Protein AF-A0A7T5CJQ1-F1 (afdb_monomer)

pLDDT: mean 76.94, std 27.37, range [23.53, 98.69]

Secondary structure (DSSP, 8-state):
-------------------------S---SSS-----------------------S--S--------------TT------------------SSHHHHHHS-GGGGGGS-HHHHHHHHHTTSGGGTT--HHHHHHHHHHHHHHHHHHHHHTGGGGT-TTTTTTTTT-HHHHHHHHHHHIIIIIS---B-GGGTTT--TTSHHHHSGGGGSPPTT--GGGS--B-TTTHHHHHHHHHHHTT--EEEEE-SS-EEEEEE-SSTTSS--TTS-TT-EEEEB-BTBSB---HHHHHHSSSPPPHHHHHHHTTTSBPPHHHHHHHHHHHHHHHHHHTT-HHHHHHHHHHHHHH--S-HHHHHHHHHHHTTTTPPPS-HHHHHHHHHHHHS----------SSS----GGG------PPPP------PPPTT-S--

Sequence (431 aa):
MGQKRHSKPIRRKCDQAESVAVPTSSHQKKILNRSLFALTFFAAGLLTVISIQPNWFTEGRDSKPLNNPTVLNKNADLAVSQTKLHSNFKIEPKTLNELLDLPKEKLDKVDIARINLLCASELPATRELDVEHALKKLDEWAQRVAYETDRHLYRVNDPLFAKHYGNSEAQYRAEMLTQVLYEDLNIKYNPEAINSFSFTDPSVAFIHGMIPASGKTTADTPGGTCVSMPVLYVAVGRRLGYPLKLVTTDSHIFVRWDTSNTDWYVKPKYSIGESFNIETTNGFNRYNDDYYRAWPRILTEQEVLKNGYLVSLSPAEEFAQFMAARGHHAMDVGQYAFATRCYENAFRSDGSRPCFSAWFLRAAQVSDYQTKTPELQQMLLQANNGPQKKKKPQIPNGHDLQDPLDTVLPQSPKPFGVQVQQLPNPNRINQ

Nearest PDB structures (foldseek):
  9hmf-assembly1_L  TM=7.132E-01  e=2.730E+00  Campylobacter jejuni
  4xi0-assembly1_E  TM=6.841E-01  e=2.596E+00  Solidesulfovibrio magneticus RS-1
  8bbg-assembly1_D  TM=7.343E-01  e=4.735E+00  Homo sapiens
  8j8p-assembly1_C  TM=6.259E-01  e=3.172E+00  Saccharomyces eubayanus
  5a31-assembly1_Y  TM=2.310E-01  e=1.424E+00  Homo sapiens

Mean predicted aligned error: 13.4 Å

Solvent-accessible surface area (backbone atoms only — not comparable to full-atom values): 26616 Å² total; per-residue (Å²): 140,80,81,88,83,90,87,86,86,86,90,81,82,90,83,86,88,81,92,81,89,76,89,81,75,97,78,86,86,84,87,86,85,89,88,77,87,86,79,91,88,85,90,87,83,79,92,80,87,75,84,79,73,86,88,76,90,85,77,89,74,88,76,71,84,86,85,68,98,77,81,82,73,87,80,75,79,72,76,73,76,74,74,73,68,43,76,76,52,80,49,80,69,90,45,50,65,56,53,70,72,48,59,62,91,53,40,70,26,35,48,63,52,56,56,41,45,34,50,45,38,75,39,91,92,31,62,82,62,58,59,68,61,50,52,52,50,44,51,55,49,30,52,51,34,48,53,60,40,60,79,50,49,65,42,50,76,36,80,92,40,12,68,81,34,71,66,32,64,65,51,44,51,53,44,38,46,39,46,39,42,40,68,77,54,46,56,42,55,22,72,76,43,68,84,56,69,59,42,68,48,59,40,43,57,28,52,65,21,47,50,47,58,93,96,55,44,37,88,76,29,71,19,21,32,50,66,9,40,29,53,47,51,34,41,30,38,35,34,70,51,43,53,51,29,49,28,34,55,98,88,46,41,30,28,27,44,44,38,76,76,56,88,78,73,56,72,92,82,63,72,78,64,51,68,49,40,37,44,65,68,79,55,78,42,66,62,53,68,71,53,55,34,49,46,99,51,76,58,52,69,67,55,32,67,53,54,56,36,82,39,73,48,51,53,31,44,50,50,15,51,38,26,36,53,43,13,45,22,25,47,66,70,67,39,29,55,60,13,20,53,24,14,47,50,12,21,72,52,33,69,76,33,58,63,32,56,52,52,18,50,60,26,26,78,76,40,83,57,82,68,90,47,67,69,59,42,52,51,50,53,50,66,70,69,43,81,76,70,75,78,72,78,84,75,78,89,76,90,86,78,75,55,91,80,68,65,70,71,71,77,73,77,75,75,77,81,71,82,73,76,79,74,81,70,86,88,76,78,91,130

Structure (mmCIF, N/CA/C/O backbone):
data_AF-A0A7T5CJQ1-F1
#
_entry.id   AF-A0A7T5CJQ1-F1
#
loop_
_atom_site.group_PDB
_atom_site.id
_atom_site.type_symbol
_atom_site.label_atom_id
_atom_site.label_alt_id
_atom_site.label_comp_id
_atom_site.label_asym_id
_atom_site.label_entity_id
_atom_site.label_seq_id
_atom_site.pdbx_PDB_ins_code
_atom_site.Cartn_x
_atom_site.Cartn_y
_atom_site.Cartn_z
_atom_site.occupancy
_atom_site.B_iso_or_equiv
_atom_site.auth_seq_id
_atom_site.auth_comp_id
_atom_site.auth_asym_id
_atom_site.auth_atom_id
_atom_site.pdbx_PDB_model_num
ATOM 1 N N . MET A 1 1 ? -29.848 -53.667 52.633 1.00 40.34 1 MET A N 1
ATOM 2 C CA . MET A 1 1 ? -29.283 -53.491 51.275 1.00 40.34 1 MET A CA 1
ATOM 3 C C . MET A 1 1 ? -30.063 -54.407 50.338 1.00 40.34 1 MET A C 1
ATOM 5 O O . MET A 1 1 ? -30.106 -55.585 50.631 1.00 40.34 1 MET A O 1
ATOM 9 N N . GLY A 1 2 ? -30.782 -54.027 49.286 1.00 37.94 2 GLY A N 1
ATOM 10 C CA . GLY A 1 2 ? -31.103 -52.758 48.634 1.00 37.94 2 GLY A CA 1
ATOM 11 C C . GLY A 1 2 ? -31.861 -53.107 47.333 1.00 37.94 2 GLY A C 1
ATOM 12 O O . GLY A 1 2 ? -31.312 -53.806 46.497 1.00 37.94 2 GLY A O 1
ATOM 13 N N . GLN A 1 3 ? -33.147 -52.725 47.281 1.00 38.66 3 GLN A N 1
ATOM 14 C CA . GLN A 1 3 ? -34.080 -52.411 46.162 1.00 38.66 3 GLN A CA 1
ATOM 15 C C . GLN A 1 3 ? -33.749 -52.850 44.705 1.00 38.66 3 GLN A C 1
ATOM 17 O O . GLN A 1 3 ? -32.661 -52.603 44.214 1.00 38.66 3 GLN A O 1
ATOM 22 N N . LYS A 1 4 ? -34.644 -53.544 43.959 1.00 45.00 4 LYS A N 1
ATOM 23 C CA . LYS A 1 4 ? -35.859 -53.064 43.213 1.00 45.00 4 LYS A CA 1
ATOM 24 C C . LYS A 1 4 ? -35.545 -51.860 42.285 1.00 45.00 4 LYS A C 1
ATOM 26 O O . LYS A 1 4 ? -35.033 -50.876 42.779 1.00 45.00 4 LYS A O 1
ATOM 31 N N . ARG A 1 5 ? -35.880 -51.788 40.982 1.00 42.72 5 ARG A N 1
ATOM 32 C CA . ARG A 1 5 ? -37.089 -52.199 40.230 1.00 42.72 5 ARG A CA 1
ATOM 33 C C . ARG A 1 5 ? -36.893 -51.993 38.707 1.00 42.72 5 ARG A C 1
ATOM 35 O O . ARG A 1 5 ? -36.055 -51.207 38.286 1.00 42.72 5 ARG A O 1
ATOM 42 N N . HIS A 1 6 ? -37.758 -52.652 37.933 1.00 46.41 6 HIS A N 1
ATOM 43 C CA . HIS A 1 6 ? -38.015 -52.512 36.493 1.00 46.41 6 HIS A CA 1
ATOM 44 C C . HIS A 1 6 ? -38.343 -51.094 35.994 1.00 46.41 6 HIS A C 1
ATOM 46 O O . HIS A 1 6 ? -39.016 -50.332 36.688 1.00 46.41 6 HIS A O 1
ATOM 52 N N . SER A 1 7 ? -38.064 -50.848 34.707 1.00 37.81 7 SER A N 1
ATOM 53 C CA . SER A 1 7 ? -38.796 -49.885 33.879 1.00 37.81 7 SER A CA 1
ATOM 54 C C . SER A 1 7 ? -39.016 -50.401 32.440 1.00 37.81 7 SER A C 1
ATOM 56 O O . SER A 1 7 ? -38.111 -50.880 31.762 1.00 37.81 7 SER A O 1
ATOM 58 N N . LYS A 1 8 ? -40.269 -50.304 31.987 1.00 38.19 8 LYS A N 1
ATOM 59 C CA . LYS A 1 8 ? -40.720 -50.098 30.596 1.00 38.19 8 LYS A CA 1
ATOM 60 C C . LYS A 1 8 ? -41.887 -49.065 30.672 1.00 38.19 8 LYS A C 1
ATOM 62 O O . LYS A 1 8 ? -42.257 -48.683 31.780 1.00 38.19 8 LYS A O 1
ATOM 67 N N . PRO A 1 9 ? -42.560 -48.679 29.572 1.00 60.75 9 PRO A N 1
ATOM 68 C CA . PRO A 1 9 ? -42.178 -47.626 28.618 1.00 60.75 9 PRO A CA 1
ATOM 69 C C . PRO A 1 9 ? -43.330 -46.607 28.421 1.00 60.75 9 PRO A C 1
ATOM 71 O O . PRO A 1 9 ? -44.484 -46.987 28.568 1.00 60.75 9 PRO A O 1
ATOM 74 N N . ILE A 1 10 ? -43.112 -45.346 28.017 1.00 37.19 10 ILE A N 1
ATOM 75 C CA . ILE A 1 10 ? -44.256 -44.462 27.673 1.00 37.19 10 ILE A CA 1
ATOM 76 C C . ILE A 1 10 ? -43.954 -43.524 26.491 1.00 37.19 10 ILE A C 1
ATOM 78 O O . ILE A 1 10 ? -43.076 -42.671 26.561 1.00 37.19 10 ILE A O 1
ATOM 82 N N . ARG A 1 11 ? -44.762 -43.673 25.427 1.00 41.12 11 ARG A N 1
ATOM 83 C CA . ARG A 1 11 ? -45.053 -42.688 24.364 1.00 41.12 11 ARG A CA 1
ATOM 84 C C . ARG A 1 11 ? -45.953 -41.563 24.901 1.00 41.12 11 ARG A C 1
ATOM 86 O O . ARG A 1 11 ? -46.957 -41.880 25.535 1.00 41.12 11 ARG A O 1
ATOM 93 N N . ARG A 1 12 ? -45.717 -40.305 24.504 1.00 34.12 12 ARG A N 1
ATOM 94 C CA . ARG A 1 12 ? -46.722 -39.214 24.385 1.00 34.12 12 ARG A CA 1
ATOM 95 C C . ARG A 1 12 ? -46.278 -38.291 23.234 1.00 34.12 12 ARG A C 1
ATOM 97 O O . ARG A 1 12 ? -45.110 -37.935 23.195 1.00 34.12 12 ARG A O 1
ATOM 104 N N . LYS A 1 13 ? -47.019 -38.205 22.123 1.00 32.62 13 LYS A N 1
ATOM 105 C CA . LYS A 1 13 ? -48.204 -37.366 21.821 1.00 32.62 13 LYS A CA 1
ATOM 106 C C . LYS A 1 13 ? -47.906 -35.858 21.761 1.00 32.62 13 LYS A C 1
ATOM 108 O O . LYS A 1 13 ? -47.654 -35.241 22.789 1.00 32.62 13 LYS A O 1
ATOM 113 N N . CYS A 1 14 ? -47.995 -35.332 20.534 1.00 34.16 14 CYS A N 1
ATOM 114 C CA . CYS A 1 14 ? -48.412 -33.971 20.200 1.00 34.16 14 CYS A CA 1
ATOM 115 C C . CYS A 1 14 ? -49.717 -33.611 20.913 1.00 34.16 14 CYS A C 1
ATOM 117 O O . CYS A 1 14 ? -50.566 -34.490 21.039 1.00 34.16 14 CYS A O 1
ATOM 119 N N . ASP A 1 15 ? -49.862 -32.339 21.285 1.00 31.47 15 ASP A N 1
ATOM 120 C CA . ASP A 1 15 ? -51.049 -31.516 21.027 1.00 31.47 15 ASP A CA 1
ATOM 121 C C . ASP A 1 15 ? -50.708 -30.022 21.215 1.00 31.47 15 ASP A C 1
ATOM 123 O O . ASP A 1 15 ? -49.670 -29.668 21.773 1.00 31.47 15 ASP A O 1
ATOM 127 N N . GLN A 1 16 ? -51.561 -29.193 20.615 1.00 34.75 16 GLN A N 1
ATOM 128 C CA . GLN A 1 16 ? -51.466 -27.761 20.316 1.00 34.75 16 GLN A CA 1
ATOM 129 C C . GLN A 1 16 ? -51.768 -26.811 21.499 1.00 34.75 16 GLN A C 1
ATOM 131 O O . GLN A 1 16 ? -52.245 -27.244 22.543 1.00 34.75 16 GLN A O 1
ATOM 136 N N . ALA A 1 17 ? -51.631 -25.506 21.188 1.00 29.20 17 ALA A N 1
ATOM 137 C CA . ALA A 1 17 ? -52.095 -24.285 21.877 1.00 29.20 17 ALA A CA 1
ATOM 138 C C . ALA A 1 17 ? -51.065 -23.691 22.870 1.00 29.20 17 ALA A C 1
ATOM 140 O O . ALA A 1 17 ? -50.356 -24.428 23.535 1.00 29.20 17 ALA A O 1
ATOM 141 N N . GLU A 1 18 ? -50.819 -22.382 22.977 1.00 30.70 18 GLU A N 1
ATOM 142 C CA . GLU A 1 18 ? -51.674 -21.205 22.793 1.00 30.70 18 GLU A CA 1
ATOM 143 C C . GLU A 1 18 ? -50.870 -19.985 22.299 1.00 30.70 18 GLU A C 1
ATOM 145 O O . GLU A 1 18 ? -49.675 -19.829 22.556 1.00 30.70 18 GLU A O 1
ATOM 150 N N . SER A 1 19 ? -51.566 -19.093 21.597 1.00 33.28 19 SER A N 1
ATOM 151 C CA . SER A 1 19 ? -51.112 -17.769 21.180 1.00 33.28 19 SER A CA 1
ATOM 152 C C . SER A 1 19 ? -51.052 -16.799 22.365 1.00 33.28 19 SER A C 1
ATOM 154 O O . SER A 1 19 ? -52.090 -16.463 22.937 1.00 33.28 19 SER A O 1
ATOM 156 N N . VAL A 1 20 ? -49.865 -16.273 22.671 1.00 33.94 20 VAL A N 1
ATOM 157 C CA . VAL A 1 20 ? -49.698 -15.126 23.575 1.00 33.94 20 VAL A CA 1
ATOM 158 C C . VAL A 1 20 ? -49.405 -13.883 22.742 1.00 33.94 20 VAL A C 1
ATOM 160 O O . VAL A 1 20 ? -48.388 -13.790 22.055 1.00 33.94 20 VAL A O 1
ATOM 163 N N . ALA A 1 21 ? -50.337 -12.935 22.795 1.00 33.78 21 ALA A N 1
ATOM 164 C CA . ALA A 1 21 ? -50.211 -11.605 22.225 1.00 33.78 21 ALA A CA 1
ATOM 165 C C . ALA A 1 21 ? -49.168 -10.780 22.999 1.00 33.78 21 ALA A C 1
ATOM 167 O O . ALA A 1 21 ? -49.204 -10.711 24.226 1.00 33.78 21 ALA A O 1
ATOM 168 N N . VAL A 1 22 ? -48.272 -10.116 22.268 1.00 37.28 22 VAL A N 1
ATOM 169 C CA . VAL A 1 22 ? -47.326 -9.119 22.794 1.00 37.28 22 VAL A CA 1
ATOM 170 C C . VAL A 1 22 ? -47.753 -7.742 22.266 1.00 37.28 22 VAL A C 1
ATOM 172 O O . VAL A 1 22 ? -48.052 -7.624 21.075 1.00 37.28 22 VAL A O 1
ATOM 175 N N . PRO A 1 23 ? -47.818 -6.694 23.108 1.00 35.25 23 PRO A N 1
ATOM 176 C CA . PRO A 1 23 ? -48.324 -5.389 22.700 1.00 35.25 23 PRO A CA 1
ATOM 177 C C . PRO A 1 23 ? -47.288 -4.639 21.853 1.00 35.25 23 PRO A C 1
ATOM 179 O O . PRO A 1 23 ? -46.197 -4.311 22.317 1.00 35.25 23 PRO A O 1
ATOM 182 N N . THR A 1 24 ? -47.642 -4.320 20.608 1.00 33.19 24 THR A N 1
ATOM 183 C CA . THR A 1 24 ? -46.873 -3.406 19.755 1.00 33.19 24 THR A CA 1
ATOM 184 C C . THR A 1 24 ? -47.150 -1.961 20.163 1.00 33.19 24 THR A C 1
ATOM 186 O O . THR A 1 24 ? -48.271 -1.470 20.010 1.00 33.19 24 THR A O 1
ATOM 189 N N . SER A 1 25 ? -46.130 -1.275 20.677 1.00 38.34 25 SER A N 1
ATOM 190 C CA . SER A 1 25 ? -46.177 0.150 20.996 1.00 38.34 25 SER A CA 1
ATOM 191 C C . SER A 1 25 ? -46.089 1.022 19.735 1.00 38.34 25 SER A C 1
ATOM 193 O O . SER A 1 25 ? -45.478 0.697 18.717 1.00 38.34 25 SER A O 1
ATOM 195 N N . SER A 1 26 ? -46.774 2.157 19.803 1.00 39.75 26 SER A N 1
ATOM 196 C CA . SER A 1 26 ? -47.193 3.024 18.706 1.00 39.75 26 SER A CA 1
ATOM 197 C C . SER A 1 26 ? -46.126 4.020 18.223 1.00 39.75 26 SER A C 1
ATOM 199 O O . SER A 1 26 ? -46.369 5.229 18.232 1.00 39.75 26 SER A O 1
ATOM 201 N N . HIS A 1 27 ? -44.950 3.560 17.779 1.00 38.03 27 HIS A N 1
ATOM 202 C CA . HIS A 1 27 ? -43.903 4.470 17.265 1.00 38.03 27 HIS A CA 1
ATOM 203 C C . HIS A 1 27 ? -43.259 4.116 15.914 1.00 38.03 27 HIS A C 1
ATOM 205 O O . HIS A 1 27 ? -42.271 4.730 15.527 1.00 38.03 27 HIS A O 1
ATOM 211 N N . GLN A 1 28 ? -43.862 3.226 15.118 1.00 36.47 28 GLN A N 1
ATOM 212 C CA . GLN A 1 28 ? -43.381 2.894 13.764 1.00 36.47 28 GLN A CA 1
ATOM 213 C C . GLN A 1 28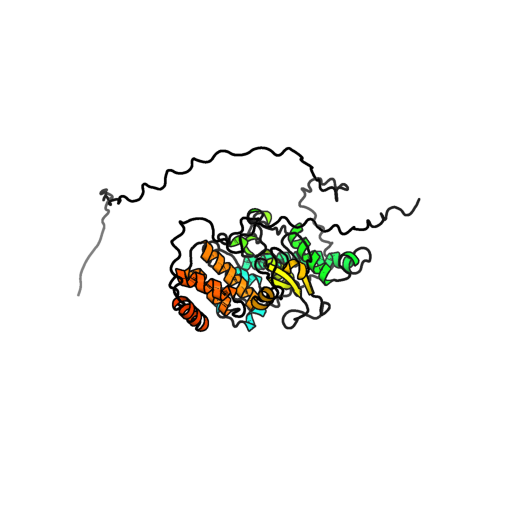 ? -44.428 3.138 12.662 1.00 36.47 28 GLN A C 1
ATOM 215 O O . GLN A 1 28 ? -44.794 2.241 11.911 1.00 36.47 28 GLN A O 1
ATOM 220 N N . LYS A 1 29 ? -44.921 4.378 12.538 1.00 32.91 29 LYS A N 1
ATOM 221 C CA . LYS A 1 29 ? -45.765 4.810 11.398 1.00 32.91 29 LYS A CA 1
ATOM 222 C C . LYS A 1 29 ? -45.395 6.194 10.844 1.00 32.91 29 LYS A C 1
ATOM 224 O O . LYS A 1 29 ? -46.273 6.989 10.522 1.00 32.91 29 LYS A O 1
ATOM 229 N N . LYS A 1 30 ? -44.099 6.512 10.726 1.00 34.59 30 LYS A N 1
ATOM 230 C CA . LYS A 1 30 ? -43.651 7.800 10.150 1.00 34.59 30 LYS A CA 1
ATOM 231 C C . LYS A 1 30 ? -42.438 7.751 9.208 1.00 34.59 30 LYS A C 1
ATOM 233 O O . LYS A 1 30 ? -41.790 8.772 9.024 1.00 34.59 30 LYS A O 1
ATOM 238 N N . ILE A 1 31 ? -42.160 6.623 8.549 1.00 33.06 31 ILE A N 1
ATOM 239 C CA . ILE A 1 31 ? -41.147 6.575 7.472 1.00 33.06 31 ILE A CA 1
ATOM 240 C C . ILE A 1 31 ? -41.676 5.768 6.281 1.00 33.06 31 ILE A C 1
ATOM 242 O O . ILE A 1 31 ? -41.115 4.758 5.888 1.00 33.06 31 ILE A O 1
ATOM 246 N N . LEU A 1 32 ? -42.810 6.196 5.729 1.00 34.19 32 LEU A N 1
ATOM 247 C CA . LEU A 1 32 ? -43.250 5.772 4.399 1.00 34.19 32 LEU A CA 1
ATOM 248 C C . LEU A 1 32 ? -44.144 6.872 3.814 1.00 34.19 32 LEU A C 1
ATOM 250 O O . LEU A 1 32 ? -45.363 6.791 3.869 1.00 34.19 32 LEU A O 1
ATOM 254 N N . ASN A 1 33 ? -43.522 7.984 3.420 1.00 32.78 33 ASN A N 1
ATOM 255 C CA . ASN A 1 33 ? -44.071 9.009 2.522 1.00 32.78 33 ASN A CA 1
ATOM 256 C C . ASN A 1 33 ? -43.074 10.165 2.460 1.00 32.78 33 ASN A C 1
ATOM 258 O O . ASN A 1 33 ? -43.116 11.039 3.324 1.00 32.78 33 ASN A O 1
ATOM 262 N N . ARG A 1 34 ? -42.169 10.142 1.474 1.00 32.69 34 ARG A N 1
ATOM 263 C CA . ARG A 1 34 ? -41.436 11.311 0.945 1.00 32.69 34 ARG A CA 1
ATOM 264 C C . ARG A 1 34 ? -40.473 10.861 -0.154 1.00 32.69 34 ARG A C 1
ATOM 266 O O . ARG A 1 34 ? -39.293 10.649 0.081 1.00 32.69 34 ARG A O 1
ATOM 273 N N . SER A 1 35 ? -41.002 10.678 -1.356 1.00 30.77 35 SER A N 1
ATOM 274 C CA . SER A 1 35 ? -40.227 10.655 -2.603 1.00 30.77 35 SER A CA 1
ATOM 275 C C . SER A 1 35 ? -41.166 11.043 -3.739 1.00 30.77 35 SER A C 1
ATOM 277 O O . SER A 1 35 ? -41.631 10.211 -4.503 1.00 30.77 35 SER A O 1
ATOM 279 N N . LEU A 1 36 ? -41.532 12.320 -3.754 1.00 31.31 36 LEU A N 1
ATOM 280 C CA . LEU A 1 36 ? -42.131 13.033 -4.878 1.00 31.31 36 LEU A CA 1
ATOM 281 C C . LEU A 1 36 ? -41.839 14.521 -4.618 1.00 31.31 36 LEU A C 1
ATOM 283 O O . LEU A 1 36 ? -41.938 14.934 -3.464 1.00 31.31 36 LEU A O 1
ATOM 287 N N . PHE A 1 37 ? -41.505 15.282 -5.666 1.00 27.72 37 PHE A N 1
ATOM 288 C CA . PHE A 1 37 ? -40.784 16.577 -5.703 1.00 27.72 37 PHE A CA 1
ATOM 289 C C . PHE A 1 37 ? -39.251 16.386 -5.690 1.00 27.72 37 PHE A C 1
ATOM 291 O O . PHE A 1 37 ? -38.710 15.895 -4.713 1.00 27.72 37 PHE A O 1
ATOM 298 N N . ALA A 1 38 ? -38.483 16.696 -6.740 1.00 24.12 38 ALA A N 1
ATOM 299 C CA . ALA A 1 38 ? -38.632 17.782 -7.703 1.00 24.12 38 ALA A CA 1
ATOM 300 C C . ALA A 1 38 ? -38.304 17.370 -9.154 1.00 24.12 38 ALA A C 1
ATOM 302 O O . ALA A 1 38 ? -37.299 16.722 -9.435 1.00 24.12 38 ALA A O 1
ATOM 303 N N . LEU A 1 39 ? -39.175 17.814 -10.061 1.00 24.64 39 LEU A N 1
ATOM 304 C CA . LEU A 1 39 ? -38.980 17.932 -11.505 1.00 24.64 39 LEU A CA 1
ATOM 305 C C . LEU A 1 39 ? -38.731 19.426 -11.815 1.00 24.64 39 LEU A C 1
ATOM 307 O O . LEU A 1 39 ? -39.317 20.267 -11.136 1.00 24.64 39 LEU A O 1
ATOM 311 N N . THR A 1 40 ? -37.984 19.720 -12.893 1.00 26.50 40 THR A N 1
ATOM 312 C CA . THR A 1 40 ? -37.739 21.039 -13.558 1.00 26.50 40 THR A CA 1
ATOM 313 C C . THR A 1 40 ? -36.836 22.019 -12.788 1.00 26.50 40 THR A C 1
ATOM 315 O O . THR A 1 40 ? -37.064 22.259 -11.612 1.00 26.50 40 THR A O 1
ATOM 318 N N . PHE A 1 41 ? -35.743 22.596 -13.313 1.00 26.52 41 PHE A N 1
ATOM 319 C CA . PHE A 1 41 ? -35.356 23.164 -14.627 1.00 26.52 41 PHE A CA 1
ATOM 320 C C . PHE A 1 41 ? -33.847 22.863 -14.909 1.00 26.52 41 PHE A C 1
ATOM 322 O O . PHE A 1 41 ? -33.145 22.529 -13.966 1.00 26.52 41 PHE A O 1
ATOM 329 N N . PHE A 1 42 ? -33.199 22.951 -16.083 1.00 23.75 42 PHE A N 1
ATOM 330 C CA . PHE A 1 42 ? -33.392 23.647 -17.364 1.00 23.75 42 PHE A CA 1
ATOM 331 C C . PHE A 1 42 ? -32.661 22.841 -18.467 1.00 23.75 42 PHE A C 1
ATOM 333 O O . PHE A 1 42 ? -31.579 22.304 -18.236 1.00 23.75 42 PHE A O 1
ATOM 340 N N . ALA A 1 43 ? -33.235 22.796 -19.668 1.00 25.62 43 ALA A N 1
ATOM 341 C CA . ALA A 1 43 ? -32.595 22.314 -20.890 1.00 25.62 43 ALA A CA 1
ATOM 342 C C . ALA A 1 43 ? -31.880 23.467 -21.617 1.00 25.62 43 ALA A C 1
ATOM 344 O O . ALA A 1 43 ? -32.451 24.550 -21.690 1.00 25.62 43 ALA A O 1
ATOM 345 N N . ALA A 1 44 ? -30.693 23.217 -22.184 1.00 24.61 44 ALA A N 1
ATOM 346 C CA . ALA A 1 44 ? -30.206 23.720 -23.484 1.00 24.61 44 ALA A CA 1
ATOM 347 C C . ALA A 1 44 ? -28.673 23.602 -23.555 1.00 24.61 44 ALA A C 1
ATOM 349 O O . ALA A 1 44 ? -27.962 24.238 -22.785 1.00 24.61 44 ALA A O 1
ATOM 350 N N . GLY A 1 45 ? -28.159 22.815 -24.503 1.00 23.53 45 GLY A N 1
ATOM 351 C CA . GLY A 1 45 ? -26.716 22.678 -24.713 1.00 23.53 45 GLY A CA 1
ATOM 352 C C . GLY A 1 45 ? -26.352 21.601 -25.728 1.00 23.53 45 GLY A C 1
ATOM 353 O O . GLY A 1 45 ? -25.802 20.573 -25.369 1.00 23.53 45 GLY A O 1
ATOM 354 N N . LEU A 1 46 ? -26.762 21.851 -26.969 1.00 25.08 46 LEU A N 1
ATOM 355 C CA . LEU A 1 46 ? -26.423 21.219 -28.247 1.00 25.08 46 LEU A CA 1
ATOM 356 C C . LEU A 1 46 ? -25.270 20.188 -28.312 1.00 25.08 46 LEU A C 1
ATOM 358 O O . LEU A 1 46 ? -24.154 20.416 -27.855 1.00 25.08 46 LEU A O 1
ATOM 362 N N . LEU A 1 47 ? -25.563 19.122 -29.066 1.00 27.64 47 LEU A N 1
ATOM 363 C CA . LEU A 1 47 ? -24.655 18.188 -29.732 1.00 27.64 47 LEU A CA 1
ATOM 364 C C . LEU A 1 47 ? -23.303 18.791 -30.160 1.00 27.64 47 LEU A C 1
ATOM 366 O O . LEU A 1 47 ? -23.247 19.664 -31.024 1.00 27.64 47 LEU A O 1
ATOM 370 N N . THR A 1 48 ? -22.213 18.149 -29.740 1.00 26.14 48 THR A N 1
ATOM 371 C CA . THR A 1 48 ? -21.115 17.783 -30.650 1.00 26.14 48 THR A CA 1
ATOM 372 C C . THR A 1 48 ? -20.484 16.485 -30.144 1.00 26.14 48 THR A C 1
ATOM 374 O O . THR A 1 48 ? -19.627 16.485 -29.266 1.00 26.14 48 THR A O 1
ATOM 377 N N . VAL A 1 49 ? -20.942 15.347 -30.671 1.00 27.34 49 VAL A N 1
ATOM 378 C CA . VAL A 1 49 ? -20.270 14.057 -30.476 1.00 27.34 49 VAL A CA 1
ATOM 379 C C . VAL A 1 49 ? -19.073 14.038 -31.421 1.00 27.34 49 VAL A C 1
ATOM 381 O O . VAL A 1 49 ? -19.217 13.758 -32.607 1.00 27.34 49 VAL A O 1
ATOM 384 N N . ILE A 1 50 ? -17.890 14.372 -30.908 1.00 26.58 50 ILE A N 1
ATOM 385 C CA . ILE A 1 50 ? -16.633 14.017 -31.566 1.00 26.58 50 ILE A CA 1
ATOM 386 C C . ILE A 1 50 ? -16.255 12.641 -31.027 1.00 26.58 50 ILE A C 1
ATOM 388 O O . ILE A 1 50 ? -15.720 12.513 -29.927 1.00 26.58 50 ILE A O 1
ATOM 392 N N . SER A 1 51 ? -16.571 11.600 -31.797 1.00 29.23 51 SER A N 1
ATOM 393 C CA . SER A 1 51 ? -15.955 10.286 -31.633 1.00 29.23 51 SER A CA 1
ATOM 394 C C . SER A 1 51 ? -14.448 10.430 -31.824 1.00 29.23 51 SER A C 1
ATOM 396 O O . SER A 1 51 ? -13.967 10.550 -32.948 1.00 29.23 51 SER A O 1
ATOM 398 N N . ILE A 1 52 ? -13.693 10.406 -30.729 1.00 29.11 52 ILE A N 1
ATOM 399 C CA . ILE A 1 52 ? -12.256 10.148 -30.782 1.00 29.11 52 ILE A CA 1
ATOM 400 C C . ILE A 1 52 ? -12.103 8.630 -30.742 1.00 29.11 52 ILE A C 1
ATOM 402 O O . ILE A 1 52 ? -12.225 8.006 -29.691 1.00 29.11 52 ILE A O 1
ATOM 406 N N . GLN A 1 53 ? -11.895 8.033 -31.913 1.00 30.19 53 GLN A N 1
ATOM 407 C CA . GLN A 1 53 ? -11.416 6.660 -32.007 1.00 30.19 53 GLN A CA 1
ATOM 408 C C . GLN A 1 53 ? -9.931 6.613 -31.624 1.00 30.19 53 GLN A C 1
ATOM 410 O O . GLN A 1 53 ? -9.163 7.452 -32.105 1.00 30.19 53 GLN A O 1
ATOM 415 N N . PRO A 1 54 ? -9.481 5.640 -30.815 1.00 34.03 54 PRO A N 1
ATOM 416 C CA . PRO A 1 54 ? -8.062 5.378 -30.660 1.00 34.03 54 PRO A CA 1
ATOM 417 C C . PRO A 1 54 ? -7.567 4.589 -31.881 1.00 34.03 54 PRO A C 1
ATOM 419 O O . PRO A 1 54 ? -7.647 3.368 -31.925 1.00 34.03 54 PRO A O 1
ATOM 422 N N . ASN A 1 55 ? -7.055 5.301 -32.885 1.00 33.47 55 ASN A N 1
ATOM 423 C CA . ASN A 1 55 ? -6.299 4.714 -33.993 1.00 33.47 55 ASN A CA 1
ATOM 424 C C . ASN A 1 55 ? -4.801 4.713 -33.666 1.00 33.47 55 ASN A C 1
ATOM 426 O O . ASN A 1 55 ? -4.080 5.548 -34.197 1.00 33.47 55 ASN A O 1
ATOM 430 N N . TRP A 1 56 ? -4.337 3.791 -32.817 1.00 34.91 56 TRP A N 1
ATOM 431 C CA . TRP A 1 56 ? -2.931 3.357 -32.769 1.00 34.91 56 TRP A CA 1
ATOM 432 C C . TRP A 1 56 ? -2.891 1.847 -32.449 1.00 34.91 56 TRP A C 1
ATOM 434 O O . TRP A 1 56 ? -3.449 1.416 -31.446 1.00 34.91 56 TRP A O 1
ATOM 444 N N . PHE A 1 57 ? -2.246 1.074 -33.337 1.00 38.50 57 PHE A N 1
ATOM 445 C CA . PHE A 1 57 ? -2.174 -0.401 -33.443 1.00 38.50 57 PHE A CA 1
ATOM 446 C C . PHE A 1 57 ? -3.420 -1.158 -33.955 1.00 38.50 57 PHE A C 1
ATOM 448 O O . PHE A 1 57 ? -3.997 -1.999 -33.273 1.00 38.50 57 PHE A O 1
ATOM 455 N N . THR A 1 58 ? -3.741 -0.972 -35.239 1.00 37.25 58 THR A N 1
ATOM 456 C CA . THR A 1 58 ? -4.414 -1.994 -36.067 1.00 37.25 58 THR A CA 1
ATOM 457 C C . THR A 1 58 ? -3.662 -2.195 -37.385 1.00 37.25 58 THR A C 1
ATOM 459 O O . THR A 1 58 ? -4.168 -1.929 -38.469 1.00 37.25 58 THR A O 1
ATOM 462 N N . GLU A 1 59 ? -2.429 -2.698 -37.303 1.00 35.38 59 GLU A N 1
ATOM 463 C CA . GLU A 1 59 ? -1.888 -3.519 -38.393 1.00 35.38 59 GLU A CA 1
ATOM 464 C C . GLU A 1 59 ? -2.281 -4.974 -38.123 1.00 35.38 59 GLU A C 1
ATOM 466 O O . GLU A 1 59 ? -2.143 -5.483 -37.008 1.00 35.38 59 GLU A O 1
ATOM 471 N N . GLY A 1 60 ? -2.881 -5.591 -39.140 1.00 37.84 60 GLY A N 1
ATOM 472 C CA . GLY A 1 60 ? -3.726 -6.774 -39.040 1.00 37.84 60 GLY A CA 1
ATOM 473 C C . GLY A 1 60 ? -3.124 -7.952 -38.277 1.00 37.84 60 GLY A C 1
ATOM 474 O O . GLY A 1 60 ? -2.115 -8.534 -38.668 1.00 37.84 60 GLY A O 1
ATOM 475 N N . ARG A 1 61 ? -3.846 -8.389 -37.244 1.00 37.69 61 ARG A N 1
ATOM 476 C CA . ARG A 1 61 ? -3.922 -9.805 -36.892 1.00 37.69 61 ARG A CA 1
ATOM 477 C C . ARG A 1 61 ? -5.357 -10.252 -37.099 1.00 37.69 61 ARG A C 1
ATOM 479 O O . ARG A 1 61 ? -6.229 -9.903 -36.312 1.00 37.69 61 ARG A O 1
ATOM 486 N N . ASP A 1 62 ? -5.569 -11.059 -38.130 1.00 36.28 62 ASP A N 1
ATOM 487 C CA . ASP A 1 62 ? -6.702 -11.974 -38.189 1.00 36.28 62 ASP A CA 1
ATOM 488 C C . ASP A 1 62 ? -6.586 -12.954 -37.011 1.00 36.28 62 ASP A C 1
ATOM 490 O O . ASP A 1 62 ? -5.979 -14.024 -37.111 1.00 36.28 62 ASP A O 1
ATOM 494 N N . SER A 1 63 ? -7.134 -12.590 -35.853 1.00 37.97 63 SER A N 1
ATOM 495 C CA . SER A 1 63 ? -7.293 -13.507 -34.730 1.00 37.97 63 SER A CA 1
ATOM 496 C C . SER A 1 63 ? -8.508 -14.397 -34.981 1.00 37.97 63 SER A C 1
ATOM 498 O O . SER A 1 63 ? -9.605 -14.185 -34.468 1.00 37.97 63 SER A O 1
ATOM 500 N N . LYS A 1 64 ? -8.299 -15.464 -35.759 1.00 36.84 64 LYS A N 1
ATOM 501 C CA . LYS A 1 64 ? -9.149 -16.653 -35.628 1.00 36.84 64 LYS A CA 1
ATOM 502 C C . LYS A 1 64 ? -9.070 -17.141 -34.172 1.00 36.84 64 LYS A C 1
ATOM 504 O O . LYS A 1 64 ? -7.968 -17.185 -33.619 1.00 36.84 64 LYS A O 1
ATOM 509 N N . PRO A 1 65 ? -10.191 -17.525 -33.542 1.00 32.53 65 PRO A N 1
ATOM 510 C CA . PRO A 1 65 ? -10.173 -18.055 -32.187 1.00 32.53 65 PRO A CA 1
ATOM 511 C C . PRO A 1 65 ? -9.373 -19.363 -32.160 1.00 32.53 65 PRO A C 1
ATOM 513 O O . PRO A 1 65 ? -9.748 -20.353 -32.789 1.00 32.53 65 PRO A O 1
ATOM 516 N N . LEU A 1 66 ? -8.253 -19.363 -31.436 1.00 36.38 66 LEU A N 1
ATOM 517 C CA . LEU A 1 66 ? -7.450 -20.550 -31.145 1.00 36.38 66 LEU A CA 1
ATOM 518 C C . LEU A 1 66 ? -8.164 -21.392 -30.077 1.00 36.38 66 LEU A C 1
ATOM 520 O O . LEU A 1 66 ? -7.778 -21.429 -28.915 1.00 36.38 66 LEU A O 1
ATOM 524 N N . ASN A 1 67 ? -9.221 -22.089 -30.491 1.00 39.00 67 ASN A N 1
ATOM 525 C CA . ASN A 1 67 ? -9.735 -23.250 -29.773 1.00 39.00 67 ASN A CA 1
ATOM 526 C C . ASN A 1 67 ? -8.958 -24.484 -30.245 1.00 39.00 67 ASN A C 1
ATOM 528 O O . ASN A 1 67 ? -9.372 -25.160 -31.183 1.00 39.00 67 ASN A O 1
ATOM 532 N N . ASN A 1 68 ? -7.811 -24.754 -29.620 1.00 32.38 68 ASN A N 1
ATOM 533 C CA . ASN A 1 68 ? -7.195 -26.083 -29.632 1.00 32.38 68 ASN A CA 1
ATOM 534 C C . ASN A 1 68 ? -6.244 -26.235 -28.429 1.00 32.38 68 ASN A C 1
ATOM 536 O O . ASN A 1 68 ? -5.138 -25.693 -28.454 1.00 32.38 68 ASN A O 1
ATOM 540 N N . PRO A 1 69 ? -6.636 -26.960 -27.364 1.00 43.53 69 PRO A N 1
ATOM 541 C CA . PRO A 1 69 ? -5.784 -27.212 -26.213 1.00 43.53 69 PRO A CA 1
ATOM 542 C C . PRO A 1 69 ? -4.974 -28.491 -26.441 1.00 43.53 69 PRO A C 1
ATOM 544 O O . PRO A 1 69 ? -5.133 -29.472 -25.724 1.00 43.53 69 PRO A O 1
ATOM 547 N N . THR A 1 70 ? -4.110 -28.518 -27.452 1.00 41.00 70 THR A N 1
ATOM 548 C CA . THR A 1 70 ? -3.196 -29.653 -27.619 1.00 41.00 70 THR A CA 1
ATOM 549 C C . THR A 1 70 ? -2.000 -29.238 -28.460 1.00 41.00 70 THR A C 1
ATOM 551 O O . THR A 1 70 ? -2.159 -28.771 -29.580 1.00 41.00 70 THR A O 1
ATOM 554 N N . VAL A 1 71 ? -0.804 -29.464 -27.906 1.00 39.50 71 VAL A N 1
ATOM 555 C CA . VAL A 1 71 ? 0.538 -29.145 -28.439 1.00 39.50 71 VAL A CA 1
ATOM 556 C C . VAL A 1 71 ? 1.125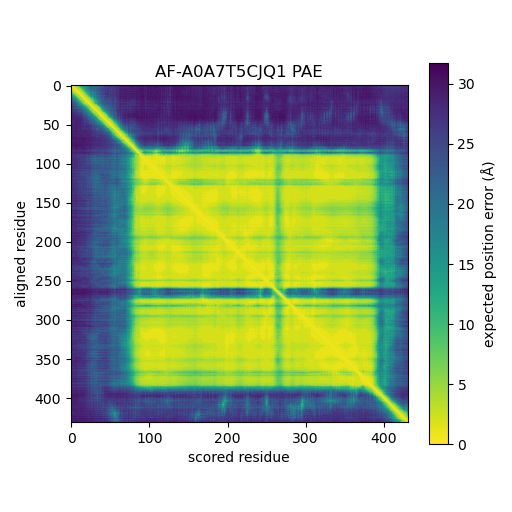 -27.842 -27.873 1.00 39.50 71 VAL A C 1
ATOM 558 O O . VAL A 1 71 ? 1.529 -26.920 -28.574 1.00 39.50 71 VAL A O 1
ATOM 561 N N . LEU A 1 72 ? 1.243 -27.815 -26.541 1.00 41.47 72 LEU A N 1
ATOM 562 C CA . LEU A 1 72 ? 2.312 -27.086 -25.861 1.00 41.47 72 LEU A CA 1
ATOM 563 C C . LEU A 1 72 ? 3.637 -27.776 -26.209 1.00 41.47 72 LEU A C 1
ATOM 565 O O . LEU A 1 72 ? 3.866 -28.940 -25.871 1.00 41.47 72 LEU A O 1
ATOM 569 N N . ASN A 1 73 ? 4.470 -27.057 -26.950 1.00 40.12 73 ASN A N 1
ATOM 570 C CA . ASN A 1 73 ? 5.802 -27.460 -27.370 1.00 40.12 73 ASN A CA 1
ATOM 571 C C . ASN A 1 73 ? 6.698 -27.659 -26.130 1.00 40.12 73 ASN A C 1
ATOM 573 O O . ASN A 1 73 ? 7.171 -26.691 -25.543 1.00 40.12 73 ASN A O 1
ATOM 577 N N . LYS A 1 74 ? 6.916 -28.918 -25.725 1.00 44.31 74 LYS A N 1
ATOM 578 C CA . LYS A 1 74 ? 7.696 -29.322 -24.534 1.00 44.31 74 LYS A CA 1
ATOM 579 C C . LYS A 1 74 ? 9.201 -29.007 -24.603 1.00 44.31 74 LYS A C 1
ATOM 581 O O . LYS A 1 74 ? 9.919 -29.330 -23.670 1.00 44.31 74 LYS A O 1
ATOM 586 N N . ASN A 1 75 ? 9.688 -28.395 -25.684 1.00 39.16 75 ASN A N 1
ATOM 587 C CA . ASN A 1 75 ? 11.125 -28.233 -25.934 1.00 39.16 75 ASN A CA 1
ATOM 588 C C . ASN A 1 75 ? 11.598 -26.768 -25.983 1.00 39.16 75 ASN A C 1
ATOM 590 O O . ASN A 1 75 ? 12.736 -26.512 -26.367 1.00 39.16 75 ASN A O 1
ATOM 594 N N . ALA A 1 76 ? 10.762 -25.808 -25.569 1.00 44.19 76 ALA A N 1
ATOM 595 C CA . ALA A 1 76 ? 11.171 -24.415 -25.336 1.00 44.19 76 ALA A CA 1
ATOM 596 C C . ALA A 1 76 ? 11.531 -24.128 -23.860 1.00 44.19 76 ALA A C 1
ATOM 598 O O . ALA A 1 76 ? 11.633 -22.968 -23.469 1.00 44.19 76 ALA A O 1
ATOM 599 N N . ASP A 1 77 ? 11.794 -25.170 -23.062 1.00 40.22 77 ASP A N 1
ATOM 600 C CA . ASP A 1 77 ? 12.366 -25.105 -21.703 1.00 40.22 77 ASP A CA 1
ATOM 601 C C . ASP A 1 77 ? 13.878 -24.764 -21.708 1.00 40.22 77 ASP A C 1
ATOM 603 O O . ASP A 1 77 ? 14.659 -25.196 -20.858 1.00 40.22 77 ASP A O 1
ATOM 607 N N . LEU A 1 78 ? 14.322 -23.965 -22.684 1.00 41.44 78 LEU A N 1
ATOM 608 C CA . LEU A 1 78 ? 15.691 -23.466 -22.785 1.00 41.44 78 LEU A CA 1
ATOM 609 C C . LEU A 1 78 ? 15.920 -22.373 -21.736 1.00 41.44 78 LEU A C 1
ATOM 611 O O . LEU A 1 78 ? 15.725 -21.193 -22.001 1.00 41.44 78 LEU A O 1
ATOM 615 N N . ALA A 1 79 ? 16.335 -22.802 -20.544 1.00 42.34 79 ALA A N 1
ATOM 616 C CA . ALA A 1 79 ? 17.166 -22.064 -19.591 1.00 42.34 79 ALA A CA 1
ATOM 617 C C . ALA A 1 79 ? 16.828 -20.571 -19.384 1.00 42.34 79 ALA A C 1
ATOM 619 O O . ALA A 1 79 ? 17.728 -19.746 -19.219 1.00 42.34 79 ALA A O 1
ATOM 620 N N . VAL A 1 80 ? 15.543 -20.209 -19.316 1.00 45.28 80 VAL A N 1
ATOM 621 C CA . VAL A 1 80 ? 15.162 -18.972 -18.631 1.00 45.28 80 VAL A CA 1
ATOM 622 C C . VAL A 1 80 ? 15.493 -19.224 -17.170 1.00 45.28 80 VAL A C 1
ATOM 624 O O . VAL A 1 80 ? 14.819 -20.011 -16.506 1.00 45.28 80 VAL A O 1
ATOM 627 N N . SER A 1 81 ? 16.599 -18.636 -16.708 1.00 47.59 81 SER A N 1
ATOM 628 C CA . SER A 1 81 ? 16.986 -18.601 -15.301 1.00 47.59 81 SER A CA 1
ATOM 629 C C . SER A 1 81 ? 15.741 -18.254 -14.497 1.00 47.59 81 SER A C 1
ATOM 631 O O . SER A 1 81 ? 15.296 -17.110 -14.536 1.00 47.59 81 SER A O 1
ATOM 633 N N . GLN A 1 82 ? 15.148 -19.241 -13.820 1.00 55.00 82 GLN A N 1
ATOM 634 C CA . GLN A 1 82 ? 14.021 -19.005 -12.934 1.00 55.00 82 GLN A CA 1
ATOM 635 C C . GLN A 1 82 ? 14.532 -18.051 -11.864 1.00 55.00 82 GLN A C 1
ATOM 637 O O . GLN A 1 82 ? 15.274 -18.462 -10.969 1.00 55.00 82 GLN A O 1
ATOM 642 N N . THR A 1 83 ? 14.215 -16.763 -12.002 1.00 64.12 83 THR A N 1
ATOM 643 C CA . THR A 1 83 ? 14.569 -15.768 -11.001 1.00 64.12 83 THR A CA 1
ATOM 644 C C . THR A 1 83 ? 13.958 -16.240 -9.695 1.00 64.12 83 THR A C 1
ATOM 646 O O . THR A 1 83 ? 12.740 -16.259 -9.516 1.00 64.12 83 THR A O 1
ATOM 649 N N . LYS A 1 84 ? 14.827 -16.721 -8.803 1.00 73.69 84 LYS A N 1
ATOM 650 C CA . LYS A 1 84 ? 14.422 -17.221 -7.500 1.00 73.69 84 LYS A CA 1
ATOM 651 C C . LYS A 1 84 ? 13.793 -16.049 -6.761 1.00 73.69 84 LYS A C 1
ATOM 653 O O . LYS A 1 84 ? 14.479 -15.061 -6.501 1.00 73.69 84 LYS A O 1
ATOM 658 N N . LEU A 1 85 ? 12.504 -16.166 -6.442 1.00 81.38 85 LEU A N 1
ATOM 659 C CA . LEU A 1 85 ? 11.812 -15.147 -5.665 1.00 81.38 85 LEU A CA 1
ATOM 660 C C . LEU A 1 85 ? 12.566 -14.896 -4.355 1.00 81.38 85 LEU A C 1
ATOM 662 O O . LEU A 1 85 ? 13.048 -15.818 -3.687 1.00 81.38 85 LEU A O 1
ATOM 666 N N . HIS A 1 86 ? 12.682 -13.625 -4.001 1.00 73.12 86 HIS A N 1
ATOM 667 C CA . HIS A 1 86 ? 13.327 -13.187 -2.782 1.00 73.12 86 HIS A CA 1
ATOM 668 C C . HIS A 1 86 ? 12.351 -13.318 -1.607 1.00 73.12 86 HIS A C 1
ATOM 670 O O . HIS A 1 86 ? 11.556 -12.420 -1.347 1.00 73.12 86 HIS A O 1
ATOM 676 N N . SER A 1 87 ? 12.447 -14.404 -0.835 1.00 65.25 87 SER A N 1
ATOM 677 C CA . SER A 1 87 ? 11.789 -14.503 0.475 1.00 65.25 87 SER A CA 1
ATOM 678 C C . SER A 1 87 ? 12.704 -13.929 1.566 1.00 65.25 87 SER A C 1
ATOM 680 O O . SER A 1 87 ? 13.264 -14.650 2.392 1.00 65.25 87 SER A O 1
ATOM 682 N N . ASN A 1 88 ? 12.918 -12.611 1.553 1.00 73.06 88 ASN A N 1
ATOM 683 C CA . ASN A 1 88 ? 13.646 -11.935 2.640 1.00 73.06 88 ASN A CA 1
ATOM 684 C C . ASN A 1 88 ? 12.800 -11.804 3.924 1.00 73.06 88 ASN A C 1
ATOM 686 O O . ASN A 1 88 ? 13.307 -11.351 4.952 1.00 73.06 88 ASN A O 1
ATOM 690 N N . PHE A 1 89 ? 11.528 -12.203 3.869 1.00 87.00 89 PHE A N 1
ATOM 691 C CA . PHE A 1 89 ? 10.612 -12.224 5.001 1.00 87.00 89 PHE A CA 1
ATOM 692 C C . PHE A 1 89 ? 10.969 -13.397 5.921 1.00 87.00 89 PHE A C 1
ATOM 694 O O . PHE A 1 89 ? 11.026 -14.543 5.484 1.00 87.00 89 PHE A O 1
ATOM 701 N N . LYS A 1 90 ? 11.283 -13.095 7.183 1.00 92.19 90 LYS A N 1
ATOM 702 C CA . LYS A 1 90 ? 11.743 -14.075 8.186 1.00 92.19 90 LYS A CA 1
ATOM 703 C C . LYS A 1 90 ? 10.721 -14.311 9.294 1.00 92.19 90 LYS A C 1
ATOM 705 O O . LYS A 1 90 ? 10.919 -15.205 10.110 1.00 92.19 90 LYS A O 1
ATOM 710 N N . ILE A 1 91 ? 9.687 -13.475 9.365 1.00 96.31 91 ILE A N 1
ATOM 711 C CA . ILE A 1 91 ? 8.647 -13.528 10.388 1.00 96.31 91 ILE A CA 1
ATOM 712 C C . ILE A 1 91 ? 7.298 -13.621 9.677 1.00 96.31 91 ILE A C 1
ATOM 714 O O . ILE A 1 91 ? 6.996 -12.821 8.791 1.00 96.31 91 ILE A O 1
ATOM 718 N N . GLU A 1 92 ? 6.489 -14.599 10.076 1.00 96.81 92 GLU A N 1
ATOM 719 C CA . GLU A 1 92 ? 5.196 -14.903 9.461 1.00 96.81 92 GLU A CA 1
ATOM 720 C C . GLU A 1 92 ? 4.076 -14.911 10.511 1.00 96.81 92 GLU A C 1
ATOM 722 O O . GLU A 1 92 ? 3.615 -15.990 10.894 1.00 96.81 92 GLU A O 1
ATOM 727 N N . PRO A 1 93 ? 3.622 -13.736 10.990 1.00 97.69 93 PRO A N 1
ATOM 728 C CA . PRO A 1 93 ? 2.483 -13.687 11.897 1.00 97.69 93 PRO A CA 1
ATOM 729 C C . PRO A 1 93 ? 1.259 -14.321 11.225 1.00 97.69 93 PRO A C 1
ATOM 731 O O . PRO A 1 93 ? 1.011 -14.137 10.025 1.00 97.69 93 PRO A O 1
ATOM 734 N N . LYS A 1 94 ? 0.501 -15.107 11.983 1.00 97.50 94 LYS A N 1
ATOM 735 C CA . LYS A 1 94 ? -0.711 -15.783 11.506 1.00 97.50 94 LYS A CA 1
ATOM 736 C C . LYS A 1 94 ? -1.978 -15.015 11.861 1.00 97.50 94 LYS A C 1
ATOM 738 O O . LYS A 1 94 ? -3.008 -15.236 11.234 1.00 97.50 94 LYS A O 1
ATOM 743 N N . THR A 1 95 ? -1.896 -14.084 12.808 1.00 97.62 95 THR A N 1
ATOM 744 C CA . THR A 1 95 ? -3.025 -13.262 13.261 1.00 97.62 95 THR A CA 1
ATOM 745 C C . THR A 1 95 ? -2.646 -11.785 13.357 1.00 97.62 95 THR A C 1
ATOM 747 O O . THR A 1 95 ? -1.468 -11.433 13.464 1.00 97.62 95 THR A O 1
ATOM 750 N N . LEU A 1 96 ? -3.650 -10.901 13.348 1.00 97.50 96 LEU A N 1
ATOM 751 C CA . LEU A 1 96 ? -3.432 -9.471 13.578 1.00 97.50 96 LEU A CA 1
ATOM 752 C C . LEU A 1 96 ? -2.870 -9.200 14.984 1.00 97.50 96 LEU A C 1
ATOM 754 O O . LEU A 1 96 ? -2.055 -8.300 15.143 1.00 97.50 96 LEU A O 1
ATOM 758 N N . ASN A 1 97 ? -3.251 -9.992 15.991 1.00 97.75 97 ASN A N 1
ATOM 759 C CA . ASN A 1 97 ? -2.718 -9.847 17.349 1.00 97.75 97 ASN A CA 1
ATOM 760 C C . ASN A 1 97 ? -1.219 -10.163 17.409 1.00 97.75 97 ASN A C 1
ATOM 762 O O . ASN A 1 97 ? -0.463 -9.362 17.945 1.00 97.75 97 ASN A O 1
ATOM 766 N N . GLU A 1 98 ? -0.774 -11.257 16.781 1.00 97.94 98 GLU A N 1
ATOM 767 C CA . GLU A 1 98 ? 0.662 -11.555 16.670 1.00 97.94 98 GLU A CA 1
ATOM 768 C C . GLU A 1 98 ? 1.424 -10.411 15.994 1.00 97.94 98 GLU A C 1
ATOM 770 O O . GLU A 1 98 ? 2.515 -10.061 16.429 1.00 97.94 98 GLU A O 1
ATOM 775 N N . LEU A 1 99 ? 0.842 -9.805 14.953 1.00 97.56 99 LEU A N 1
ATOM 776 C CA . LEU A 1 99 ? 1.428 -8.655 14.268 1.00 97.56 99 LEU A CA 1
ATOM 777 C C . LEU A 1 99 ? 1.485 -7.401 15.162 1.00 97.56 99 LEU A C 1
ATOM 779 O O . LEU A 1 99 ? 2.480 -6.683 15.123 1.00 97.56 99 LEU A O 1
ATOM 783 N N . LEU A 1 100 ? 0.451 -7.142 15.969 1.00 97.50 100 LEU A N 1
ATOM 784 C CA . LEU A 1 100 ? 0.397 -6.022 16.921 1.00 97.50 100 LEU A CA 1
ATOM 785 C C . LEU A 1 100 ? 1.369 -6.183 18.100 1.00 97.50 100 LEU A C 1
ATOM 787 O O . LEU A 1 100 ? 1.802 -5.179 18.667 1.00 97.50 100 LEU A O 1
ATOM 791 N N . ASP A 1 101 ? 1.704 -7.422 18.456 1.00 97.62 101 ASP A N 1
ATOM 792 C CA . ASP A 1 101 ? 2.649 -7.745 19.527 1.00 97.62 101 ASP A CA 1
ATOM 793 C C . ASP A 1 101 ? 4.118 -7.698 19.059 1.00 97.62 101 ASP A C 1
ATOM 795 O O . ASP A 1 101 ? 5.036 -7.705 19.886 1.00 97.62 101 ASP A O 1
ATOM 799 N N . LEU A 1 102 ? 4.375 -7.624 17.745 1.00 97.56 102 LEU A N 1
ATOM 800 C CA . LEU A 1 102 ? 5.732 -7.492 17.216 1.00 97.56 102 LEU A CA 1
ATOM 801 C C . LEU A 1 102 ? 6.327 -6.105 17.524 1.00 97.56 102 LEU A C 1
ATOM 803 O O . LEU A 1 102 ? 5.680 -5.081 17.293 1.00 97.56 102 LEU A O 1
ATOM 807 N N . PRO A 1 103 ? 7.607 -6.032 17.946 1.00 96.81 103 PRO A N 1
ATOM 808 C CA . PRO A 1 103 ? 8.340 -4.770 17.967 1.00 96.81 103 PRO A CA 1
ATOM 809 C C . PRO A 1 103 ? 8.392 -4.145 16.568 1.00 96.81 103 PRO A C 1
ATOM 811 O O . PRO A 1 103 ? 8.570 -4.853 15.571 1.00 96.81 103 PRO A O 1
ATOM 814 N N . LYS A 1 104 ? 8.296 -2.814 16.482 1.00 95.50 104 LYS A N 1
ATOM 815 C CA . LYS A 1 104 ? 8.251 -2.081 15.203 1.00 95.50 104 LYS A CA 1
ATOM 816 C C . LYS A 1 104 ? 9.453 -2.380 14.313 1.00 95.50 104 LYS A C 1
ATOM 818 O O . LYS A 1 104 ? 9.325 -2.492 13.098 1.00 95.50 104 LYS A O 1
ATOM 823 N N . GLU A 1 105 ? 10.614 -2.575 14.929 1.00 94.00 105 GLU A N 1
ATOM 824 C CA . GLU A 1 105 ? 11.895 -2.848 14.275 1.00 94.00 105 GLU A CA 1
ATOM 825 C C . GLU A 1 105 ? 11.940 -4.239 13.627 1.00 94.00 105 GLU A C 1
ATOM 827 O O . GLU A 1 105 ? 12.904 -4.569 12.944 1.00 94.00 105 GLU A O 1
ATOM 832 N N . LYS A 1 106 ? 10.931 -5.085 13.872 1.00 95.81 106 LYS A N 1
ATOM 833 C CA . LYS A 1 106 ? 10.784 -6.412 13.264 1.00 95.81 106 LYS A CA 1
ATOM 834 C C . LYS A 1 106 ? 9.798 -6.432 12.099 1.00 95.81 106 LYS A C 1
ATOM 836 O O . LYS A 1 106 ? 9.765 -7.429 11.377 1.00 95.81 106 LYS A O 1
ATOM 841 N N . LEU A 1 107 ? 9.025 -5.363 11.886 1.00 95.75 107 LEU A N 1
ATOM 842 C CA . LEU A 1 107 ? 8.057 -5.284 10.786 1.00 95.75 107 LEU A CA 1
ATOM 843 C C . LEU A 1 107 ? 8.736 -5.323 9.411 1.00 95.75 107 LEU A C 1
ATOM 845 O O . LEU A 1 107 ? 8.150 -5.823 8.458 1.00 95.75 107 LEU A O 1
ATOM 849 N N . ASP A 1 108 ? 10.000 -4.901 9.313 1.00 93.62 108 ASP A N 1
ATOM 850 C CA . ASP A 1 108 ? 10.809 -5.017 8.092 1.00 93.62 108 ASP A CA 1
ATOM 851 C C . ASP A 1 108 ? 11.100 -6.475 7.677 1.00 93.62 108 ASP A C 1
ATOM 853 O O . ASP A 1 108 ? 11.531 -6.733 6.551 1.00 93.62 108 ASP A O 1
ATOM 857 N N . LYS A 1 109 ? 10.870 -7.440 8.579 1.00 95.00 109 LYS A N 1
ATOM 858 C CA . LYS A 1 109 ? 11.010 -8.881 8.326 1.00 95.00 109 LYS A CA 1
ATOM 859 C C . LYS A 1 109 ? 9.688 -9.564 7.990 1.00 95.00 109 LYS A C 1
ATOM 861 O O . LYS A 1 109 ? 9.708 -10.778 7.774 1.00 95.00 109 LYS A O 1
ATOM 866 N N . VAL A 1 110 ? 8.579 -8.829 7.948 1.00 96.62 110 VAL A N 1
ATOM 867 C CA . VAL A 1 110 ? 7.251 -9.341 7.597 1.00 96.62 110 VAL A CA 1
ATOM 868 C C . VAL A 1 110 ? 6.900 -8.905 6.174 1.00 96.62 110 VAL A C 1
ATOM 870 O O . VAL A 1 110 ? 7.231 -7.803 5.741 1.00 96.62 110 VAL A O 1
ATOM 873 N N . ASP A 1 111 ? 6.236 -9.778 5.421 1.00 97.38 111 ASP A N 1
ATOM 874 C CA . ASP A 1 111 ? 5.716 -9.435 4.097 1.00 97.38 111 ASP A CA 1
ATOM 875 C C . ASP A 1 111 ? 4.622 -8.363 4.198 1.00 97.38 111 ASP A C 1
ATOM 877 O O . ASP A 1 111 ? 3.616 -8.566 4.878 1.00 97.38 111 ASP A O 1
ATOM 881 N N . ILE A 1 112 ? 4.782 -7.251 3.476 1.00 98.12 112 ILE A N 1
ATOM 882 C CA . ILE A 1 112 ? 3.802 -6.156 3.428 1.00 98.12 112 ILE A CA 1
ATOM 883 C C . ILE A 1 112 ? 2.404 -6.645 3.028 1.00 98.12 112 ILE A C 1
ATOM 885 O O . ILE A 1 112 ? 1.413 -6.160 3.571 1.00 98.12 112 ILE A O 1
ATOM 889 N N . ALA A 1 113 ? 2.308 -7.642 2.139 1.00 98.44 113 ALA A N 1
ATOM 890 C CA . ALA A 1 113 ? 1.024 -8.235 1.780 1.00 98.44 113 ALA A CA 1
ATOM 891 C C . ALA A 1 113 ? 0.379 -8.938 2.972 1.00 98.44 113 ALA A C 1
ATOM 893 O O . ALA A 1 113 ? -0.815 -8.776 3.200 1.00 98.44 113 ALA A O 1
ATOM 894 N N . ARG A 1 114 ? 1.164 -9.669 3.771 1.00 98.44 114 ARG A N 1
ATOM 895 C CA . ARG A 1 114 ? 0.675 -10.326 4.987 1.00 98.44 114 ARG A CA 1
ATOM 896 C C . ARG A 1 114 ? 0.223 -9.293 6.016 1.00 98.44 114 ARG A C 1
ATOM 898 O O . ARG A 1 114 ? -0.852 -9.462 6.575 1.00 98.44 114 ARG A O 1
ATOM 905 N N . ILE A 1 115 ? 0.977 -8.206 6.214 1.00 98.50 115 ILE A N 1
ATOM 906 C CA . ILE A 1 115 ? 0.560 -7.089 7.083 1.00 98.50 115 ILE A CA 1
ATOM 907 C C . ILE A 1 115 ? -0.795 -6.535 6.609 1.00 98.50 115 ILE A C 1
ATOM 909 O O . ILE A 1 115 ? -1.739 -6.469 7.392 1.00 98.50 115 ILE A O 1
ATOM 913 N N . ASN A 1 116 ? -0.925 -6.196 5.321 1.00 98.62 116 ASN A N 1
ATOM 914 C CA . ASN A 1 116 ? -2.158 -5.639 4.757 1.00 98.62 116 ASN A CA 1
ATOM 915 C C . ASN A 1 116 ? -3.351 -6.609 4.869 1.00 98.62 116 ASN A C 1
ATOM 917 O O . ASN A 1 116 ? -4.428 -6.210 5.305 1.00 98.62 116 ASN A O 1
ATOM 921 N N . LEU A 1 117 ? -3.154 -7.888 4.534 1.00 98.62 117 LEU A N 1
ATOM 922 C CA . LEU A 1 117 ? -4.188 -8.926 4.602 1.00 98.62 117 LEU A CA 1
ATOM 923 C C . LEU A 1 117 ? -4.614 -9.226 6.043 1.00 98.62 117 LEU A C 1
ATOM 925 O O . LEU A 1 117 ? -5.802 -9.404 6.287 1.00 98.62 117 LEU A O 1
ATOM 929 N N . LEU A 1 118 ? -3.694 -9.224 7.013 1.00 98.31 118 LEU A N 1
ATOM 930 C CA . LEU A 1 118 ? -4.043 -9.369 8.430 1.00 98.31 118 LEU A CA 1
ATOM 931 C C . LEU A 1 118 ? -4.802 -8.141 8.955 1.00 98.31 118 LEU A C 1
ATOM 933 O O . LEU A 1 118 ? -5.768 -8.300 9.699 1.00 98.31 118 LEU A O 1
ATOM 937 N N . CYS A 1 119 ? -4.450 -6.929 8.512 1.00 98.06 119 CYS A N 1
ATOM 938 C CA . CYS A 1 119 ? -5.238 -5.723 8.790 1.00 98.06 119 CYS A CA 1
ATOM 939 C C . CYS A 1 119 ? -6.629 -5.752 8.150 1.00 98.06 119 CYS A C 1
ATOM 941 O O . CYS A 1 119 ? -7.529 -5.084 8.655 1.00 98.06 119 CYS A O 1
ATOM 943 N N . ALA A 1 120 ? -6.822 -6.499 7.063 1.00 97.81 120 ALA A N 1
ATOM 944 C CA . ALA A 1 120 ? -8.138 -6.742 6.485 1.00 97.81 120 ALA A CA 1
ATOM 945 C C . ALA A 1 120 ? -8.877 -7.869 7.216 1.00 97.81 120 ALA A C 1
ATOM 947 O O . ALA A 1 120 ? -10.093 -7.800 7.360 1.00 97.81 120 ALA A O 1
ATOM 948 N N . SER A 1 121 ? -8.163 -8.894 7.686 1.00 94.12 121 SER A N 1
ATOM 949 C CA . SER A 1 121 ? -8.736 -10.062 8.358 1.00 94.12 121 SER A CA 1
ATOM 950 C C . SER A 1 121 ? -9.509 -9.667 9.618 1.00 94.12 121 SER A C 1
ATOM 952 O O . SER A 1 121 ? -9.260 -8.628 10.230 1.00 94.12 121 SER A O 1
ATOM 954 N N . GLU A 1 122 ? -10.491 -10.471 10.007 1.00 88.06 122 GLU A N 1
ATOM 955 C CA . GLU A 1 122 ? -11.373 -10.215 11.157 1.00 88.06 122 GLU A CA 1
ATOM 956 C C . GLU A 1 122 ? -12.334 -9.014 11.019 1.00 88.06 122 GLU A C 1
ATOM 958 O O . GLU A 1 122 ? -13.188 -8.839 11.896 1.00 88.06 122 GLU A O 1
ATOM 963 N N . LEU A 1 123 ? -12.281 -8.214 9.939 1.00 94.31 123 LEU A N 1
ATOM 964 C CA . LEU A 1 123 ? -13.412 -7.330 9.632 1.00 94.31 123 LEU A CA 1
ATOM 965 C C . LEU A 1 123 ? -14.645 -8.198 9.339 1.00 94.31 123 LEU A C 1
ATOM 967 O O . LEU A 1 123 ? -14.501 -9.287 8.781 1.00 94.31 123 LEU A O 1
ATOM 971 N N . PRO A 1 124 ? -15.867 -7.759 9.694 1.00 90.75 124 PRO A N 1
ATOM 972 C CA . PRO A 1 124 ? -17.068 -8.570 9.498 1.00 90.75 124 PRO A CA 1
ATOM 973 C C . PRO A 1 124 ? -17.232 -9.124 8.074 1.00 90.75 124 PRO A C 1
ATOM 975 O O . PRO A 1 124 ? -17.620 -10.280 7.932 1.00 90.75 124 PRO A O 1
ATOM 978 N N . ALA A 1 125 ? -16.888 -8.338 7.047 1.00 89.38 125 ALA A N 1
ATOM 979 C CA . ALA A 1 125 ? -17.012 -8.720 5.638 1.00 89.38 125 ALA A CA 1
ATOM 980 C C . ALA A 1 125 ? -15.891 -9.649 5.121 1.00 89.38 125 ALA A C 1
ATOM 982 O O . ALA A 1 125 ? -16.018 -10.212 4.041 1.00 89.38 125 ALA A O 1
ATOM 983 N N . THR A 1 126 ? -14.803 -9.829 5.873 1.00 92.75 126 THR A N 1
ATOM 984 C CA . THR A 1 126 ? -13.579 -10.525 5.423 1.00 92.75 126 THR A CA 1
ATOM 985 C C . THR A 1 126 ? -13.121 -11.596 6.416 1.00 92.75 126 THR A C 1
ATOM 987 O O . THR A 1 126 ? -11.965 -12.019 6.401 1.00 92.75 126 THR A O 1
ATOM 990 N N . ARG A 1 127 ? -14.005 -12.062 7.309 1.00 89.94 127 ARG A N 1
ATOM 991 C CA . ARG A 1 127 ? -13.661 -13.095 8.308 1.00 89.94 127 ARG A CA 1
ATOM 992 C C . ARG A 1 127 ? -13.192 -14.408 7.686 1.00 89.94 127 ARG A C 1
ATOM 994 O O . ARG A 1 127 ? -12.425 -15.125 8.314 1.00 89.94 127 ARG A O 1
ATOM 1001 N N . GLU A 1 128 ? -13.647 -14.697 6.473 1.00 90.69 128 GLU A N 1
ATOM 1002 C CA . GLU A 1 128 ? -13.293 -15.897 5.709 1.00 90.69 128 GLU A CA 1
ATOM 1003 C C . GLU A 1 128 ? -12.131 -15.650 4.730 1.00 90.69 128 GLU A C 1
ATOM 1005 O O . GLU A 1 128 ? -11.894 -16.453 3.831 1.00 90.69 128 GLU A O 1
ATOM 1010 N N . LEU A 1 129 ? -11.408 -14.531 4.874 1.00 96.00 129 LEU A N 1
ATOM 1011 C CA . LEU A 1 129 ? -10.256 -14.221 4.035 1.00 96.00 129 LEU A CA 1
ATOM 1012 C C . LEU A 1 129 ? -9.155 -15.274 4.216 1.00 96.00 129 LEU A C 1
ATOM 1014 O O . LEU A 1 129 ? -8.513 -15.352 5.263 1.00 96.00 129 LEU A O 1
ATOM 1018 N N . ASP A 1 130 ? -8.891 -16.033 3.155 1.00 97.06 130 ASP A N 1
ATOM 1019 C CA . ASP A 1 130 ? -7.764 -16.959 3.090 1.00 97.06 130 ASP A CA 1
ATOM 1020 C C . ASP A 1 130 ? -6.471 -16.199 2.756 1.00 97.06 130 ASP A C 1
ATOM 1022 O O . ASP A 1 130 ? -6.131 -15.942 1.596 1.00 97.06 130 ASP A O 1
ATOM 1026 N N . VAL A 1 131 ? -5.756 -15.810 3.813 1.00 97.38 131 VAL A N 1
ATOM 1027 C CA . VAL A 1 131 ? -4.487 -15.077 3.719 1.00 97.38 131 VAL A CA 1
ATOM 1028 C C . VAL A 1 131 ? -3.426 -15.889 2.971 1.00 97.38 131 VAL A C 1
ATOM 1030 O O . VAL A 1 131 ? -2.675 -15.324 2.180 1.00 97.38 131 VAL A O 1
ATOM 1033 N N . GLU A 1 132 ? -3.353 -17.202 3.185 1.00 97.62 132 GLU A N 1
ATOM 1034 C CA . GLU A 1 132 ? -2.297 -18.034 2.597 1.00 97.62 132 GLU A CA 1
ATOM 1035 C C . GLU A 1 132 ? -2.535 -18.262 1.098 1.00 97.62 132 GLU A C 1
ATOM 1037 O O . GLU A 1 132 ? -1.595 -18.170 0.303 1.00 97.62 132 GLU A O 1
ATOM 1042 N N . HIS A 1 133 ? -3.792 -18.461 0.681 1.00 97.19 133 HIS A N 1
ATOM 1043 C CA . HIS A 1 133 ? -4.163 -18.459 -0.740 1.00 97.19 133 HIS A CA 1
ATOM 1044 C C . HIS A 1 133 ? -3.786 -17.137 -1.410 1.00 97.19 133 HIS A C 1
ATOM 1046 O O . HIS A 1 133 ? -3.171 -17.135 -2.479 1.00 97.19 133 HIS A O 1
ATOM 1052 N N . ALA A 1 134 ? -4.102 -16.011 -0.766 1.00 98.12 134 ALA A N 1
ATOM 1053 C CA . ALA A 1 134 ? -3.796 -14.699 -1.316 1.00 98.12 134 ALA A CA 1
ATOM 1054 C C . ALA A 1 134 ? -2.285 -14.479 -1.498 1.00 98.12 134 ALA A C 1
ATOM 1056 O O . ALA A 1 134 ? -1.849 -14.024 -2.556 1.00 98.12 134 ALA A O 1
ATOM 1057 N N . LEU A 1 135 ? -1.470 -14.867 -0.513 1.00 97.88 135 LEU A N 1
ATOM 1058 C CA . LEU A 1 135 ? -0.011 -14.771 -0.602 1.00 97.88 135 LEU A CA 1
ATOM 1059 C C . LEU A 1 135 ? 0.566 -15.669 -1.700 1.00 97.88 135 LEU A C 1
ATOM 1061 O O . LEU A 1 135 ? 1.402 -15.208 -2.478 1.00 97.88 135 LEU A O 1
ATOM 1065 N N . LYS A 1 136 ? 0.073 -16.907 -1.826 1.00 96.88 136 LYS A N 1
ATOM 1066 C CA . LYS A 1 136 ? 0.462 -17.810 -2.916 1.00 96.88 136 LYS A CA 1
ATOM 1067 C C . LYS A 1 136 ? 0.130 -17.211 -4.284 1.00 96.88 136 LYS A C 1
ATOM 1069 O O . LYS A 1 136 ? 0.925 -17.318 -5.215 1.00 96.88 136 LYS A O 1
ATOM 1074 N N . LYS A 1 137 ? -1.018 -16.539 -4.410 1.00 98.06 137 LYS A N 1
ATOM 1075 C CA . LYS A 1 137 ? -1.410 -15.875 -5.657 1.00 98.06 137 LYS A CA 1
ATOM 1076 C C . LYS A 1 137 ? -0.464 -14.735 -6.033 1.00 98.06 137 LYS A C 1
ATOM 1078 O O . LYS A 1 137 ? -0.106 -14.599 -7.201 1.00 98.06 137 LYS A O 1
ATOM 1083 N N . LEU A 1 138 ? -0.002 -13.965 -5.048 1.00 98.06 138 LEU A N 1
ATOM 1084 C CA . LEU A 1 138 ? 1.017 -12.933 -5.255 1.00 98.06 138 LEU A CA 1
ATOM 1085 C C . LEU A 1 138 ? 2.372 -13.527 -5.671 1.00 98.06 138 LEU A C 1
ATOM 1087 O O . LEU A 1 138 ? 3.069 -12.916 -6.481 1.00 98.06 138 LEU A O 1
ATOM 1091 N N . ASP A 1 139 ? 2.738 -14.712 -5.176 1.00 97.25 139 ASP A N 1
ATOM 1092 C CA . ASP A 1 139 ? 3.948 -15.420 -5.619 1.00 97.25 139 ASP A CA 1
ATOM 1093 C C . ASP A 1 139 ? 3.833 -15.888 -7.079 1.00 97.25 139 ASP A C 1
ATOM 1095 O O . ASP A 1 139 ? 4.772 -15.708 -7.855 1.00 97.25 139 ASP A O 1
ATOM 1099 N N . GLU A 1 140 ? 2.674 -16.422 -7.486 1.00 97.12 140 GLU A N 1
ATOM 1100 C CA . GLU A 1 140 ? 2.383 -16.772 -8.888 1.00 97.12 140 GLU A CA 1
ATOM 1101 C C . GLU A 1 140 ? 2.497 -15.542 -9.805 1.00 97.12 140 GLU A C 1
ATOM 1103 O O . GLU A 1 140 ? 3.117 -15.598 -10.871 1.00 97.12 140 GLU A O 1
ATOM 1108 N N . TRP A 1 141 ? 1.941 -14.401 -9.386 1.00 98.38 141 TRP A N 1
ATOM 1109 C CA . TRP A 1 141 ? 2.048 -13.148 -10.136 1.00 98.38 141 TRP A CA 1
ATOM 1110 C C . TRP A 1 141 ? 3.480 -12.621 -10.193 1.00 98.38 141 TRP A C 1
ATOM 1112 O O . TRP A 1 141 ? 3.921 -12.194 -11.258 1.00 98.38 141 TRP A O 1
ATOM 1122 N N . ALA A 1 142 ? 4.240 -12.705 -9.100 1.00 97.56 142 ALA A N 1
ATOM 1123 C CA . ALA A 1 142 ? 5.654 -12.349 -9.110 1.00 97.56 142 ALA A CA 1
ATOM 1124 C C . ALA A 1 142 ? 6.445 -13.232 -10.086 1.00 97.56 142 ALA A C 1
ATOM 1126 O O . ALA A 1 142 ? 7.227 -12.710 -10.873 1.00 97.56 142 ALA A O 1
ATOM 1127 N N . GLN A 1 143 ? 6.199 -14.544 -10.128 1.00 96.94 143 GLN A N 1
ATOM 1128 C CA . GLN A 1 143 ? 6.827 -15.428 -11.121 1.00 96.94 143 GLN A CA 1
ATOM 1129 C C . GLN A 1 143 ? 6.476 -15.021 -12.557 1.00 96.94 143 GLN A C 1
ATOM 1131 O O . GLN A 1 143 ? 7.358 -14.993 -13.418 1.00 96.94 143 GLN A O 1
ATOM 1136 N N . ARG A 1 144 ? 5.212 -14.654 -12.816 1.00 97.75 144 ARG A N 1
ATOM 1137 C CA . ARG A 1 144 ? 4.781 -14.153 -14.128 1.00 97.75 144 ARG A CA 1
ATOM 1138 C C . ARG A 1 144 ? 5.525 -12.874 -14.515 1.00 97.75 144 ARG A C 1
ATOM 1140 O O . ARG A 1 144 ? 6.052 -12.802 -15.623 1.00 97.75 144 ARG A O 1
ATOM 1147 N N . VAL A 1 145 ? 5.616 -11.903 -13.605 1.00 97.81 145 VAL A N 1
ATOM 1148 C CA . VAL A 1 145 ? 6.358 -10.651 -13.828 1.00 97.81 145 VAL A CA 1
ATOM 1149 C C . VAL A 1 145 ? 7.843 -10.927 -14.056 1.00 97.81 145 VAL A C 1
ATOM 1151 O O . VAL A 1 145 ? 8.422 -10.361 -14.980 1.00 97.81 145 VAL A O 1
ATOM 1154 N N . ALA A 1 146 ? 8.461 -11.811 -13.266 1.00 96.81 146 ALA A N 1
ATOM 1155 C CA . ALA A 1 146 ? 9.864 -12.188 -13.428 1.00 96.81 146 ALA A CA 1
ATOM 1156 C C . ALA A 1 146 ? 10.133 -12.741 -14.831 1.00 96.81 146 ALA A C 1
ATOM 1158 O O . ALA A 1 146 ? 11.009 -12.242 -15.533 1.00 96.81 146 ALA A O 1
ATOM 1159 N N . TYR A 1 147 ? 9.327 -13.716 -15.261 1.00 96.69 147 TYR A N 1
ATOM 1160 C CA . TYR A 1 147 ? 9.440 -14.330 -16.581 1.00 96.69 147 TYR A CA 1
ATOM 1161 C C . TYR A 1 147 ? 9.353 -13.291 -17.707 1.00 96.69 147 TYR A C 1
ATOM 1163 O O . TYR A 1 147 ? 10.203 -13.254 -18.599 1.00 96.69 147 TYR A O 1
ATOM 1171 N N . GLU A 1 148 ? 8.342 -12.424 -17.650 1.00 97.88 148 GLU A N 1
ATOM 1172 C CA . GLU A 1 148 ? 8.112 -11.387 -18.656 1.00 97.88 148 GLU A CA 1
ATOM 1173 C C . GLU A 1 148 ? 9.213 -10.324 -18.679 1.00 97.88 148 GLU A C 1
ATOM 1175 O O . GLU A 1 148 ? 9.634 -9.885 -19.752 1.00 97.88 148 GLU A O 1
ATOM 1180 N N . THR A 1 149 ? 9.713 -9.947 -17.504 1.00 96.50 149 THR A N 1
ATOM 1181 C CA . THR A 1 149 ? 10.799 -8.976 -17.352 1.00 96.50 149 THR A CA 1
ATOM 1182 C C . THR A 1 149 ? 12.113 -9.531 -17.891 1.00 96.50 149 THR A C 1
ATOM 1184 O O . THR A 1 149 ? 12.814 -8.839 -18.630 1.00 96.50 149 THR A O 1
ATOM 1187 N N . ASP A 1 150 ? 12.454 -10.773 -17.547 1.00 95.50 150 ASP A N 1
ATOM 1188 C CA . ASP A 1 150 ? 13.746 -11.363 -17.892 1.00 95.50 150 ASP A CA 1
ATOM 1189 C C . ASP A 1 150 ? 13.829 -11.706 -19.386 1.00 95.50 150 ASP A C 1
ATOM 1191 O O . ASP A 1 150 ? 14.849 -11.427 -20.019 1.00 95.50 150 ASP A O 1
ATOM 1195 N N . ARG A 1 151 ? 12.743 -12.206 -19.999 1.00 96.31 151 ARG A N 1
ATOM 1196 C CA . ARG A 1 151 ? 12.732 -12.515 -21.443 1.00 96.31 151 ARG A CA 1
ATOM 1197 C C . ARG A 1 151 ? 12.880 -11.279 -22.340 1.00 96.31 151 ARG A C 1
ATOM 1199 O O . ARG A 1 151 ? 13.290 -11.407 -23.491 1.00 96.31 151 ARG A O 1
ATOM 1206 N N . HIS A 1 152 ? 12.558 -10.092 -21.825 1.00 97.00 152 HIS A N 1
ATOM 1207 C CA . HIS A 1 152 ? 12.659 -8.824 -22.553 1.00 97.00 152 HIS A CA 1
ATOM 1208 C C . HIS A 1 152 ? 13.819 -7.934 -22.082 1.00 97.00 152 HIS A C 1
ATOM 1210 O O . HIS A 1 152 ? 13.971 -6.819 -22.583 1.00 97.00 152 HIS A O 1
ATOM 1216 N N . LEU A 1 153 ? 14.670 -8.412 -21.163 1.00 95.31 153 LEU A N 1
ATOM 1217 C CA . LEU A 1 153 ? 15.716 -7.599 -20.528 1.00 95.31 153 LEU A CA 1
ATOM 1218 C C . LEU A 1 153 ? 16.733 -7.024 -21.530 1.00 95.31 153 LEU A C 1
ATOM 1220 O O . LEU A 1 153 ? 17.337 -5.986 -21.271 1.00 95.31 153 LEU A O 1
ATOM 1224 N N . TYR A 1 154 ? 16.876 -7.639 -22.710 1.00 95.31 154 TYR A N 1
ATOM 1225 C CA . TYR A 1 154 ? 17.701 -7.115 -23.805 1.00 95.31 154 TYR A CA 1
ATOM 1226 C C . TYR A 1 154 ? 17.331 -5.674 -24.204 1.00 95.31 154 TYR A C 1
ATOM 1228 O O . TYR A 1 154 ? 18.204 -4.922 -24.632 1.00 95.31 154 TYR A O 1
ATOM 1236 N N . ARG A 1 155 ? 16.069 -5.258 -24.009 1.00 96.50 155 ARG A N 1
ATOM 1237 C CA . ARG A 1 155 ? 15.575 -3.911 -24.343 1.00 96.50 155 ARG A CA 1
ATOM 1238 C C . ARG A 1 155 ? 16.253 -2.793 -23.554 1.00 96.50 155 ARG A C 1
ATOM 1240 O O . ARG A 1 155 ? 16.226 -1.649 -23.991 1.00 96.50 155 ARG A O 1
ATOM 1247 N N . VAL A 1 156 ? 16.866 -3.106 -22.413 1.00 94.25 156 VAL A N 1
ATOM 1248 C CA . VAL A 1 156 ? 17.628 -2.125 -21.627 1.00 94.25 156 VAL A CA 1
ATOM 1249 C C . VAL A 1 156 ? 18.890 -1.677 -22.369 1.00 94.25 156 VAL A C 1
ATOM 1251 O O . VAL A 1 156 ? 19.273 -0.518 -22.265 1.00 94.25 156 VAL A O 1
ATOM 1254 N N . ASN A 1 157 ? 19.514 -2.579 -23.134 1.00 92.25 157 ASN A N 1
ATOM 1255 C CA . ASN A 1 157 ? 20.786 -2.327 -23.819 1.00 92.25 157 ASN A CA 1
ATOM 1256 C C . ASN A 1 157 ? 20.631 -2.124 -25.333 1.00 92.25 157 ASN A C 1
ATOM 1258 O O . ASN A 1 157 ? 21.562 -1.657 -25.985 1.00 92.25 157 ASN A O 1
ATOM 1262 N N . ASP A 1 158 ? 19.482 -2.487 -25.902 1.00 96.81 158 ASP A N 1
ATOM 1263 C CA . ASP A 1 158 ? 19.180 -2.262 -27.313 1.00 96.81 158 ASP A CA 1
ATOM 1264 C C . ASP A 1 158 ? 18.956 -0.757 -27.574 1.00 96.81 158 ASP A C 1
ATOM 1266 O O . ASP A 1 158 ? 18.021 -0.181 -27.008 1.00 96.81 158 ASP A O 1
ATOM 1270 N N . PRO A 1 159 ? 19.757 -0.105 -28.441 1.00 96.19 159 PRO A N 1
ATOM 1271 C CA . PRO A 1 159 ? 19.628 1.323 -28.738 1.00 96.19 159 PRO A CA 1
ATOM 1272 C C . PRO A 1 159 ? 18.237 1.756 -29.222 1.00 96.19 159 PRO A C 1
ATOM 1274 O O . PRO A 1 159 ? 17.880 2.924 -29.058 1.00 96.19 159 PRO A O 1
ATOM 1277 N N . LEU A 1 160 ? 17.447 0.840 -29.797 1.00 96.88 160 LEU A N 1
ATOM 1278 C CA . LEU A 1 160 ? 16.076 1.115 -30.234 1.00 96.88 160 LEU A CA 1
ATOM 1279 C C . LEU A 1 160 ? 15.127 1.370 -29.057 1.00 96.88 160 LEU A C 1
ATOM 1281 O O . LEU A 1 160 ? 14.173 2.135 -29.195 1.00 96.88 160 LEU A O 1
ATOM 1285 N N . PHE A 1 161 ? 15.386 0.747 -27.905 1.00 96.88 161 PHE A N 1
ATOM 1286 C CA . PHE A 1 161 ? 14.487 0.758 -26.751 1.00 96.88 161 PHE A CA 1
ATOM 1287 C C . PHE A 1 161 ? 15.085 1.448 -25.520 1.00 96.88 161 PHE A C 1
ATOM 1289 O O . PHE A 1 161 ? 14.341 2.033 -24.737 1.00 96.88 161 PHE A O 1
ATOM 1296 N N . ALA A 1 162 ? 16.409 1.445 -25.351 1.00 94.94 162 ALA A N 1
ATOM 1297 C CA . ALA A 1 162 ? 17.083 1.927 -24.144 1.00 94.94 162 ALA A CA 1
ATOM 1298 C C . ALA A 1 162 ? 16.681 3.364 -23.759 1.00 94.94 162 ALA A C 1
ATOM 1300 O O . ALA A 1 162 ? 16.424 3.655 -22.589 1.00 94.94 162 ALA A O 1
ATOM 1301 N N . LYS A 1 163 ? 16.526 4.253 -24.753 1.00 95.44 163 LYS A N 1
ATOM 1302 C CA . LYS A 1 163 ? 16.114 5.650 -24.539 1.00 95.44 163 LYS A CA 1
ATOM 1303 C C . LYS A 1 163 ? 14.710 5.776 -23.934 1.00 95.44 163 LYS A C 1
ATOM 1305 O O . LYS A 1 163 ? 14.489 6.694 -23.147 1.00 95.44 163 LYS A O 1
ATOM 1310 N N . HIS A 1 164 ? 13.782 4.877 -24.272 1.00 94.69 164 HIS A N 1
ATOM 1311 C CA . HIS A 1 164 ? 12.425 4.861 -23.705 1.00 94.69 164 HIS A CA 1
ATOM 1312 C C . HIS A 1 164 ? 12.465 4.650 -22.186 1.00 94.69 164 HIS A C 1
ATOM 1314 O O . HIS A 1 164 ? 11.829 5.385 -21.434 1.00 94.69 164 HIS A O 1
ATOM 1320 N N . TYR A 1 165 ? 13.328 3.741 -21.727 1.00 93.81 165 TYR A N 1
ATOM 1321 C CA . TYR A 1 165 ? 13.544 3.457 -20.305 1.00 93.81 165 TYR A CA 1
ATOM 1322 C C . TYR A 1 165 ? 14.574 4.387 -19.647 1.00 93.81 165 TYR A C 1
ATOM 1324 O O . TYR A 1 165 ? 15.139 4.047 -18.610 1.00 93.81 165 TYR A O 1
ATOM 1332 N N . GLY A 1 166 ? 14.896 5.527 -20.270 1.00 92.19 166 GLY A N 1
ATOM 1333 C CA . GLY A 1 166 ? 15.873 6.480 -19.741 1.00 92.19 166 GLY A CA 1
ATOM 1334 C C . GLY A 1 166 ? 17.271 5.890 -19.529 1.00 92.19 166 GLY A C 1
ATOM 1335 O O . GLY A 1 166 ? 18.012 6.391 -18.689 1.00 92.19 166 GLY A O 1
ATOM 1336 N N . ASN A 1 167 ? 17.621 4.825 -20.258 1.00 92.06 167 ASN A N 1
ATOM 1337 C CA . ASN A 1 167 ? 18.823 4.015 -20.044 1.00 92.06 167 ASN A CA 1
ATOM 1338 C C . ASN A 1 167 ? 18.950 3.476 -18.601 1.00 92.06 167 ASN A C 1
ATOM 1340 O O . ASN A 1 167 ? 20.058 3.343 -18.087 1.00 92.06 167 ASN A O 1
ATOM 1344 N N . SER A 1 168 ? 17.825 3.178 -17.939 1.00 92.56 168 SER A N 1
ATOM 1345 C CA . SER A 1 168 ? 17.77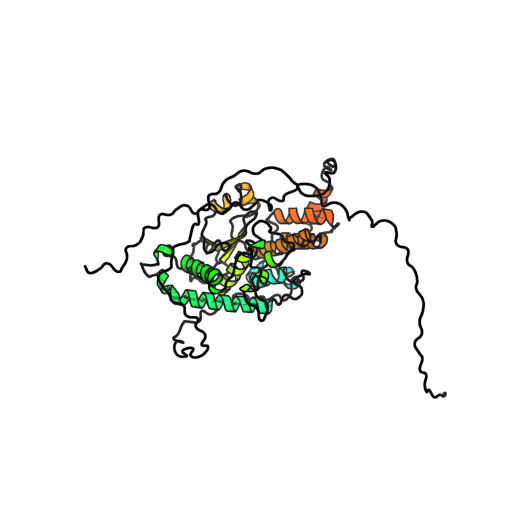5 2.631 -16.578 1.00 92.56 168 SER A CA 1
ATOM 1346 C C . SER A 1 168 ? 17.081 1.267 -16.559 1.00 92.56 168 SER A C 1
ATOM 1348 O O . SER A 1 168 ? 15.907 1.126 -16.913 1.00 92.56 168 SER A O 1
ATOM 1350 N N . GLU A 1 169 ? 17.797 0.246 -16.075 1.00 94.56 169 GLU A N 1
ATOM 1351 C CA . GLU A 1 169 ? 17.212 -1.075 -15.812 1.00 94.56 169 GLU A CA 1
ATOM 1352 C C . GLU A 1 169 ? 16.103 -0.994 -14.750 1.00 94.56 169 GLU A C 1
ATOM 1354 O O . GLU A 1 169 ? 15.118 -1.724 -14.836 1.00 94.56 169 GLU A O 1
ATOM 1359 N N . ALA A 1 170 ? 16.222 -0.098 -13.763 1.00 94.06 170 ALA A N 1
ATOM 1360 C CA . ALA A 1 170 ? 15.193 0.090 -12.745 1.00 94.06 170 ALA A CA 1
ATOM 1361 C C . ALA A 1 170 ? 13.885 0.601 -13.355 1.00 94.06 170 ALA A C 1
ATOM 1363 O O . ALA A 1 170 ? 12.817 0.072 -13.048 1.00 94.06 170 ALA A O 1
ATOM 1364 N N . GLN A 1 171 ? 13.965 1.587 -14.256 1.00 94.88 171 GLN A N 1
ATOM 1365 C CA . GLN A 1 171 ? 12.795 2.094 -14.975 1.00 94.88 171 GLN A CA 1
ATOM 1366 C C . GLN A 1 171 ? 12.166 1.003 -15.838 1.00 94.88 171 GLN A C 1
ATOM 1368 O O . GLN A 1 171 ? 10.957 0.804 -15.767 1.00 94.88 171 GLN A O 1
ATOM 1373 N N . TYR A 1 172 ? 12.985 0.241 -16.569 1.00 96.19 172 TYR A N 1
ATOM 1374 C CA . TYR A 1 172 ? 12.522 -0.913 -17.337 1.00 96.19 172 TYR A CA 1
ATOM 1375 C C . TYR A 1 172 ? 11.790 -1.944 -16.463 1.00 96.19 172 TYR A C 1
ATOM 1377 O O . TYR A 1 172 ? 10.680 -2.360 -16.786 1.00 96.19 172 TYR A O 1
ATOM 1385 N N . ARG A 1 173 ? 12.368 -2.339 -15.322 1.00 96.56 173 ARG A N 1
ATOM 1386 C CA . ARG A 1 173 ? 11.757 -3.316 -14.406 1.00 96.56 173 ARG A CA 1
ATOM 1387 C C . ARG A 1 173 ? 10.470 -2.797 -13.768 1.00 96.56 173 ARG A C 1
ATOM 1389 O O . ARG A 1 173 ? 9.521 -3.562 -13.621 1.00 96.56 173 ARG A O 1
ATOM 1396 N N . ALA A 1 174 ? 10.431 -1.520 -13.395 1.00 97.00 174 ALA A N 1
ATOM 1397 C CA . ALA A 1 174 ? 9.232 -0.880 -12.864 1.00 97.00 174 ALA A CA 1
ATOM 1398 C C . ALA A 1 174 ? 8.104 -0.835 -13.907 1.00 97.00 174 ALA A C 1
ATOM 1400 O O . ALA A 1 174 ? 6.954 -1.122 -13.581 1.00 97.00 174 ALA A O 1
ATOM 1401 N N . GLU A 1 175 ? 8.435 -0.530 -15.162 1.00 97.25 175 GLU A N 1
ATOM 1402 C CA . GLU A 1 175 ? 7.473 -0.521 -16.262 1.00 97.25 175 GLU A CA 1
ATOM 1403 C C . GLU A 1 175 ? 6.962 -1.930 -16.576 1.00 97.25 175 GLU A C 1
ATOM 1405 O O . GLU A 1 175 ? 5.752 -2.125 -16.647 1.00 97.25 175 GLU A O 1
ATOM 1410 N N . MET A 1 176 ? 7.846 -2.935 -16.644 1.00 97.88 176 MET A N 1
ATOM 1411 C CA . MET A 1 176 ? 7.453 -4.338 -16.833 1.00 97.88 176 MET A CA 1
ATOM 1412 C C . MET A 1 176 ? 6.572 -4.861 -15.694 1.00 97.88 176 MET A C 1
ATOM 1414 O O . MET A 1 176 ? 5.588 -5.551 -15.956 1.00 97.88 176 MET A O 1
ATOM 1418 N N . LEU A 1 177 ? 6.880 -4.517 -14.438 1.00 98.25 177 LEU A N 1
ATOM 1419 C CA . LEU A 1 177 ? 6.020 -4.832 -13.294 1.00 98.25 177 LEU A CA 1
ATOM 1420 C C . LEU A 1 177 ? 4.612 -4.275 -13.507 1.00 98.25 177 LEU A C 1
ATOM 1422 O O . LEU A 1 177 ? 3.633 -5.012 -13.382 1.00 98.25 177 LEU A O 1
ATOM 1426 N N . THR A 1 178 ? 4.513 -2.989 -13.845 1.00 97.69 178 THR A N 1
ATOM 1427 C CA . THR A 1 178 ? 3.219 -2.336 -14.024 1.00 97.69 178 THR A CA 1
ATOM 1428 C C . THR A 1 178 ? 2.462 -2.878 -15.221 1.00 97.69 178 THR A C 1
ATOM 1430 O O . THR A 1 178 ? 1.272 -3.159 -15.095 1.00 97.69 178 THR A O 1
ATOM 1433 N N . GLN A 1 179 ? 3.137 -3.070 -16.351 1.00 97.12 179 GLN A N 1
ATOM 1434 C CA . GLN A 1 179 ? 2.531 -3.578 -17.571 1.00 97.12 179 GLN A CA 1
ATOM 1435 C C . GLN A 1 179 ? 1.994 -4.995 -17.375 1.00 97.12 179 GLN A C 1
ATOM 1437 O O . GLN A 1 179 ? 0.839 -5.254 -17.685 1.00 97.12 179 GLN A O 1
ATOM 1442 N N . VAL A 1 180 ? 2.778 -5.907 -16.799 1.00 98.06 180 VAL A N 1
ATOM 1443 C CA . VAL A 1 180 ? 2.341 -7.298 -16.605 1.00 98.06 180 VAL A CA 1
ATOM 1444 C C . VAL A 1 180 ? 1.193 -7.381 -15.599 1.00 98.06 180 VAL A C 1
ATOM 1446 O O . VAL A 1 180 ? 0.220 -8.093 -15.837 1.00 98.06 180 VAL A O 1
ATOM 1449 N N . LEU A 1 181 ? 1.253 -6.642 -14.486 1.00 98.00 181 LEU A N 1
ATOM 1450 C CA . LEU A 1 181 ? 0.137 -6.627 -13.537 1.00 98.00 181 LEU A CA 1
ATOM 1451 C C . LEU A 1 181 ? -1.132 -6.039 -14.170 1.00 98.00 181 LEU A C 1
ATOM 1453 O O . LEU A 1 181 ? -2.218 -6.597 -14.016 1.00 98.00 181 LEU A O 1
ATOM 1457 N N . TYR A 1 182 ? -1.000 -4.941 -14.911 1.00 96.88 182 TYR A N 1
ATOM 1458 C CA . TYR A 1 182 ? -2.142 -4.225 -15.466 1.00 96.88 182 TYR A CA 1
ATOM 1459 C C . TYR A 1 182 ? -2.736 -4.905 -16.706 1.00 96.88 182 TYR A C 1
ATOM 1461 O O . TYR A 1 182 ? -3.956 -5.032 -16.803 1.00 96.88 182 TYR A O 1
ATOM 1469 N N . GLU A 1 183 ? -1.914 -5.301 -17.676 1.00 96.06 183 GLU A N 1
ATOM 1470 C CA . GLU A 1 183 ? -2.337 -5.830 -18.980 1.00 96.06 183 GLU A CA 1
ATOM 1471 C C . GLU A 1 183 ? -2.533 -7.347 -18.948 1.00 96.06 183 GLU A C 1
ATOM 1473 O O . GLU A 1 183 ? -3.610 -7.819 -19.306 1.00 96.06 183 GLU A O 1
ATOM 1478 N N . ASP A 1 184 ? -1.542 -8.107 -18.470 1.00 97.38 184 ASP A N 1
ATOM 1479 C CA . ASP A 1 184 ? -1.594 -9.576 -18.509 1.00 97.38 184 ASP A CA 1
ATOM 1480 C C . ASP A 1 184 ? -2.447 -10.158 -17.378 1.00 97.38 184 ASP A C 1
ATOM 1482 O O . ASP A 1 184 ? -3.169 -11.137 -17.569 1.00 97.38 184 ASP A O 1
ATOM 1486 N N . LEU A 1 185 ? -2.332 -9.586 -16.177 1.00 97.38 185 LEU A N 1
ATOM 1487 C CA . LEU A 1 185 ? -3.008 -10.085 -14.977 1.00 97.38 185 LEU A CA 1
ATOM 1488 C C . LEU A 1 185 ? -4.314 -9.344 -14.678 1.00 97.38 185 LEU A C 1
ATOM 1490 O O . LEU A 1 185 ? -5.022 -9.719 -13.745 1.00 97.38 185 LEU A O 1
ATOM 1494 N N . ASN A 1 186 ? -4.666 -8.343 -15.491 1.00 96.88 186 ASN A N 1
ATOM 1495 C CA . ASN A 1 186 ? -5.899 -7.565 -15.383 1.00 96.88 186 ASN A CA 1
ATOM 1496 C C . ASN A 1 186 ? -6.125 -6.963 -13.979 1.00 96.88 186 ASN A C 1
ATOM 1498 O O . ASN A 1 186 ? -7.251 -6.921 -13.485 1.00 96.88 186 ASN A O 1
ATOM 1502 N N . ILE A 1 187 ? -5.059 -6.497 -13.322 1.00 97.25 187 ILE A N 1
ATOM 1503 C CA . ILE A 1 187 ? -5.163 -5.727 -12.079 1.00 97.25 187 ILE A CA 1
ATOM 1504 C C . ILE A 1 187 ? -5.558 -4.296 -12.442 1.00 97.25 187 ILE A C 1
ATOM 1506 O O . ILE A 1 187 ? -4.751 -3.529 -12.970 1.00 97.25 187 ILE A O 1
ATOM 1510 N N . LYS A 1 188 ? -6.823 -3.946 -12.200 1.00 95.62 188 LYS A N 1
ATOM 1511 C CA . LYS A 1 188 ? -7.416 -2.664 -12.599 1.00 95.62 188 LYS A CA 1
ATOM 1512 C C . LYS A 1 188 ? -7.903 -1.864 -11.398 1.00 95.62 188 LYS A C 1
ATOM 1514 O O . LYS A 1 188 ? -8.179 -2.413 -10.332 1.00 95.62 188 LYS A O 1
ATOM 1519 N N . TYR A 1 189 ? -8.038 -0.561 -11.617 1.00 96.69 189 TYR A N 1
ATOM 1520 C CA . TYR A 1 189 ? -8.776 0.309 -10.716 1.00 96.69 189 TYR A CA 1
ATOM 1521 C C . TYR A 1 189 ? -10.261 -0.075 -10.737 1.00 96.69 189 TYR A C 1
ATOM 1523 O O . TYR A 1 189 ? -10.802 -0.353 -11.809 1.00 96.69 189 TYR A O 1
ATOM 1531 N N . ASN A 1 190 ? -10.912 -0.074 -9.577 1.00 96.50 190 ASN A N 1
ATOM 1532 C CA . ASN A 1 190 ? -12.340 -0.306 -9.443 1.00 96.50 190 ASN A CA 1
ATOM 1533 C C . ASN A 1 190 ? -13.104 0.896 -10.024 1.00 96.50 190 ASN A C 1
ATOM 1535 O O . ASN A 1 190 ? -13.082 1.974 -9.420 1.00 96.50 190 ASN A O 1
ATOM 1539 N N . PRO A 1 191 ? -13.800 0.751 -11.166 1.00 94.69 191 PRO A N 1
ATOM 1540 C CA . PRO A 1 191 ? -14.500 1.867 -11.789 1.00 94.69 191 PRO A CA 1
ATOM 1541 C C . PRO A 1 191 ? -15.603 2.454 -10.897 1.00 94.69 191 PRO A C 1
ATOM 1543 O O . PRO A 1 191 ? -15.866 3.650 -10.980 1.00 94.69 191 PRO A O 1
ATOM 1546 N N . GLU A 1 192 ? -16.206 1.657 -10.011 1.00 94.94 192 GLU A N 1
ATOM 1547 C CA . GLU A 1 192 ? -17.246 2.107 -9.076 1.00 94.94 192 GLU A CA 1
ATOM 1548 C C . GLU A 1 192 ? -16.683 2.954 -7.928 1.00 94.94 192 GLU A C 1
ATOM 1550 O O . GLU A 1 192 ? -17.419 3.690 -7.278 1.00 94.94 192 GLU A O 1
ATOM 1555 N N . ALA A 1 193 ? -15.372 2.898 -7.682 1.00 93.81 193 ALA A N 1
ATOM 1556 C CA . ALA A 1 193 ? -14.717 3.754 -6.698 1.00 93.81 193 ALA A CA 1
ATOM 1557 C C . ALA A 1 193 ? -14.353 5.138 -7.269 1.00 93.81 193 ALA A C 1
ATOM 1559 O O . ALA A 1 193 ? -14.006 6.045 -6.511 1.00 93.81 193 ALA A O 1
ATOM 1560 N N . ILE A 1 194 ? -14.445 5.338 -8.591 1.00 90.12 194 ILE A N 1
ATOM 1561 C CA . ILE A 1 194 ? -14.146 6.622 -9.235 1.00 90.12 194 ILE A CA 1
ATOM 1562 C C . ILE A 1 194 ? -15.270 7.611 -8.880 1.00 90.12 194 ILE A C 1
ATOM 1564 O O . ILE A 1 194 ? -16.358 7.553 -9.445 1.00 90.12 194 ILE A O 1
ATOM 1568 N N . ASN A 1 195 ? -14.991 8.546 -7.965 1.00 88.44 195 ASN A N 1
ATOM 1569 C CA . ASN A 1 195 ? -15.918 9.552 -7.398 1.00 88.44 195 ASN A CA 1
ATOM 1570 C C . ASN A 1 195 ? -16.915 9.056 -6.338 1.00 88.44 195 ASN A C 1
ATOM 1572 O O . ASN A 1 195 ? -17.693 9.856 -5.823 1.00 88.44 195 ASN A O 1
ATOM 1576 N N . SER A 1 196 ? -16.892 7.774 -5.995 1.00 91.19 196 SER A N 1
ATOM 1577 C CA . SER A 1 196 ? -17.720 7.188 -4.928 1.00 91.19 196 SER A CA 1
ATOM 1578 C C . SER A 1 196 ? -16.893 6.297 -4.010 1.00 91.19 196 SER A C 1
ATOM 1580 O O . SER A 1 196 ? -17.376 5.303 -3.471 1.00 91.19 196 SER A O 1
ATOM 1582 N N . PHE A 1 197 ? -15.619 6.651 -3.847 1.00 91.69 197 PHE A N 1
ATOM 1583 C CA . PHE A 1 197 ? -14.736 5.970 -2.921 1.00 91.69 197 PHE A CA 1
ATOM 1584 C C . PHE A 1 197 ? -15.318 6.030 -1.504 1.00 91.69 197 PHE A C 1
ATOM 1586 O O . PHE A 1 197 ? -15.646 7.097 -0.992 1.00 91.69 197 PHE A O 1
ATOM 1593 N N . SER A 1 198 ? -15.441 4.870 -0.871 1.00 94.00 198 SER A N 1
ATOM 1594 C CA . SER A 1 198 ? -15.909 4.736 0.502 1.00 94.00 198 SER A CA 1
ATOM 1595 C C . SER A 1 198 ? -15.183 3.576 1.156 1.00 94.00 198 SER A C 1
ATOM 1597 O O . SER A 1 198 ? -14.962 2.544 0.523 1.00 94.00 198 SER A O 1
ATOM 1599 N N . PHE A 1 199 ? -14.862 3.711 2.440 1.00 96.12 199 PHE A N 1
ATOM 1600 C CA . PHE A 1 199 ? -14.294 2.610 3.203 1.00 96.12 199 PHE A CA 1
ATOM 1601 C C . PHE A 1 199 ? -15.363 1.633 3.708 1.00 96.12 199 PHE A C 1
ATOM 1603 O O . PHE A 1 199 ? -15.007 0.639 4.338 1.00 96.12 199 PHE A O 1
ATOM 1610 N N . THR A 1 200 ? -16.658 1.858 3.440 1.00 96.31 200 THR A N 1
ATOM 1611 C CA . THR A 1 200 ? -17.728 0.902 3.791 1.00 96.31 200 THR A CA 1
ATOM 1612 C C . THR A 1 200 ? -17.470 -0.496 3.227 1.00 96.31 200 THR A C 1
ATOM 1614 O O . THR A 1 200 ? -17.707 -1.481 3.929 1.00 96.31 200 THR A O 1
ATOM 1617 N N . ASP A 1 201 ? -16.921 -0.592 2.014 1.00 95.44 201 ASP A N 1
ATOM 1618 C CA . ASP A 1 201 ? -16.426 -1.840 1.439 1.00 95.44 201 ASP A CA 1
ATOM 1619 C C . ASP A 1 201 ? -14.913 -1.987 1.689 1.00 95.44 201 ASP A C 1
ATOM 1621 O O . ASP A 1 201 ? -14.113 -1.259 1.103 1.00 95.44 201 ASP A O 1
ATOM 1625 N N . PRO A 1 202 ? -14.456 -2.937 2.522 1.00 96.19 202 PRO A N 1
ATOM 1626 C CA . PRO A 1 202 ? -13.027 -3.113 2.750 1.00 96.19 202 PRO A CA 1
ATOM 1627 C C . PRO A 1 202 ? -12.274 -3.619 1.508 1.00 96.19 202 PRO A C 1
ATOM 1629 O O . PRO A 1 202 ? -11.045 -3.519 1.479 1.00 96.19 202 PRO A O 1
ATOM 1632 N N . SER A 1 203 ? -12.958 -4.147 0.484 1.00 95.75 203 SER A N 1
ATOM 1633 C CA . SER A 1 203 ? -12.315 -4.632 -0.743 1.00 95.75 203 SER A CA 1
ATOM 1634 C C . SER A 1 203 ? -11.579 -3.516 -1.494 1.00 95.75 203 SER A C 1
ATOM 1636 O O . SER A 1 203 ? -10.519 -3.752 -2.071 1.00 95.75 203 SER A O 1
ATOM 1638 N N . VAL A 1 204 ? -12.058 -2.270 -1.396 1.00 94.25 204 VAL A N 1
ATOM 1639 C CA . VAL A 1 204 ? -11.424 -1.135 -2.077 1.00 94.25 204 VAL A CA 1
ATOM 1640 C C . VAL A 1 204 ? -10.164 -0.647 -1.356 1.00 94.25 204 VAL A C 1
ATOM 1642 O O . VAL A 1 204 ? -9.261 -0.100 -1.997 1.00 94.25 204 VAL A O 1
ATOM 1645 N N . ALA A 1 205 ? -10.073 -0.874 -0.041 1.00 96.06 205 ALA A N 1
ATOM 1646 C CA . ALA A 1 205 ? -9.007 -0.376 0.830 1.00 96.06 205 ALA A CA 1
ATOM 1647 C C . ALA A 1 205 ? -7.853 -1.372 1.046 1.00 96.06 205 ALA A C 1
ATOM 1649 O O . ALA A 1 205 ? -6.746 -0.971 1.406 1.00 96.06 205 ALA A O 1
ATOM 1650 N N . PHE A 1 206 ? -8.081 -2.665 0.808 1.00 98.44 206 PHE A N 1
ATOM 1651 C CA . PHE A 1 206 ? -7.100 -3.726 1.046 1.00 98.44 206 PHE A CA 1
ATOM 1652 C C . PHE A 1 206 ? -6.872 -4.578 -0.201 1.00 98.44 206 PHE A C 1
ATOM 1654 O O . PHE A 1 206 ? -7.757 -4.737 -1.035 1.00 98.44 206 PHE A O 1
ATOM 1661 N N . ILE A 1 207 ? -5.692 -5.193 -0.318 1.00 98.50 207 ILE A N 1
ATOM 1662 C CA . ILE A 1 207 ? -5.301 -5.898 -1.552 1.00 98.50 207 ILE A CA 1
ATOM 1663 C C . ILE A 1 207 ? -6.171 -7.118 -1.879 1.00 98.50 207 ILE A C 1
ATOM 1665 O O . ILE A 1 207 ? -6.182 -7.558 -3.025 1.00 98.50 207 ILE A O 1
ATOM 1669 N N . HIS A 1 208 ? -6.913 -7.657 -0.904 1.00 97.88 208 HIS A N 1
ATOM 1670 C CA . HIS A 1 208 ? -7.793 -8.805 -1.130 1.00 97.88 208 HIS A CA 1
ATOM 1671 C C . HIS A 1 208 ? -8.882 -8.524 -2.176 1.00 97.88 208 HIS A C 1
ATOM 1673 O O . HIS A 1 208 ? -9.279 -9.453 -2.870 1.00 97.88 208 HIS A O 1
ATOM 1679 N N . GLY A 1 209 ? -9.313 -7.266 -2.349 1.00 96.94 209 GLY A N 1
ATOM 1680 C CA . GLY A 1 209 ? -10.295 -6.896 -3.373 1.00 96.94 209 GLY A CA 1
ATOM 1681 C C . GLY A 1 209 ? -9.806 -7.074 -4.812 1.00 96.94 209 GLY A C 1
ATOM 1682 O O . GLY A 1 209 ? -10.618 -7.100 -5.726 1.00 96.94 209 GLY A O 1
ATOM 1683 N N . MET A 1 210 ? -8.500 -7.258 -5.029 1.00 98.12 210 MET A N 1
ATOM 1684 C CA . MET A 1 210 ? -7.913 -7.556 -6.345 1.00 98.12 210 MET A CA 1
ATOM 1685 C C . MET A 1 210 ? -7.479 -9.017 -6.492 1.00 98.12 210 MET A C 1
ATOM 1687 O O . MET A 1 210 ? -7.056 -9.431 -7.572 1.00 98.12 210 MET A O 1
ATOM 1691 N N . ILE A 1 211 ? -7.521 -9.803 -5.413 1.00 98.31 211 ILE A N 1
ATOM 1692 C CA . ILE A 1 211 ? -7.023 -11.177 -5.404 1.00 98.31 211 ILE A CA 1
ATOM 1693 C C . ILE A 1 211 ? -8.211 -12.126 -5.559 1.00 98.31 211 ILE A C 1
ATOM 1695 O O . ILE A 1 211 ? -9.072 -12.178 -4.681 1.00 98.31 211 ILE A O 1
ATOM 1699 N N . PRO A 1 212 ? -8.277 -12.908 -6.648 1.00 97.38 212 PRO A N 1
ATOM 1700 C CA . PRO A 1 212 ? -9.408 -13.788 -6.867 1.00 97.38 212 PRO A CA 1
ATOM 1701 C C . PRO A 1 212 ? -9.446 -14.917 -5.840 1.00 97.38 212 PRO A C 1
ATOM 1703 O O . PRO A 1 212 ? -8.423 -15.538 -5.529 1.00 97.38 212 PRO A O 1
ATOM 1706 N N . ALA A 1 213 ? -10.653 -15.235 -5.378 1.00 95.69 213 ALA A N 1
ATOM 1707 C CA . ALA A 1 213 ? -10.912 -16.448 -4.615 1.00 95.69 213 ALA A CA 1
ATOM 1708 C C . ALA A 1 213 ? -10.547 -17.709 -5.425 1.00 95.69 213 ALA A C 1
ATOM 1710 O O . ALA A 1 213 ? -10.390 -17.675 -6.649 1.00 95.69 213 ALA A O 1
ATOM 1711 N N . SER A 1 214 ? -10.420 -18.850 -4.745 1.00 93.25 214 SER A N 1
ATOM 1712 C CA . SER A 1 214 ? -10.139 -20.125 -5.412 1.00 93.25 214 SER A CA 1
ATOM 1713 C C . SER A 1 214 ? -11.180 -20.429 -6.501 1.00 93.25 214 SER A C 1
ATOM 1715 O O . SER A 1 214 ? -12.384 -20.303 -6.283 1.00 93.25 214 SER A O 1
ATOM 1717 N N . GLY A 1 215 ? -10.710 -20.795 -7.697 1.00 94.25 215 GLY A N 1
ATOM 1718 C CA . GLY A 1 215 ? -11.560 -21.044 -8.869 1.00 94.25 215 GLY A CA 1
ATOM 1719 C C . GLY A 1 215 ? -12.071 -19.790 -9.594 1.00 94.25 215 GLY A C 1
ATOM 1720 O O . GLY A 1 215 ? -12.849 -19.925 -10.536 1.00 94.25 215 GLY A O 1
ATOM 1721 N N . LYS A 1 216 ? -11.646 -18.588 -9.185 1.00 97.00 216 LYS A N 1
ATOM 1722 C CA . LYS A 1 216 ? -11.972 -17.311 -9.835 1.00 97.00 216 LYS A CA 1
ATOM 1723 C C . LYS A 1 216 ? -10.762 -16.700 -10.541 1.00 97.00 216 LYS A C 1
ATOM 1725 O O . LYS A 1 216 ? -9.620 -17.125 -10.359 1.00 97.00 216 LYS A O 1
ATOM 1730 N N . THR A 1 217 ? -11.025 -15.685 -11.352 1.00 96.75 217 THR A N 1
ATOM 1731 C CA . THR A 1 217 ? -10.032 -14.892 -12.083 1.00 96.75 217 THR A CA 1
ATOM 1732 C C . THR A 1 217 ? -10.078 -13.433 -11.635 1.00 96.75 217 THR A C 1
ATOM 1734 O O . THR A 1 217 ? -11.018 -13.012 -10.970 1.00 96.75 217 THR A O 1
ATOM 1737 N N . THR A 1 218 ? -9.079 -12.630 -12.000 1.00 96.75 218 THR A N 1
ATOM 1738 C CA . THR A 1 218 ? -9.070 -11.188 -11.689 1.00 96.75 218 THR A CA 1
ATOM 1739 C C . THR A 1 218 ? -10.229 -10.431 -12.342 1.00 96.75 218 THR A C 1
ATOM 1741 O O . THR A 1 218 ? -10.641 -9.399 -11.825 1.00 96.75 218 THR A O 1
ATOM 1744 N N . ALA A 1 219 ? -10.828 -10.964 -13.413 1.00 95.88 219 ALA A N 1
ATOM 1745 C CA . ALA A 1 219 ? -12.058 -10.421 -13.993 1.00 95.88 219 ALA A CA 1
ATOM 1746 C C . ALA A 1 219 ? -13.291 -10.577 -13.079 1.00 95.88 219 ALA A C 1
ATOM 1748 O O . ALA A 1 219 ? -14.271 -9.865 -13.261 1.00 95.88 219 ALA A O 1
ATOM 1749 N N . ASP A 1 220 ? -13.243 -11.484 -12.098 1.00 96.56 220 ASP A N 1
ATOM 1750 C CA . ASP A 1 220 ? -14.288 -11.662 -11.082 1.00 96.56 220 ASP A CA 1
ATOM 1751 C C . ASP A 1 220 ? -14.074 -10.765 -9.848 1.00 96.56 220 ASP A C 1
ATOM 1753 O O . ASP A 1 220 ? -14.823 -10.864 -8.876 1.00 96.56 220 ASP A O 1
ATOM 1757 N N . THR A 1 221 ? -13.021 -9.943 -9.839 1.00 96.94 221 THR A N 1
ATOM 1758 C CA . THR A 1 221 ? -12.687 -9.066 -8.712 1.00 96.94 221 THR A CA 1
ATOM 1759 C C . THR A 1 221 ? -13.155 -7.637 -8.989 1.00 96.94 221 THR A C 1
ATOM 1761 O O . THR A 1 221 ? -13.114 -7.211 -10.144 1.00 96.94 221 THR A O 1
ATOM 1764 N N . PRO A 1 222 ? -13.577 -6.869 -7.966 1.00 95.56 222 PRO A N 1
ATOM 1765 C CA . PRO A 1 222 ? -13.973 -5.470 -8.147 1.00 95.56 222 PRO A CA 1
ATOM 1766 C C . PRO A 1 222 ? -12.811 -4.565 -8.589 1.00 95.56 222 PRO A C 1
ATOM 1768 O O . PRO A 1 222 ? -13.044 -3.470 -9.095 1.00 95.56 222 PRO A O 1
ATOM 1771 N N . GLY A 1 223 ? -11.562 -5.008 -8.420 1.00 96.12 223 GLY A N 1
ATOM 1772 C CA . GLY A 1 223 ? -10.371 -4.196 -8.652 1.00 96.12 223 GLY A CA 1
ATOM 1773 C C . GLY A 1 223 ? -9.922 -3.466 -7.387 1.00 96.12 223 GLY A C 1
ATOM 1774 O O . GLY A 1 223 ? -10.419 -3.709 -6.289 1.00 96.12 223 GLY A O 1
ATOM 1775 N N . GLY A 1 224 ? -8.923 -2.598 -7.529 1.00 96.81 224 GLY A N 1
ATOM 1776 C CA . GLY A 1 224 ? -8.338 -1.846 -6.417 1.00 96.81 224 GLY A CA 1
ATOM 1777 C C . GLY A 1 224 ? -8.574 -0.348 -6.518 1.00 96.81 224 GLY A C 1
ATOM 1778 O O . GLY A 1 224 ? -9.251 0.142 -7.411 1.00 96.81 224 GLY A O 1
ATOM 1779 N N . THR A 1 225 ? -7.975 0.407 -5.608 1.00 97.25 225 THR A N 1
ATOM 1780 C CA . THR A 1 225 ? -7.997 1.876 -5.638 1.00 97.25 225 THR A CA 1
ATOM 1781 C C . THR A 1 225 ? -6.600 2.439 -5.430 1.00 97.25 225 THR A C 1
ATOM 1783 O O . THR A 1 225 ? -5.633 1.687 -5.298 1.00 97.25 225 THR A O 1
ATOM 1786 N N . CYS A 1 226 ? -6.483 3.765 -5.336 1.00 95.50 226 CYS A N 1
ATOM 1787 C CA . CYS A 1 226 ? -5.243 4.415 -4.927 1.00 95.50 226 CYS A CA 1
ATOM 1788 C C . CYS A 1 226 ? -4.743 3.953 -3.551 1.00 95.50 226 CYS A C 1
ATOM 1790 O O . CYS A 1 226 ? -3.554 4.055 -3.291 1.00 95.50 226 CYS A O 1
ATOM 1792 N N . VAL A 1 227 ? -5.601 3.404 -2.685 1.00 96.81 227 VAL A N 1
ATOM 1793 C CA . VAL A 1 227 ? -5.194 2.914 -1.359 1.00 96.81 227 VAL A CA 1
ATOM 1794 C C . VAL A 1 227 ? -4.613 1.498 -1.425 1.00 96.81 227 VAL A C 1
ATOM 1796 O O . VAL A 1 227 ? -3.661 1.187 -0.714 1.00 96.81 227 VAL A O 1
ATOM 1799 N N . SER A 1 228 ? -5.155 0.631 -2.286 1.00 98.19 228 SER A N 1
ATOM 1800 C CA . SER A 1 228 ? -4.817 -0.800 -2.318 1.00 98.19 228 SER A CA 1
ATOM 1801 C C . SER A 1 228 ? -3.899 -1.207 -3.476 1.00 98.19 228 SER A C 1
ATOM 1803 O O . SER A 1 228 ? -3.031 -2.061 -3.281 1.00 98.19 228 SER A O 1
ATOM 1805 N N . MET A 1 229 ? -4.015 -0.595 -4.662 1.00 98.19 229 MET A N 1
ATOM 1806 C CA . MET A 1 229 ? -3.178 -0.938 -5.825 1.00 98.19 229 MET A CA 1
ATOM 1807 C C . MET A 1 229 ? -1.677 -0.744 -5.559 1.00 98.19 229 MET A C 1
ATOM 1809 O O . MET A 1 229 ? -0.926 -1.698 -5.785 1.00 98.19 229 MET A O 1
ATOM 1813 N N . PRO A 1 230 ? -1.206 0.392 -4.998 1.00 98.56 230 PRO A N 1
ATOM 1814 C CA . PRO A 1 230 ? 0.214 0.563 -4.688 1.00 98.56 230 PRO A CA 1
ATOM 1815 C C . PRO A 1 230 ? 0.758 -0.533 -3.768 1.00 98.56 230 PRO A C 1
ATOM 1817 O O . PRO A 1 230 ? 1.878 -1.004 -3.956 1.00 98.56 230 PRO A O 1
ATOM 1820 N N . VAL A 1 231 ? -0.047 -0.994 -2.804 1.00 98.69 231 VAL A N 1
ATOM 1821 C CA . VAL A 1 231 ? 0.337 -2.053 -1.860 1.00 98.69 231 VAL A CA 1
ATOM 1822 C C . VAL A 1 231 ? 0.560 -3.378 -2.583 1.00 98.69 231 VAL A C 1
ATOM 1824 O O . VAL A 1 231 ? 1.562 -4.047 -2.329 1.00 98.69 231 VAL A O 1
ATOM 1827 N N . LEU A 1 232 ? -0.327 -3.742 -3.514 1.00 98.69 232 LEU A N 1
ATOM 1828 C CA . LEU A 1 232 ? -0.183 -4.953 -4.329 1.00 98.69 232 LEU A CA 1
ATOM 1829 C C . LEU A 1 232 ? 1.082 -4.886 -5.191 1.00 98.69 232 LEU A C 1
ATOM 1831 O O . LEU A 1 232 ? 1.853 -5.845 -5.235 1.00 98.69 232 LEU A O 1
ATOM 1835 N N . TYR A 1 233 ? 1.340 -3.744 -5.826 1.00 98.62 233 TYR A N 1
ATOM 1836 C CA . TYR A 1 233 ? 2.515 -3.556 -6.677 1.00 98.62 233 TYR A CA 1
ATOM 1837 C C . TYR A 1 233 ? 3.812 -3.626 -5.866 1.00 98.62 233 TYR A C 1
ATOM 1839 O O . TYR A 1 233 ? 4.755 -4.309 -6.270 1.00 98.62 233 TYR A O 1
ATOM 1847 N N . VAL A 1 234 ? 3.850 -2.997 -4.685 1.00 98.25 234 VAL A N 1
ATOM 1848 C CA . VAL A 1 234 ? 4.976 -3.122 -3.748 1.00 98.25 234 VAL A CA 1
ATOM 1849 C C . VAL A 1 234 ? 5.143 -4.573 -3.296 1.00 98.25 234 VAL A C 1
ATOM 1851 O O . VAL A 1 234 ? 6.269 -5.064 -3.277 1.00 98.25 234 VAL A O 1
ATOM 1854 N N . ALA A 1 235 ? 4.062 -5.289 -2.980 1.00 98.12 235 ALA A N 1
ATOM 1855 C CA . ALA A 1 235 ? 4.125 -6.685 -2.553 1.00 98.12 235 ALA A CA 1
ATOM 1856 C C . ALA A 1 235 ? 4.715 -7.616 -3.623 1.00 98.12 235 ALA A C 1
ATOM 1858 O O . ALA A 1 235 ? 5.554 -8.466 -3.302 1.00 98.12 235 ALA A O 1
ATOM 1859 N N . VAL A 1 236 ? 4.310 -7.449 -4.886 1.00 98.19 236 VAL A N 1
ATOM 1860 C CA . VAL A 1 236 ? 4.834 -8.225 -6.021 1.00 98.19 236 VAL A CA 1
ATOM 1861 C C . VAL A 1 236 ? 6.272 -7.814 -6.339 1.00 98.19 236 VAL A C 1
ATOM 1863 O O . VAL A 1 236 ? 7.148 -8.671 -6.432 1.00 98.19 236 VAL A O 1
ATOM 1866 N N . GLY A 1 237 ? 6.566 -6.515 -6.426 1.00 96.88 237 GLY A N 1
ATOM 1867 C CA . GLY A 1 237 ? 7.921 -6.037 -6.704 1.00 96.88 237 GLY A CA 1
ATOM 1868 C C . GLY A 1 237 ? 8.929 -6.411 -5.613 1.00 96.88 237 GLY A C 1
ATOM 1869 O O . GLY A 1 237 ? 10.054 -6.801 -5.923 1.00 96.88 237 GLY A O 1
ATOM 1870 N N . ARG A 1 238 ? 8.537 -6.396 -4.332 1.00 95.50 238 ARG A N 1
ATOM 1871 C CA . ARG A 1 238 ? 9.403 -6.847 -3.231 1.00 95.50 238 ARG A CA 1
ATOM 1872 C C . ARG A 1 238 ? 9.759 -8.332 -3.364 1.00 95.50 238 ARG A C 1
ATOM 1874 O O . ARG A 1 238 ? 10.933 -8.669 -3.262 1.00 95.50 238 ARG A O 1
ATOM 1881 N N . ARG A 1 239 ? 8.822 -9.210 -3.746 1.00 94.81 239 ARG A N 1
ATOM 1882 C CA . ARG A 1 239 ? 9.128 -10.630 -4.057 1.00 94.81 239 ARG A CA 1
ATOM 1883 C C . ARG A 1 239 ? 10.178 -10.795 -5.163 1.00 94.81 239 ARG A C 1
ATOM 1885 O O . ARG A 1 239 ? 10.906 -11.785 -5.172 1.00 94.81 239 ARG A O 1
ATOM 1892 N N . LEU A 1 240 ? 10.301 -9.820 -6.064 1.00 93.94 240 LEU A N 1
ATOM 1893 C CA . LEU A 1 240 ? 11.325 -9.759 -7.117 1.00 93.94 240 LEU A CA 1
ATOM 1894 C C . LEU A 1 240 ? 12.650 -9.127 -6.654 1.00 93.94 240 LEU A C 1
ATOM 1896 O O . LEU A 1 240 ? 13.593 -9.006 -7.436 1.00 93.94 240 LEU A O 1
ATOM 1900 N N . GLY A 1 241 ? 12.737 -8.714 -5.390 1.00 91.31 241 GLY A N 1
ATOM 1901 C CA . GLY A 1 241 ? 13.877 -8.002 -4.820 1.00 91.31 241 GLY A CA 1
ATOM 1902 C C . GLY A 1 241 ? 13.929 -6.519 -5.195 1.00 91.31 241 GLY A C 1
ATOM 1903 O O . GLY A 1 241 ? 14.995 -5.914 -5.081 1.00 91.31 241 GLY A O 1
ATOM 1904 N N . TYR A 1 242 ? 12.830 -5.926 -5.675 1.00 93.88 242 TYR A N 1
ATOM 1905 C CA . TYR A 1 242 ? 12.805 -4.513 -6.061 1.00 93.88 242 TYR A CA 1
ATOM 1906 C C . TYR A 1 242 ? 12.717 -3.611 -4.821 1.00 93.88 242 TYR A C 1
ATOM 1908 O O . TYR A 1 242 ? 12.021 -3.951 -3.857 1.00 93.88 242 TYR A O 1
ATOM 1916 N N . PRO A 1 243 ? 13.383 -2.443 -4.829 1.00 92.94 243 PRO A N 1
ATOM 1917 C CA . PRO A 1 243 ? 13.443 -1.519 -3.701 1.00 92.94 243 PRO A CA 1
ATOM 1918 C C . PRO A 1 243 ? 12.192 -0.629 -3.626 1.00 92.94 243 PRO A C 1
ATOM 1920 O O . PRO A 1 243 ? 12.287 0.591 -3.521 1.00 92.94 243 PRO A O 1
ATOM 1923 N N . LEU A 1 244 ? 11.005 -1.230 -3.730 1.00 95.56 244 LEU A N 1
ATOM 1924 C CA . LEU A 1 244 ? 9.751 -0.483 -3.773 1.00 95.56 244 LEU A CA 1
ATOM 1925 C C . LEU A 1 244 ? 9.269 -0.112 -2.369 1.00 95.56 244 LEU A C 1
ATOM 1927 O O . LEU A 1 244 ? 9.265 -0.941 -1.448 1.00 95.56 244 LEU A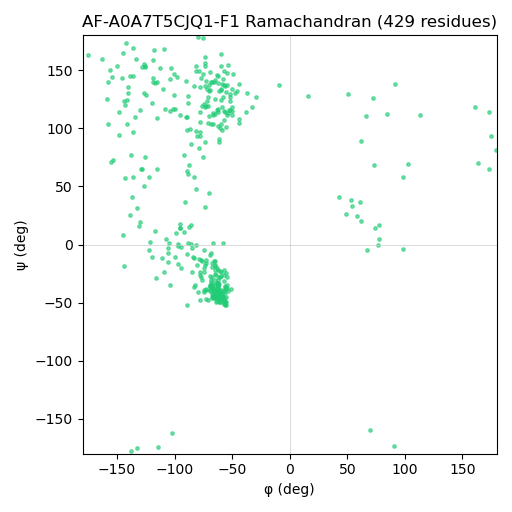 O 1
ATOM 1931 N N . LYS A 1 245 ? 8.825 1.132 -2.222 1.00 96.69 245 LYS A N 1
ATOM 1932 C CA . LYS A 1 245 ? 8.250 1.714 -1.005 1.00 96.69 245 LYS A CA 1
ATOM 1933 C C . LYS A 1 245 ? 6.882 2.300 -1.316 1.00 96.69 245 LYS A C 1
ATOM 1935 O O . LYS A 1 245 ? 6.633 2.710 -2.450 1.00 96.69 245 LYS A O 1
ATOM 1940 N N . LEU A 1 246 ? 6.020 2.357 -0.308 1.00 98.25 246 LEU A N 1
ATOM 1941 C CA . LEU A 1 246 ? 4.842 3.215 -0.368 1.00 98.25 246 LEU A CA 1
ATOM 1942 C C . LEU A 1 246 ? 5.240 4.662 -0.076 1.00 98.25 246 LEU A C 1
ATOM 1944 O O . LEU A 1 246 ? 6.173 4.915 0.686 1.00 98.25 246 LEU A O 1
ATOM 1948 N N . VAL A 1 247 ? 4.517 5.599 -0.676 1.00 98.00 247 VAL A N 1
ATOM 1949 C CA . VAL A 1 247 ? 4.596 7.035 -0.400 1.00 98.00 247 VAL A CA 1
ATOM 1950 C C . VAL A 1 247 ? 3.177 7.576 -0.336 1.00 98.00 247 VAL A C 1
ATOM 1952 O O . VAL A 1 247 ? 2.297 7.115 -1.060 1.00 98.00 247 VAL A O 1
ATOM 1955 N N . THR A 1 248 ? 2.952 8.553 0.535 1.00 97.81 248 THR A N 1
ATOM 1956 C CA . THR A 1 248 ? 1.635 9.161 0.751 1.00 97.81 248 THR A CA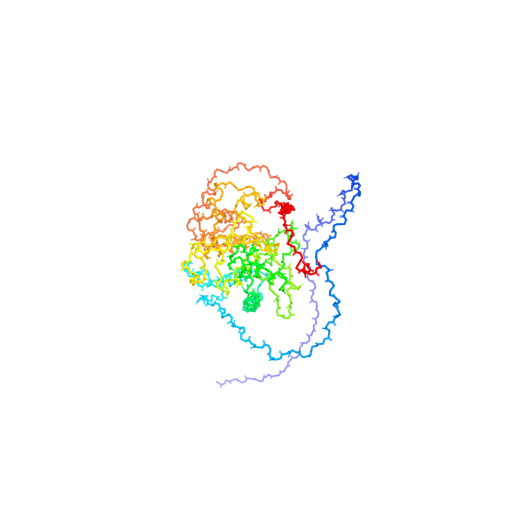 1
ATOM 1957 C C . THR A 1 248 ? 1.651 10.647 0.424 1.00 97.81 248 THR A C 1
ATOM 1959 O O . THR A 1 248 ? 2.612 11.345 0.767 1.00 97.81 248 THR A O 1
ATOM 1962 N N . THR A 1 249 ? 0.554 11.135 -0.143 1.00 96.25 249 THR A N 1
ATOM 1963 C CA . THR A 1 249 ? 0.105 12.527 -0.010 1.00 96.25 249 THR A CA 1
ATOM 1964 C C . THR A 1 249 ? -1.038 12.591 1.008 1.00 96.25 249 THR A C 1
ATOM 1966 O O . THR A 1 249 ? -1.215 11.669 1.804 1.00 96.25 249 THR A O 1
ATOM 1969 N N . ASP A 1 250 ? -1.812 13.673 1.012 1.00 92.44 250 ASP A N 1
ATOM 1970 C CA . ASP A 1 250 ? -2.963 13.829 1.898 1.00 92.44 250 ASP A CA 1
ATOM 1971 C C . ASP A 1 250 ? -4.130 12.874 1.613 1.00 92.44 250 ASP A C 1
ATOM 1973 O O . ASP A 1 250 ? -4.889 12.553 2.522 1.00 92.44 250 ASP A O 1
ATOM 1977 N N . SER A 1 251 ? -4.272 12.437 0.366 1.00 90.31 251 SER A N 1
ATOM 1978 C CA . SER A 1 251 ? -5.439 11.702 -0.132 1.00 90.31 251 SER A CA 1
ATOM 1979 C C . SER A 1 251 ? -5.072 10.637 -1.171 1.00 90.31 251 SER A C 1
ATOM 1981 O O . SER A 1 251 ? -5.946 10.028 -1.784 1.00 90.31 251 SER A O 1
ATOM 1983 N N . HIS A 1 252 ? -3.775 10.383 -1.368 1.00 95.62 252 HIS A N 1
ATOM 1984 C CA . HIS A 1 252 ? -3.272 9.429 -2.351 1.00 95.62 252 HIS A CA 1
ATOM 1985 C C . HIS A 1 252 ? -2.109 8.613 -1.795 1.00 95.62 252 HIS A C 1
ATOM 1987 O O . HIS A 1 252 ? -1.270 9.124 -1.049 1.00 95.62 252 HIS A O 1
ATOM 1993 N N . ILE A 1 253 ? -2.036 7.346 -2.195 1.00 97.38 253 ILE A N 1
ATOM 1994 C CA . ILE A 1 253 ? -0.879 6.482 -1.965 1.00 97.38 253 ILE A CA 1
ATOM 1995 C C . ILE A 1 253 ? -0.328 6.108 -3.338 1.00 97.38 253 ILE A C 1
ATOM 1997 O O . ILE A 1 253 ? -1.080 5.832 -4.269 1.00 97.38 253 ILE A O 1
ATOM 2001 N N . PHE A 1 254 ? 0.991 6.101 -3.479 1.00 97.88 254 PHE A N 1
ATOM 2002 C CA . PHE A 1 254 ? 1.664 5.672 -4.701 1.00 97.88 254 PHE A CA 1
ATOM 2003 C C . PHE A 1 254 ? 2.939 4.896 -4.371 1.00 97.88 254 PHE A C 1
ATOM 2005 O O . PHE A 1 254 ? 3.332 4.759 -3.208 1.00 97.88 254 PHE A O 1
ATOM 2012 N N . VAL A 1 255 ? 3.567 4.329 -5.399 1.00 98.31 255 VAL A N 1
ATOM 2013 C CA . VAL A 1 255 ? 4.780 3.523 -5.253 1.00 98.31 255 VAL A CA 1
ATOM 2014 C C . VAL A 1 255 ? 5.999 4.383 -5.558 1.00 98.31 255 VAL A C 1
ATOM 2016 O O . VAL A 1 255 ? 5.970 5.214 -6.458 1.00 98.31 255 VAL A O 1
ATOM 2019 N N . ARG A 1 256 ? 7.106 4.165 -4.857 1.00 97.50 256 ARG A N 1
ATOM 2020 C CA . ARG A 1 256 ? 8.403 4.747 -5.205 1.00 97.50 256 ARG A CA 1
ATOM 2021 C C . ARG A 1 256 ? 9.447 3.653 -5.315 1.00 97.50 256 ARG A C 1
ATOM 2023 O O . ARG A 1 256 ? 9.571 2.815 -4.423 1.00 97.50 256 ARG A O 1
ATOM 2030 N N . TRP A 1 257 ? 10.189 3.661 -6.415 1.00 95.94 257 TRP A N 1
ATOM 2031 C CA . TRP A 1 257 ? 11.468 2.969 -6.481 1.00 95.94 257 TRP A CA 1
ATOM 2032 C C . TRP A 1 257 ? 12.460 3.791 -5.673 1.00 95.94 257 TRP A C 1
ATOM 2034 O O . TRP A 1 257 ? 12.662 4.949 -6.013 1.00 95.94 257 TRP A O 1
ATOM 2044 N N . ASP A 1 258 ? 13.040 3.242 -4.606 1.00 93.25 258 ASP A N 1
ATOM 2045 C CA . ASP A 1 258 ? 13.905 4.017 -3.716 1.00 93.25 258 ASP A CA 1
ATOM 2046 C C . ASP A 1 258 ? 15.115 3.209 -3.237 1.00 93.25 258 ASP A C 1
ATOM 2048 O O . ASP A 1 258 ? 15.026 2.363 -2.343 1.00 93.25 258 ASP A O 1
ATOM 2052 N N . THR A 1 259 ? 16.271 3.509 -3.829 1.00 87.69 259 THR A N 1
ATOM 2053 C CA . THR A 1 259 ? 17.573 2.944 -3.441 1.00 87.69 259 THR A CA 1
ATOM 2054 C C . THR A 1 259 ? 18.395 3.874 -2.541 1.00 87.69 259 THR A C 1
ATOM 2056 O O . THR A 1 259 ? 19.570 3.604 -2.305 1.00 87.69 259 THR A O 1
ATOM 2059 N N . SER A 1 260 ? 17.818 4.969 -2.035 1.00 74.94 260 SER A N 1
ATOM 2060 C CA . SER A 1 260 ? 18.543 5.942 -1.203 1.00 74.94 260 SER A CA 1
ATOM 2061 C C . SER A 1 260 ? 18.738 5.482 0.246 1.00 74.94 260 SER A C 1
ATOM 2063 O O . SER A 1 260 ? 19.685 5.904 0.904 1.00 74.94 260 SER A O 1
ATOM 2065 N N . ASN A 1 261 ? 17.877 4.582 0.733 1.00 62.78 261 ASN A N 1
ATOM 2066 C CA . ASN A 1 261 ? 17.867 4.100 2.118 1.00 62.78 261 ASN A CA 1
ATOM 2067 C C . ASN A 1 261 ? 17.880 2.559 2.174 1.00 62.78 261 ASN A C 1
ATOM 2069 O O . ASN A 1 261 ? 16.900 1.902 2.546 1.00 62.78 261 ASN A O 1
ATOM 2073 N N . THR A 1 262 ? 18.971 1.957 1.695 1.00 56.56 262 THR A N 1
ATOM 2074 C CA . THR A 1 262 ? 19.071 0.506 1.456 1.00 56.56 262 THR A CA 1
ATOM 2075 C C . THR A 1 262 ? 19.604 -0.307 2.634 1.00 56.56 262 THR A C 1
ATOM 2077 O O . THR A 1 262 ? 20.278 -1.310 2.415 1.00 56.56 262 THR A O 1
ATOM 2080 N N . ASP A 1 263 ? 19.258 0.043 3.873 1.00 54.81 263 ASP A N 1
ATOM 2081 C CA . ASP A 1 263 ? 19.696 -0.748 5.034 1.00 54.81 263 ASP A CA 1
ATOM 2082 C C . ASP A 1 263 ? 18.942 -2.083 5.186 1.00 54.81 263 ASP A C 1
ATOM 2084 O O . ASP A 1 263 ? 19.472 -3.027 5.772 1.00 54.81 263 ASP A O 1
ATOM 2088 N N . TRP A 1 264 ? 17.721 -2.219 4.644 1.00 58.16 264 TRP A N 1
ATOM 2089 C CA . TRP A 1 264 ? 16.857 -3.356 5.007 1.00 58.16 264 TRP A CA 1
ATOM 2090 C C . TRP A 1 264 ? 16.379 -4.279 3.877 1.00 58.16 264 TRP A C 1
ATOM 2092 O O . TRP A 1 264 ? 15.773 -5.308 4.183 1.00 58.16 264 TRP A O 1
ATOM 2102 N N . TYR A 1 265 ? 16.662 -3.999 2.593 1.00 51.66 265 TYR A N 1
ATOM 2103 C CA . TYR A 1 265 ? 16.090 -4.828 1.511 1.00 51.66 265 TYR A CA 1
ATOM 2104 C C . TYR A 1 265 ? 16.945 -5.103 0.266 1.00 51.66 265 TYR A C 1
ATOM 2106 O O . TYR A 1 265 ? 16.654 -6.057 -0.456 1.00 51.66 265 TYR A O 1
ATOM 2114 N N . VAL A 1 266 ? 18.000 -4.333 -0.015 1.00 53.12 266 VAL A N 1
ATOM 2115 C CA . VAL A 1 266 ? 18.626 -4.360 -1.349 1.00 53.12 266 VAL A CA 1
ATOM 2116 C C . VAL A 1 266 ? 19.984 -5.051 -1.310 1.00 53.12 266 VAL A C 1
ATOM 2118 O O . VAL A 1 266 ? 20.924 -4.583 -0.678 1.00 53.12 266 VAL A O 1
ATOM 2121 N N . LYS A 1 267 ? 20.101 -6.174 -2.029 1.00 50.72 267 LYS A N 1
ATOM 2122 C CA . LYS A 1 267 ? 21.405 -6.647 -2.516 1.00 50.72 267 LYS A CA 1
ATOM 2123 C C . LYS A 1 267 ? 21.894 -5.679 -3.606 1.00 50.72 267 LYS A C 1
ATOM 2125 O O . LYS A 1 267 ? 21.042 -5.184 -4.338 1.00 50.72 267 LYS A O 1
ATOM 2130 N N . PRO A 1 268 ? 23.210 -5.460 -3.779 1.00 51.53 268 PRO A N 1
ATOM 2131 C CA . PRO A 1 268 ? 23.804 -4.420 -4.639 1.00 51.53 268 PRO A CA 1
ATOM 2132 C C . PRO A 1 268 ? 23.637 -4.655 -6.161 1.00 51.53 268 PRO A C 1
ATOM 2134 O O . PRO A 1 268 ? 24.585 -4.521 -6.924 1.00 51.53 268 PRO A O 1
ATOM 2137 N N . LYS A 1 269 ? 22.444 -5.052 -6.622 1.00 59.94 269 LYS A N 1
ATOM 2138 C CA . LYS A 1 269 ? 22.132 -5.305 -8.035 1.00 59.94 269 LYS A CA 1
ATOM 2139 C C . LYS A 1 269 ? 21.742 -4.028 -8.792 1.00 59.94 269 LYS A C 1
ATOM 2141 O O . LYS A 1 269 ? 21.877 -4.000 -10.007 1.00 59.94 269 LYS A O 1
ATOM 2146 N N . TYR A 1 270 ? 21.266 -2.993 -8.102 1.00 65.75 270 TYR A N 1
ATOM 2147 C CA . TYR A 1 270 ? 20.771 -1.763 -8.729 1.00 65.75 270 TYR A CA 1
ATOM 2148 C C . TYR A 1 270 ? 21.674 -0.573 -8.414 1.00 65.75 270 TYR A C 1
ATOM 2150 O O . TYR A 1 270 ? 22.305 -0.543 -7.354 1.00 65.75 270 TYR A O 1
ATOM 2158 N N . SER A 1 271 ? 21.709 0.401 -9.325 1.00 63.81 271 SER A N 1
ATOM 2159 C CA . SER A 1 271 ? 22.410 1.672 -9.146 1.00 63.81 271 SER A CA 1
ATOM 2160 C C . SER A 1 271 ? 21.962 2.330 -7.840 1.00 63.81 271 SER A C 1
ATOM 2162 O O . SER A 1 271 ? 20.790 2.672 -7.680 1.00 63.81 271 SER A O 1
ATOM 2164 N N . ILE A 1 272 ? 22.887 2.486 -6.895 1.00 69.56 272 ILE A N 1
ATOM 2165 C CA . ILE A 1 272 ? 22.634 3.224 -5.656 1.00 69.56 272 ILE A CA 1
ATOM 2166 C C . ILE A 1 272 ? 22.294 4.673 -6.028 1.00 69.56 272 ILE A C 1
ATOM 2168 O O . ILE A 1 272 ? 23.011 5.292 -6.813 1.00 69.56 272 ILE A O 1
ATOM 2172 N N . GLY A 1 273 ? 21.218 5.209 -5.453 1.00 78.25 273 GLY A N 1
ATOM 2173 C CA . GLY A 1 273 ? 20.803 6.603 -5.631 1.00 78.25 273 GLY A CA 1
ATOM 2174 C C . GLY A 1 273 ? 19.698 6.831 -6.666 1.00 78.25 273 GLY A C 1
ATOM 2175 O O . GLY A 1 273 ? 19.216 7.955 -6.778 1.00 78.25 273 GLY A O 1
ATOM 2176 N N . GLU A 1 274 ? 19.234 5.801 -7.382 1.00 88.94 274 GLU A N 1
ATOM 2177 C CA . GLU A 1 274 ? 18.018 5.922 -8.193 1.00 88.94 274 GLU A CA 1
ATOM 2178 C C . GLU A 1 274 ? 16.771 5.982 -7.298 1.00 88.94 274 GLU A 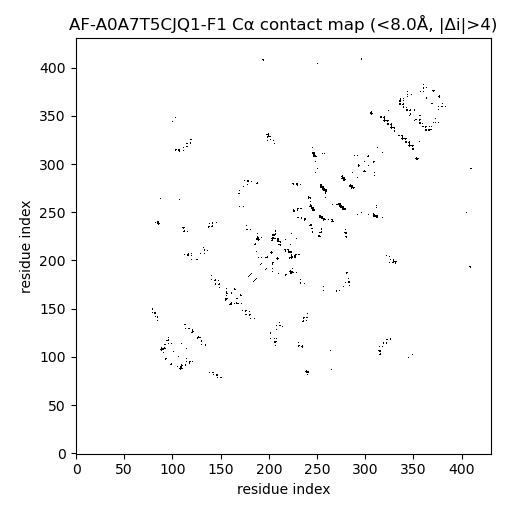C 1
ATOM 2180 O O . GLU A 1 274 ? 16.516 5.073 -6.494 1.00 88.94 274 GLU A O 1
ATOM 2185 N N . SER A 1 275 ? 15.993 7.058 -7.461 1.00 92.50 275 SER A N 1
ATOM 2186 C CA . SER A 1 275 ? 14.707 7.263 -6.800 1.00 92.50 275 SER A CA 1
ATOM 2187 C C . SER A 1 275 ? 13.700 7.912 -7.750 1.00 92.50 275 SER A C 1
ATOM 2189 O O . SER A 1 275 ? 13.985 8.959 -8.331 1.00 92.50 275 SER A O 1
ATOM 2191 N N . PHE A 1 276 ? 12.541 7.280 -7.950 1.00 95.62 276 PHE A N 1
ATOM 2192 C CA . PHE A 1 276 ? 11.458 7.823 -8.776 1.00 95.62 276 PHE A CA 1
ATOM 2193 C C . PHE A 1 276 ? 10.097 7.238 -8.390 1.00 95.62 276 PHE A C 1
ATOM 2195 O O . PHE A 1 276 ? 9.986 6.091 -7.951 1.00 95.62 276 PHE A O 1
ATOM 2202 N N . ASN A 1 277 ? 9.045 8.031 -8.578 1.00 97.38 277 ASN A N 1
ATOM 2203 C CA . ASN A 1 277 ? 7.678 7.618 -8.281 1.00 97.38 277 ASN A CA 1
ATOM 2204 C C . ASN A 1 277 ? 7.099 6.776 -9.422 1.00 97.38 277 ASN A C 1
ATOM 2206 O O . ASN A 1 277 ? 7.473 6.929 -10.585 1.00 97.38 277 ASN A O 1
ATOM 2210 N N . ILE A 1 278 ? 6.151 5.917 -9.074 1.00 97.75 278 ILE A N 1
ATOM 2211 C CA . ILE A 1 278 ? 5.418 5.021 -9.956 1.00 97.75 278 ILE A CA 1
ATOM 2212 C C . ILE A 1 278 ? 3.940 5.145 -9.571 1.00 97.75 278 ILE A C 1
ATOM 2214 O O . ILE A 1 278 ? 3.515 4.716 -8.495 1.00 97.75 278 ILE A O 1
ATOM 2218 N N . GLU A 1 279 ? 3.160 5.750 -10.458 1.00 96.44 279 GLU A N 1
ATOM 2219 C CA . GLU A 1 279 ? 1.703 5.714 -10.392 1.00 96.44 279 GLU A CA 1
ATOM 2220 C C . GLU A 1 279 ? 1.221 4.361 -10.922 1.00 96.44 279 GLU A C 1
ATOM 2222 O O . GLU A 1 279 ? 1.725 3.883 -11.937 1.00 96.44 279 GLU A O 1
ATOM 2227 N N . THR A 1 280 ? 0.268 3.741 -10.227 1.00 94.31 280 THR A N 1
ATOM 2228 C CA . THR A 1 280 ? -0.205 2.374 -10.519 1.00 94.31 280 THR A CA 1
ATOM 2229 C C . THR A 1 280 ? -1.691 2.319 -10.865 1.00 94.31 280 THR A C 1
ATOM 2231 O O . THR A 1 280 ? -2.169 1.302 -11.358 1.00 94.31 280 THR A O 1
ATOM 2234 N N . THR A 1 281 ? -2.427 3.414 -10.661 1.00 88.62 281 THR A N 1
ATOM 2235 C CA . THR A 1 281 ? -3.885 3.473 -10.851 1.00 88.62 281 THR A CA 1
ATOM 2236 C C . THR A 1 281 ? -4.320 3.658 -12.306 1.00 88.62 281 THR A C 1
ATOM 2238 O O . THR A 1 281 ? -5.463 3.358 -12.640 1.00 88.62 281 THR A O 1
ATOM 2241 N N . ASN A 1 282 ? -3.424 4.101 -13.195 1.00 85.12 282 ASN A N 1
ATOM 2242 C CA . ASN A 1 282 ? -3.735 4.346 -14.607 1.00 85.12 282 ASN A CA 1
ATOM 2243 C C . ASN A 1 282 ? -2.566 3.961 -15.532 1.00 85.12 282 ASN A C 1
ATOM 2245 O O . ASN A 1 282 ? -2.020 4.795 -16.257 1.00 85.12 282 ASN A O 1
ATOM 2249 N N . GLY A 1 283 ? -2.136 2.700 -15.453 1.00 82.25 283 GLY A N 1
ATOM 2250 C CA . GLY A 1 283 ? -0.936 2.229 -16.148 1.00 82.25 283 GLY A CA 1
ATOM 2251 C C . GLY A 1 283 ? 0.347 2.809 -15.544 1.00 82.25 283 GLY A C 1
ATOM 2252 O O . GLY A 1 283 ? 0.352 3.232 -14.391 1.00 82.25 283 GLY A O 1
ATOM 2253 N N . PHE A 1 284 ? 1.443 2.809 -16.306 1.00 89.19 284 PHE A N 1
ATOM 2254 C CA . PHE A 1 284 ? 2.745 3.282 -15.829 1.00 89.19 284 PHE A CA 1
ATOM 2255 C C . PHE A 1 284 ? 2.922 4.783 -16.071 1.00 89.19 284 PHE A C 1
ATOM 2257 O O . PHE A 1 284 ? 3.113 5.218 -17.204 1.00 89.19 284 PHE A O 1
ATOM 2264 N N . ASN A 1 285 ? 2.912 5.577 -14.998 1.00 93.12 285 ASN A N 1
ATOM 2265 C CA . ASN A 1 285 ? 3.345 6.977 -15.035 1.00 93.12 285 ASN A CA 1
ATOM 2266 C C . ASN A 1 285 ? 4.381 7.242 -13.939 1.00 93.12 285 ASN A C 1
ATOM 2268 O O . ASN A 1 285 ? 4.391 6.581 -12.902 1.00 93.12 285 ASN A O 1
ATOM 2272 N N . ARG A 1 286 ? 5.254 8.229 -14.164 1.00 94.25 286 ARG A N 1
ATOM 2273 C CA . ARG A 1 286 ? 6.378 8.568 -13.273 1.00 94.25 286 ARG A CA 1
ATOM 2274 C C . ARG A 1 286 ? 6.374 10.037 -12.873 1.00 94.25 286 ARG A C 1
ATOM 2276 O O . ARG A 1 286 ? 7.361 10.749 -13.049 1.00 94.25 286 ARG A O 1
ATOM 2283 N N . TYR A 1 287 ? 5.231 10.513 -12.398 1.00 96.44 287 TYR A N 1
ATOM 2284 C CA . TYR A 1 287 ? 5.099 11.890 -11.940 1.00 96.44 287 TYR A CA 1
ATOM 2285 C C . TYR A 1 287 ? 6.072 12.183 -10.794 1.00 96.44 287 TYR A C 1
ATOM 2287 O O . TYR A 1 287 ? 6.188 11.390 -9.866 1.00 96.44 287 TYR A O 1
ATOM 2295 N N . ASN A 1 288 ? 6.783 13.306 -10.842 1.00 96.69 288 ASN A N 1
ATOM 2296 C CA . ASN A 1 288 ? 7.701 13.694 -9.771 1.00 96.69 288 ASN A CA 1
ATOM 2297 C C . ASN A 1 288 ? 6.942 14.218 -8.535 1.00 96.69 288 ASN A C 1
ATOM 2299 O O . ASN A 1 288 ? 5.717 14.316 -8.527 1.00 96.69 288 ASN A O 1
ATOM 2303 N N . ASP A 1 289 ? 7.670 14.566 -7.479 1.00 96.94 289 ASP A N 1
ATOM 2304 C CA . ASP A 1 289 ? 7.055 15.074 -6.247 1.00 96.94 289 ASP A CA 1
ATOM 2305 C C . ASP A 1 289 ? 6.346 16.414 -6.448 1.00 96.94 289 ASP A C 1
ATOM 2307 O O . ASP A 1 289 ? 5.325 16.650 -5.811 1.00 96.94 289 ASP A O 1
ATOM 2311 N N . ASP A 1 290 ? 6.816 17.260 -7.368 1.00 96.94 290 ASP A N 1
ATOM 2312 C CA . ASP A 1 290 ? 6.164 18.539 -7.679 1.00 96.94 290 ASP A CA 1
ATOM 2313 C C . ASP A 1 290 ? 4.747 18.348 -8.225 1.00 96.94 290 ASP A C 1
ATOM 2315 O O . ASP A 1 290 ? 3.841 19.099 -7.865 1.00 96.94 290 ASP A O 1
ATOM 2319 N N . TYR A 1 291 ? 4.525 17.308 -9.033 1.00 96.62 291 TYR A N 1
ATOM 2320 C CA . TYR A 1 291 ? 3.179 16.931 -9.458 1.00 96.62 291 TYR A CA 1
ATOM 2321 C C . TYR A 1 291 ? 2.285 16.612 -8.251 1.00 96.62 291 TYR A C 1
ATOM 2323 O O . TYR A 1 291 ? 1.195 17.167 -8.122 1.00 96.62 291 TYR A O 1
ATOM 2331 N N . TYR A 1 292 ? 2.761 15.774 -7.328 1.00 96.50 292 TYR A N 1
ATOM 2332 C CA . TYR A 1 292 ? 2.005 15.376 -6.135 1.00 96.50 292 TYR A CA 1
ATOM 2333 C C . TYR A 1 292 ? 1.891 16.482 -5.073 1.00 96.50 292 TYR A C 1
ATOM 2335 O O . TYR A 1 292 ? 1.068 16.386 -4.167 1.00 96.50 292 TYR A O 1
ATOM 2343 N N . ARG A 1 293 ? 2.680 17.559 -5.178 1.00 96.50 293 ARG A N 1
ATOM 2344 C CA . ARG A 1 293 ? 2.469 18.795 -4.405 1.00 96.50 293 ARG A CA 1
ATOM 2345 C C . ARG A 1 293 ? 1.291 19.612 -4.921 1.00 96.50 293 ARG A C 1
ATOM 2347 O O . ARG A 1 293 ? 0.807 20.465 -4.184 1.00 96.50 293 ARG A O 1
ATOM 2354 N N . ALA A 1 294 ? 0.862 19.396 -6.163 1.00 96.06 294 ALA A N 1
ATOM 2355 C CA . ALA A 1 294 ? -0.225 20.137 -6.796 1.00 96.06 294 ALA A CA 1
ATOM 2356 C C . ALA A 1 294 ? -1.504 19.304 -6.989 1.00 96.06 294 ALA A C 1
ATOM 2358 O O . ALA A 1 294 ? -2.587 19.882 -7.093 1.00 96.06 294 ALA A O 1
ATOM 2359 N N . TRP A 1 295 ? -1.391 17.974 -7.043 1.00 93.38 295 TRP A N 1
ATOM 2360 C CA . TRP A 1 295 ? -2.496 17.047 -7.277 1.00 93.38 295 TRP A CA 1
ATOM 2361 C C . TRP A 1 295 ? -2.702 16.084 -6.089 1.00 93.38 295 TRP A C 1
ATOM 2363 O O . TRP A 1 295 ? -1.716 15.576 -5.553 1.00 93.38 295 TRP A O 1
ATOM 2373 N N . PRO A 1 296 ? -3.956 15.773 -5.700 1.00 88.94 296 PRO A N 1
ATOM 2374 C CA . PRO A 1 296 ? -5.213 16.276 -6.275 1.00 88.94 296 PRO A CA 1
ATOM 2375 C C . PRO A 1 296 ? -5.555 17.702 -5.829 1.00 88.94 296 PRO A C 1
ATOM 2377 O O . PRO A 1 296 ? -6.383 18.363 -6.454 1.00 88.94 296 PRO A O 1
ATOM 2380 N N . ARG A 1 297 ? -4.870 18.199 -4.796 1.00 93.94 297 ARG A N 1
ATOM 2381 C CA . ARG A 1 297 ? -4.873 19.603 -4.393 1.00 93.94 297 ARG A CA 1
ATOM 2382 C C . ARG A 1 297 ? -3.463 20.076 -4.062 1.00 93.94 297 ARG A C 1
ATOM 2384 O O . ARG A 1 297 ? -2.547 19.280 -3.878 1.00 93.94 297 ARG A O 1
ATOM 2391 N N . ILE A 1 298 ? -3.323 21.388 -3.907 1.00 96.19 298 ILE A N 1
ATOM 2392 C CA . ILE A 1 298 ? -2.061 22.007 -3.512 1.00 96.19 298 ILE A CA 1
ATOM 2393 C C . ILE A 1 298 ? -1.754 21.684 -2.042 1.00 96.19 298 ILE A C 1
ATOM 2395 O O . ILE A 1 298 ? -2.579 21.936 -1.157 1.00 96.19 298 ILE A O 1
ATOM 2399 N N . LEU A 1 299 ? -0.553 21.157 -1.800 1.00 96.44 299 LEU A N 1
ATOM 2400 C CA . LEU A 1 299 ? 0.021 20.900 -0.483 1.00 96.44 299 LEU A CA 1
ATOM 2401 C C . LEU A 1 299 ? 1.016 22.002 -0.124 1.00 96.44 299 LEU A C 1
ATOM 2403 O O . LEU A 1 299 ? 1.955 22.291 -0.869 1.00 96.44 299 LEU A O 1
ATOM 2407 N N . THR A 1 300 ? 0.851 22.590 1.055 1.00 96.69 300 THR A N 1
ATOM 2408 C CA . THR A 1 300 ? 1.837 23.521 1.607 1.00 96.69 300 THR A CA 1
ATOM 2409 C C . THR A 1 300 ? 3.080 22.774 2.092 1.00 96.69 300 THR A C 1
ATOM 2411 O O . THR A 1 300 ? 3.018 21.613 2.500 1.00 96.69 300 THR A O 1
ATOM 2414 N N . GLU A 1 301 ? 4.229 23.450 2.115 1.00 96.75 301 GLU A N 1
ATOM 2415 C CA . GLU A 1 301 ? 5.462 22.882 2.674 1.00 96.75 301 GLU A CA 1
ATOM 2416 C C . GLU A 1 301 ? 5.276 22.443 4.134 1.00 96.75 301 GLU A C 1
ATOM 2418 O O . GLU A 1 301 ? 5.720 21.365 4.525 1.00 96.75 301 GLU A O 1
ATOM 2423 N N . GLN A 1 302 ? 4.534 23.230 4.917 1.00 96.94 302 GLN A N 1
ATOM 2424 C CA . GLN A 1 302 ? 4.215 22.893 6.298 1.00 96.94 302 GLN A CA 1
ATOM 2425 C C . GLN A 1 302 ? 3.400 21.598 6.404 1.00 96.94 302 GLN A C 1
ATOM 2427 O O . GLN A 1 302 ? 3.682 20.789 7.284 1.00 96.94 302 GLN A O 1
ATOM 2432 N N . GLU A 1 303 ? 2.408 21.374 5.536 1.00 95.50 303 GLU A N 1
ATOM 2433 C CA . GLU A 1 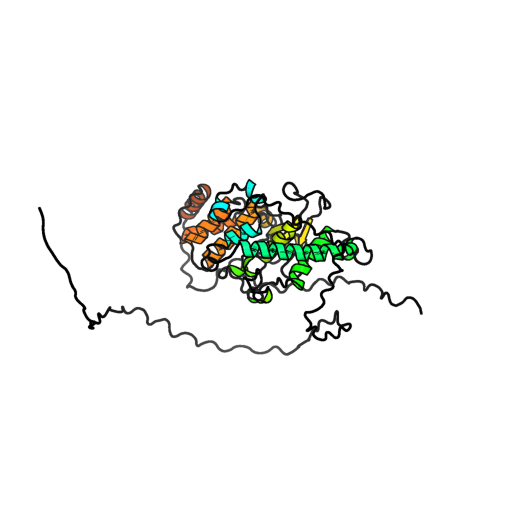303 ? 1.654 20.114 5.512 1.00 95.50 303 GLU A CA 1
ATOM 2434 C C . GLU A 1 303 ? 2.541 18.929 5.140 1.00 95.50 303 GLU A C 1
ATOM 2436 O O . GLU A 1 303 ? 2.434 17.880 5.776 1.00 95.50 303 GLU A O 1
ATOM 2441 N N . VAL A 1 304 ? 3.419 19.097 4.147 1.00 96.50 304 VAL A N 1
ATOM 2442 C CA . VAL A 1 304 ? 4.348 18.047 3.714 1.00 96.50 304 VAL A CA 1
ATOM 2443 C C . VAL A 1 304 ? 5.282 17.650 4.854 1.00 96.50 304 VAL A C 1
ATOM 2445 O O . VAL A 1 304 ? 5.365 16.469 5.184 1.00 96.50 304 VAL A O 1
ATOM 2448 N N . LEU A 1 305 ? 5.912 18.628 5.511 1.00 95.56 305 LEU A N 1
ATOM 2449 C CA . LEU A 1 305 ? 6.813 18.390 6.640 1.00 95.56 305 LEU A CA 1
ATOM 2450 C C . LEU A 1 305 ? 6.080 17.789 7.843 1.00 95.56 305 LEU A C 1
ATOM 2452 O O . LEU A 1 305 ? 6.545 16.822 8.437 1.00 95.56 305 LEU A O 1
ATOM 2456 N N . LYS A 1 306 ? 4.919 18.345 8.200 1.00 94.75 306 LYS A N 1
ATOM 2457 C CA . LYS A 1 306 ? 4.165 17.942 9.393 1.00 94.75 306 LYS A CA 1
ATOM 2458 C C . LYS A 1 306 ? 3.576 16.533 9.281 1.00 94.75 306 LYS A C 1
ATOM 2460 O O . LYS A 1 306 ? 3.429 15.871 10.302 1.00 94.75 306 LYS A O 1
ATOM 2465 N N . ASN A 1 307 ? 3.200 16.093 8.080 1.00 94.69 307 ASN A N 1
ATOM 2466 C CA . ASN A 1 307 ? 2.573 14.784 7.869 1.00 94.69 307 ASN A CA 1
ATOM 2467 C C . ASN A 1 307 ? 3.516 13.744 7.247 1.00 94.69 307 ASN A C 1
ATOM 2469 O O . ASN A 1 307 ? 3.079 12.623 6.988 1.00 94.69 307 ASN A O 1
ATOM 2473 N N . GLY A 1 308 ? 4.778 14.099 6.980 1.00 95.38 308 GLY A N 1
ATOM 2474 C CA . GLY A 1 308 ? 5.730 13.203 6.321 1.00 95.38 308 GLY A CA 1
ATOM 2475 C C . GLY A 1 308 ? 5.280 12.779 4.918 1.00 95.38 308 GLY A C 1
ATOM 2476 O O . GLY A 1 308 ? 5.459 11.622 4.533 1.00 95.38 308 GLY A O 1
ATOM 2477 N N . TYR A 1 309 ? 4.634 13.680 4.169 1.00 97.25 309 TYR A N 1
ATOM 2478 C CA . TYR A 1 309 ? 4.227 13.397 2.789 1.00 97.25 309 TYR A CA 1
ATOM 2479 C C . TYR A 1 309 ? 5.426 13.399 1.845 1.00 97.25 309 TYR A C 1
ATOM 2481 O O . TYR A 1 309 ? 6.432 14.052 2.108 1.00 97.25 309 TYR A O 1
ATOM 2489 N N . LEU A 1 310 ? 5.293 12.694 0.716 1.00 96.88 310 LEU A N 1
ATOM 2490 C CA . LEU A 1 310 ? 6.325 12.614 -0.331 1.00 96.88 310 LEU A CA 1
ATOM 2491 C C . LEU A 1 310 ? 7.650 11.993 0.153 1.00 96.88 310 LEU A C 1
ATOM 2493 O O . LEU A 1 310 ? 8.695 12.143 -0.478 1.00 96.88 310 LEU A O 1
ATOM 2497 N N . VAL A 1 311 ? 7.600 11.248 1.259 1.00 95.75 311 VAL A N 1
ATOM 2498 C CA . VAL A 1 311 ? 8.707 10.464 1.811 1.00 95.75 311 VAL A CA 1
ATOM 2499 C C . VAL A 1 311 ? 8.336 8.984 1.758 1.00 95.75 311 VAL A C 1
ATOM 2501 O O . VAL A 1 311 ? 7.191 8.610 2.013 1.00 95.75 311 VAL A O 1
ATOM 2504 N N . SER A 1 312 ? 9.311 8.144 1.408 1.00 96.50 312 SER A N 1
ATOM 2505 C CA . SER A 1 312 ? 9.173 6.687 1.447 1.00 96.50 312 SER A CA 1
ATOM 2506 C C . SER A 1 312 ? 8.849 6.212 2.856 1.00 96.50 312 SER A C 1
ATOM 2508 O O . SER A 1 312 ? 9.609 6.474 3.786 1.00 96.50 312 SER A O 1
ATOM 2510 N N . LEU A 1 313 ? 7.754 5.470 2.996 1.00 96.94 313 LEU A N 1
ATOM 2511 C CA . LEU A 1 313 ? 7.342 4.904 4.272 1.00 96.94 313 LEU A CA 1
ATOM 2512 C C . LEU A 1 313 ? 8.314 3.808 4.734 1.00 96.94 313 LEU A C 1
ATOM 2514 O O . LEU A 1 313 ? 8.758 2.952 3.958 1.00 96.94 313 LEU A O 1
ATOM 2518 N N . SER A 1 314 ? 8.602 3.798 6.031 1.00 95.75 314 SER A N 1
ATOM 2519 C CA . SER A 1 314 ? 9.149 2.646 6.744 1.00 95.75 314 SER A CA 1
ATOM 2520 C C . SER A 1 314 ? 8.075 1.564 6.949 1.00 95.75 314 SER A C 1
ATOM 2522 O O . SER A 1 314 ? 6.882 1.864 6.922 1.00 95.75 314 SER A O 1
ATOM 2524 N N . PRO A 1 315 ? 8.450 0.302 7.231 1.00 96.62 315 PRO A N 1
ATOM 2525 C CA . PRO A 1 315 ? 7.477 -0.768 7.481 1.00 96.62 315 PRO A CA 1
ATOM 2526 C C . PRO A 1 315 ? 6.492 -0.484 8.629 1.00 96.62 315 PRO A C 1
ATOM 2528 O O . PRO A 1 315 ? 5.339 -0.907 8.573 1.00 96.62 315 PRO A O 1
ATOM 2531 N N . ALA A 1 316 ? 6.919 0.258 9.658 1.00 97.38 316 ALA A N 1
ATOM 2532 C CA . ALA A 1 316 ? 6.039 0.677 10.749 1.00 97.38 316 ALA A CA 1
ATOM 2533 C C . ALA A 1 316 ? 5.005 1.718 10.292 1.00 97.38 316 ALA A C 1
ATOM 2535 O O . ALA A 1 316 ? 3.840 1.638 10.680 1.00 97.38 316 ALA A O 1
ATOM 2536 N N . GLU A 1 317 ? 5.408 2.653 9.429 1.00 98.06 317 GLU A N 1
ATOM 2537 C CA . GLU A 1 317 ? 4.496 3.628 8.825 1.00 98.06 317 GLU A CA 1
ATOM 2538 C C . GLU A 1 317 ? 3.537 2.962 7.827 1.00 98.06 317 GLU A C 1
ATOM 2540 O O . GLU A 1 317 ? 2.350 3.274 7.831 1.00 98.06 317 GLU A O 1
ATOM 2545 N N . GLU A 1 318 ? 4.004 1.997 7.022 1.00 98.31 318 GLU A N 1
ATOM 2546 C CA . GLU A 1 318 ? 3.140 1.183 6.147 1.00 98.31 318 GLU A CA 1
ATOM 2547 C C . GLU A 1 318 ? 2.059 0.463 6.973 1.00 98.31 318 GLU A C 1
ATOM 2549 O O . GLU A 1 318 ? 0.871 0.528 6.654 1.00 98.31 318 GLU A O 1
ATOM 2554 N N . PHE A 1 319 ? 2.449 -0.164 8.090 1.00 98.56 319 PHE A N 1
ATOM 2555 C CA . PHE A 1 319 ? 1.502 -0.807 9.000 1.00 98.56 319 PHE A CA 1
ATOM 2556 C C . PHE A 1 319 ? 0.517 0.193 9.628 1.00 98.56 319 PHE A C 1
ATOM 2558 O O . PHE A 1 319 ? -0.680 -0.099 9.705 1.00 98.56 319 PHE A O 1
ATOM 2565 N N . ALA A 1 320 ? 0.981 1.384 10.021 1.00 98.50 320 ALA A N 1
ATOM 2566 C CA . ALA A 1 320 ? 0.115 2.443 10.537 1.00 98.50 320 ALA A CA 1
ATOM 2567 C C . ALA A 1 320 ? -0.954 2.864 9.514 1.00 98.50 320 ALA A C 1
ATOM 2569 O O . ALA A 1 320 ? -2.125 2.985 9.877 1.00 98.50 320 ALA A O 1
ATOM 2570 N N . GLN A 1 321 ? -0.590 2.995 8.231 1.00 98.44 321 GLN A N 1
ATOM 2571 C CA . GLN A 1 321 ? -1.547 3.293 7.157 1.00 98.44 321 GLN A CA 1
ATOM 2572 C C . GLN A 1 321 ? -2.608 2.197 7.001 1.00 98.44 321 GLN A C 1
ATOM 2574 O O . GLN A 1 321 ? -3.791 2.495 6.848 1.00 98.44 321 GLN A O 1
ATOM 2579 N N . PHE A 1 322 ? -2.233 0.919 7.105 1.00 98.62 322 PHE A N 1
ATOM 2580 C CA . PHE A 1 322 ? -3.204 -0.179 7.014 1.00 98.62 322 PHE A CA 1
ATOM 2581 C C . PHE A 1 322 ? -4.145 -0.230 8.225 1.00 98.62 322 PHE A C 1
ATOM 2583 O O . PHE A 1 322 ? -5.333 -0.521 8.074 1.00 98.62 322 PHE A O 1
ATOM 2590 N N . MET A 1 323 ? -3.645 0.099 9.420 1.00 98.56 323 MET A N 1
ATOM 2591 C CA . MET A 1 323 ? -4.484 0.250 10.611 1.00 98.56 323 MET A CA 1
ATOM 2592 C C . MET A 1 323 ? -5.423 1.455 10.502 1.00 98.56 323 MET A C 1
ATOM 2594 O O . MET A 1 323 ? -6.577 1.361 10.921 1.00 98.56 323 MET A O 1
ATOM 2598 N N . ALA A 1 324 ? -4.979 2.555 9.892 1.00 98.25 324 ALA A N 1
ATOM 2599 C CA . ALA A 1 324 ? -5.844 3.690 9.598 1.00 98.25 324 ALA A CA 1
ATOM 2600 C C . ALA A 1 324 ? -6.936 3.327 8.585 1.00 98.25 324 ALA A C 1
ATOM 2602 O O . ALA A 1 324 ? -8.100 3.586 8.866 1.00 98.25 324 ALA A O 1
ATOM 2603 N N . ALA A 1 325 ? -6.614 2.631 7.488 1.00 98.19 325 ALA A N 1
ATOM 2604 C CA . ALA A 1 325 ? -7.609 2.123 6.536 1.00 98.19 325 ALA A CA 1
ATOM 2605 C C . ALA A 1 325 ? -8.658 1.220 7.215 1.00 98.19 325 ALA A C 1
ATOM 2607 O O . ALA A 1 325 ? -9.860 1.362 6.978 1.00 98.19 325 ALA A O 1
ATOM 2608 N N . ARG A 1 326 ? -8.224 0.347 8.137 1.00 98.12 326 ARG A N 1
ATOM 2609 C CA . ARG A 1 326 ? -9.121 -0.470 8.978 1.00 98.12 326 ARG A CA 1
ATOM 2610 C C . ARG A 1 326 ? -10.021 0.403 9.863 1.00 98.12 326 ARG A C 1
ATOM 2612 O O . ARG A 1 326 ? -11.209 0.118 10.010 1.00 98.12 326 ARG A O 1
ATOM 2619 N N . GLY A 1 327 ? -9.461 1.465 10.442 1.00 98.12 327 GLY A N 1
ATOM 2620 C CA . GLY A 1 327 ? -10.187 2.454 11.237 1.00 98.12 327 GLY A CA 1
ATOM 2621 C C . GLY A 1 327 ? -11.205 3.250 10.421 1.00 98.12 327 GLY A C 1
ATOM 2622 O O . GLY A 1 327 ? -12.320 3.451 10.897 1.00 98.12 327 GLY A O 1
ATOM 2623 N N . HIS A 1 328 ? -10.866 3.641 9.192 1.00 97.81 328 HIS A N 1
ATOM 2624 C CA . HIS A 1 328 ? -11.773 4.339 8.283 1.00 97.81 328 HIS A CA 1
ATOM 2625 C C . HIS A 1 328 ? -12.964 3.460 7.906 1.00 97.81 328 HIS A C 1
ATOM 2627 O O . HIS A 1 328 ? -14.099 3.908 8.032 1.00 97.81 328 HIS A O 1
ATOM 2633 N N . HIS A 1 329 ? -12.735 2.180 7.591 1.00 97.69 329 HIS A N 1
ATOM 2634 C CA . HIS A 1 329 ? -13.831 1.227 7.393 1.00 97.69 329 HIS A CA 1
ATOM 2635 C C . HIS A 1 329 ? -14.755 1.176 8.612 1.00 97.69 329 HIS A C 1
ATOM 2637 O O . HIS A 1 329 ? -15.968 1.327 8.487 1.00 97.69 329 HIS A O 1
ATOM 2643 N N . ALA A 1 330 ? -14.181 1.024 9.809 1.00 97.56 330 ALA A N 1
ATOM 2644 C CA . ALA A 1 330 ? -14.948 0.979 11.049 1.00 97.56 330 ALA A CA 1
ATOM 2645 C C . ALA A 1 330 ? -15.729 2.280 11.326 1.00 97.56 330 ALA A C 1
ATOM 2647 O O . ALA A 1 330 ? -16.844 2.209 11.841 1.00 97.56 330 ALA A O 1
ATOM 2648 N N . MET A 1 331 ? -15.178 3.451 10.984 1.00 97.50 331 MET A N 1
ATOM 2649 C CA . MET A 1 331 ? -15.886 4.735 11.077 1.00 97.50 331 MET A CA 1
ATOM 2650 C C . MET A 1 331 ? -17.090 4.778 10.139 1.00 97.50 331 MET A C 1
ATOM 2652 O O . MET A 1 331 ? -18.188 5.112 10.587 1.00 97.50 331 MET A O 1
ATOM 2656 N N . ASP A 1 332 ? -16.888 4.410 8.875 1.00 96.50 332 ASP A N 1
ATOM 2657 C CA . ASP A 1 332 ? -17.905 4.468 7.824 1.00 96.50 332 ASP A CA 1
ATOM 2658 C C . ASP A 1 332 ? -19.097 3.543 8.120 1.00 96.50 332 ASP A C 1
ATOM 2660 O O . ASP A 1 332 ? -20.242 3.889 7.832 1.00 96.50 332 ASP A O 1
ATOM 2664 N N . VAL A 1 333 ? -18.859 2.397 8.772 1.00 96.69 333 VAL A N 1
ATOM 2665 C CA . VAL A 1 333 ? -19.923 1.465 9.200 1.00 96.69 333 VAL A CA 1
ATOM 2666 C C . VAL A 1 333 ? -20.435 1.718 10.629 1.00 96.69 333 VAL A C 1
ATOM 2668 O O . VAL A 1 333 ? -21.159 0.892 11.188 1.00 96.69 333 VAL A O 1
ATOM 2671 N N . GLY A 1 334 ? -20.061 2.842 11.250 1.00 96.25 334 GLY A N 1
ATOM 2672 C CA . GLY A 1 334 ? -20.566 3.275 12.560 1.00 96.25 334 GLY A CA 1
ATOM 2673 C C . GLY A 1 334 ? -20.022 2.503 13.771 1.00 96.25 334 GLY A C 1
ATOM 2674 O O . GLY A 1 334 ? -20.558 2.611 14.874 1.00 96.25 334 GLY A O 1
ATOM 2675 N N . GLN A 1 335 ? -18.949 1.727 13.612 1.00 96.69 335 GLN A N 1
ATOM 2676 C CA . GLN A 1 335 ? -18.298 0.972 14.687 1.00 96.69 335 GLN A CA 1
ATOM 2677 C C . GLN A 1 335 ? -17.227 1.813 15.399 1.00 96.69 335 GLN A C 1
ATOM 2679 O O . GLN A 1 335 ? -16.047 1.459 15.438 1.00 96.69 335 GLN A O 1
ATOM 2684 N N . TYR A 1 336 ? -17.630 2.930 16.005 1.00 96.94 336 TYR A N 1
ATOM 2685 C CA . TYR A 1 336 ? -16.693 3.940 16.510 1.00 96.94 336 TYR A CA 1
ATOM 2686 C C . TYR A 1 336 ? -15.693 3.428 17.554 1.00 96.94 336 TYR A C 1
ATOM 2688 O O . TYR A 1 336 ? -14.510 3.714 17.441 1.00 96.94 336 TYR A O 1
ATOM 2696 N N . ALA A 1 337 ? -16.110 2.609 18.528 1.00 96.62 337 ALA A N 1
ATOM 2697 C CA . ALA A 1 337 ? -15.180 2.050 19.521 1.00 96.62 337 ALA A CA 1
ATOM 2698 C C . ALA A 1 337 ? -14.101 1.161 18.876 1.00 96.62 337 ALA A C 1
ATOM 2700 O O . ALA A 1 337 ? -12.956 1.100 19.327 1.00 96.62 337 ALA A O 1
ATOM 2701 N N . PHE A 1 338 ? -14.461 0.457 17.802 1.00 96.88 338 PHE A N 1
ATOM 2702 C CA . PHE A 1 338 ? -13.522 -0.351 17.040 1.00 96.88 338 PHE A CA 1
ATOM 2703 C C . PHE A 1 338 ? -12.600 0.517 16.180 1.00 96.88 338 PHE A C 1
ATOM 2705 O O . PHE A 1 338 ? -11.393 0.273 16.174 1.00 96.88 338 PHE A O 1
ATOM 2712 N N . ALA A 1 339 ? -13.131 1.571 15.554 1.00 97.94 339 ALA A N 1
ATOM 2713 C CA . ALA A 1 339 ? -12.334 2.571 14.853 1.00 97.94 339 ALA A CA 1
ATOM 2714 C C . ALA A 1 339 ? -11.297 3.224 15.778 1.00 97.94 339 ALA A C 1
ATOM 2716 O O . ALA A 1 339 ? -10.121 3.286 15.426 1.00 97.94 339 ALA A O 1
ATOM 2717 N N . THR A 1 340 ? -11.695 3.613 16.995 1.00 98.19 340 THR A N 1
ATOM 2718 C CA . THR A 1 340 ? -10.796 4.202 17.997 1.00 98.19 340 THR A CA 1
ATOM 2719 C C . THR A 1 340 ? -9.603 3.293 18.293 1.00 98.19 340 THR A C 1
ATOM 2721 O O . THR A 1 340 ? -8.467 3.759 18.282 1.00 98.19 340 THR A O 1
ATOM 2724 N N . ARG A 1 341 ? -9.828 1.982 18.473 1.00 97.62 341 ARG A N 1
ATOM 2725 C CA . ARG A 1 341 ? -8.739 1.001 18.657 1.00 97.62 341 ARG A CA 1
ATOM 2726 C C . ARG A 1 341 ? -7.812 0.915 17.448 1.00 97.62 341 ARG A C 1
ATOM 2728 O O . ARG A 1 341 ? -6.602 0.780 17.610 1.00 97.62 341 ARG A O 1
ATOM 2735 N N . CYS A 1 342 ? -8.366 0.978 16.240 1.00 98.19 342 CYS A N 1
ATOM 2736 C CA . CYS A 1 342 ? -7.571 0.935 15.016 1.00 98.19 342 CYS A CA 1
ATOM 2737 C C . CYS A 1 342 ? -6.674 2.174 14.892 1.00 98.19 342 CYS A C 1
ATOM 2739 O O . CYS A 1 342 ? -5.480 2.027 14.641 1.00 98.19 342 CYS A O 1
ATOM 2741 N N . TYR A 1 343 ? -7.208 3.370 15.155 1.00 98.50 343 TYR A N 1
ATOM 2742 C CA . TYR A 1 343 ? -6.425 4.609 15.136 1.00 98.50 343 TYR A CA 1
ATOM 2743 C C . TYR A 1 343 ? -5.407 4.695 16.277 1.00 98.50 343 TYR A C 1
ATOM 2745 O O . TYR A 1 343 ? -4.303 5.185 16.061 1.00 98.50 343 TYR A O 1
ATOM 2753 N N . GLU A 1 344 ? -5.725 4.169 17.464 1.00 98.25 344 GLU A N 1
ATOM 2754 C CA . GLU A 1 344 ? -4.747 4.018 18.548 1.00 98.25 344 GLU A CA 1
ATOM 2755 C C . GLU A 1 344 ? -3.571 3.139 18.105 1.00 98.25 344 GLU A C 1
ATOM 2757 O O . GLU A 1 344 ? -2.420 3.511 18.307 1.00 98.25 344 GLU A O 1
ATOM 2762 N N . ASN A 1 345 ? -3.835 2.005 17.451 1.00 98.19 345 ASN A N 1
ATOM 2763 C CA . ASN A 1 345 ? -2.776 1.143 16.923 1.00 98.19 345 ASN A CA 1
ATOM 2764 C C . ASN A 1 345 ? -1.991 1.804 15.777 1.00 98.19 345 ASN A C 1
ATOM 2766 O O . ASN A 1 345 ? -0.776 1.640 15.718 1.00 98.19 345 ASN A O 1
ATOM 2770 N N . ALA A 1 346 ? -2.644 2.586 14.911 1.00 98.31 346 ALA A N 1
ATOM 2771 C CA . ALA A 1 346 ? -1.955 3.377 13.891 1.00 98.31 346 ALA A CA 1
ATOM 2772 C C . ALA A 1 346 ? -0.991 4.392 14.529 1.00 98.31 346 ALA A C 1
ATOM 2774 O O . ALA A 1 346 ? 0.192 4.397 14.201 1.00 98.31 346 ALA A O 1
ATOM 2775 N N . PHE A 1 347 ? -1.461 5.162 15.517 1.00 98.31 347 PHE A N 1
ATOM 2776 C CA . PHE A 1 347 ? -0.638 6.110 16.276 1.00 98.31 347 PHE A CA 1
ATOM 2777 C C . PHE A 1 347 ? 0.496 5.415 17.037 1.00 98.31 347 PHE A C 1
ATOM 2779 O O . PHE A 1 347 ? 1.630 5.887 17.060 1.00 98.31 347 PHE A O 1
ATOM 2786 N N . ARG A 1 348 ? 0.221 4.261 17.654 1.00 97.38 348 ARG A N 1
ATOM 2787 C CA . ARG A 1 348 ? 1.256 3.480 18.334 1.00 97.38 348 ARG A CA 1
ATOM 2788 C C . ARG A 1 348 ? 2.325 3.008 17.363 1.00 97.38 348 ARG A C 1
ATOM 2790 O O . ARG A 1 348 ? 3.474 2.994 17.781 1.00 97.38 348 ARG A O 1
ATOM 2797 N N . SER A 1 349 ? 1.995 2.659 16.118 1.00 97.25 349 SER A N 1
ATOM 2798 C CA . SER A 1 349 ? 2.962 2.280 15.076 1.00 97.25 349 SER A CA 1
ATOM 2799 C C . SER A 1 349 ? 3.749 3.481 14.553 1.00 97.25 349 SER A C 1
ATOM 2801 O O . SER A 1 349 ? 4.981 3.440 14.546 1.00 97.25 349 SER A O 1
ATOM 2803 N N . ASP A 1 350 ? 3.068 4.581 14.244 1.00 97.12 350 ASP A N 1
ATOM 2804 C CA . ASP A 1 350 ? 3.664 5.845 13.812 1.00 97.12 350 ASP A CA 1
ATOM 2805 C C . ASP A 1 350 ? 3.000 7.035 14.521 1.00 97.12 350 ASP A C 1
ATOM 2807 O O . ASP A 1 350 ? 1.965 7.543 14.105 1.00 97.12 350 ASP A O 1
ATOM 2811 N N . GLY A 1 351 ? 3.621 7.503 15.604 1.00 95.88 351 GLY A N 1
ATOM 2812 C CA . GLY A 1 351 ? 3.126 8.650 16.369 1.00 95.88 351 GLY A CA 1
ATOM 2813 C C . GLY A 1 351 ? 3.569 10.000 15.805 1.00 95.88 351 GLY A C 1
ATOM 2814 O O . GLY A 1 351 ? 3.194 11.036 16.353 1.00 95.88 351 GLY A O 1
ATOM 2815 N N . SER A 1 352 ? 4.391 10.007 14.748 1.00 95.31 352 SER A N 1
ATOM 2816 C CA . SER A 1 352 ? 4.939 11.240 14.175 1.00 95.31 352 SER A CA 1
ATOM 2817 C C . SER A 1 352 ? 3.908 11.989 13.329 1.00 95.31 352 SER A C 1
ATOM 2819 O O . SER A 1 352 ? 3.948 13.219 13.249 1.00 95.31 352 SER A O 1
ATOM 2821 N N . ARG A 1 353 ? 2.942 11.262 12.750 1.00 95.56 353 ARG A N 1
ATOM 2822 C CA . ARG A 1 353 ? 1.888 11.833 11.911 1.00 95.56 353 ARG A CA 1
ATOM 2823 C C . ARG A 1 353 ? 0.680 12.256 12.748 1.00 95.56 353 ARG A C 1
ATOM 2825 O O . ARG A 1 353 ? 0.036 11.424 13.391 1.00 95.56 353 ARG A O 1
ATOM 2832 N N . PRO A 1 354 ? 0.289 13.538 12.703 1.00 96.19 354 PRO A N 1
ATOM 2833 C CA . PRO A 1 354 ? -0.792 14.060 13.536 1.00 96.19 354 PRO A CA 1
ATOM 2834 C C . PRO A 1 354 ? -2.186 13.604 13.091 1.00 96.19 354 PRO A C 1
ATOM 2836 O O . PRO A 1 354 ? -3.135 13.733 13.863 1.00 96.19 354 PRO A O 1
ATOM 2839 N N . CYS A 1 355 ? -2.347 13.088 11.868 1.00 95.94 355 CYS A N 1
ATOM 2840 C CA . CYS A 1 355 ? -3.638 12.586 11.399 1.00 95.94 355 CYS A CA 1
ATOM 2841 C C . CYS A 1 355 ? -4.142 11.414 12.255 1.00 95.94 355 CYS A C 1
ATOM 2843 O O . CYS A 1 355 ? -5.317 11.398 12.613 1.00 95.94 355 CYS A O 1
ATOM 2845 N N . PHE A 1 356 ? -3.266 10.493 12.676 1.00 97.69 356 PHE A N 1
ATOM 2846 C CA . PHE A 1 356 ? -3.680 9.325 13.455 1.00 97.69 356 PHE A CA 1
ATOM 2847 C C . PHE A 1 356 ? -4.233 9.703 14.832 1.00 97.69 356 PHE A C 1
ATOM 2849 O O . PHE A 1 356 ? -5.273 9.183 15.236 1.00 97.69 356 PHE A O 1
ATOM 2856 N N . SER A 1 357 ? -3.598 10.648 15.536 1.00 97.25 357 SER A N 1
ATOM 2857 C CA . SER A 1 357 ? -4.125 11.143 16.814 1.00 97.25 357 SER A CA 1
ATOM 2858 C C . SER A 1 357 ? -5.403 11.963 16.622 1.00 97.25 357 SER A C 1
ATOM 2860 O O . SER A 1 357 ? -6.332 11.835 17.417 1.00 97.25 357 SER A O 1
ATOM 2862 N N . ALA A 1 358 ? -5.514 12.745 15.542 1.00 96.88 358 ALA A N 1
ATOM 2863 C CA . ALA A 1 358 ? -6.742 13.469 15.217 1.00 96.88 358 ALA A CA 1
ATOM 2864 C C . ALA A 1 358 ? -7.926 12.520 14.943 1.00 96.88 358 ALA A C 1
ATOM 2866 O O . ALA A 1 358 ? -9.016 12.723 15.486 1.00 96.88 358 ALA A O 1
ATOM 2867 N N . TRP A 1 359 ? -7.719 11.460 14.154 1.00 97.88 359 TRP A N 1
ATOM 2868 C CA . TRP A 1 359 ? -8.735 10.437 13.890 1.00 97.88 359 TRP A CA 1
ATOM 2869 C C . TRP A 1 359 ? -9.098 9.651 15.150 1.00 97.88 359 TRP A C 1
ATOM 2871 O O . TRP A 1 359 ? -10.285 9.447 15.417 1.00 97.88 359 TRP A O 1
ATOM 2881 N N . PHE A 1 360 ? -8.103 9.292 15.970 1.00 98.19 360 PHE A N 1
ATOM 2882 C CA . PHE A 1 360 ? -8.326 8.689 17.282 1.00 98.19 360 PHE A CA 1
ATOM 2883 C C . PHE A 1 360 ? -9.237 9.562 18.153 1.00 98.19 360 PHE A C 1
ATOM 2885 O O . PHE A 1 360 ? -10.250 9.072 18.644 1.00 98.19 360 PHE A O 1
ATOM 2892 N N . LEU A 1 361 ? -8.924 10.854 18.316 1.00 96.56 361 LEU A N 1
ATOM 2893 C CA . LEU A 1 361 ? -9.705 11.760 19.164 1.00 96.56 361 LEU A CA 1
ATOM 2894 C C . LEU A 1 361 ? -11.150 11.893 18.668 1.00 96.56 361 LEU A C 1
ATOM 2896 O O . LEU A 1 361 ? -12.077 11.830 19.474 1.00 96.56 361 LEU A O 1
ATOM 2900 N N . ARG A 1 362 ? -11.348 12.016 17.347 1.00 95.81 362 ARG A N 1
ATOM 2901 C CA . ARG A 1 362 ? -12.684 12.089 16.730 1.00 95.81 362 ARG A CA 1
ATOM 2902 C C . ARG A 1 362 ? -13.510 10.833 17.024 1.00 95.81 362 ARG A C 1
ATOM 2904 O O . ARG A 1 362 ? -14.677 10.952 17.384 1.00 95.81 362 ARG A O 1
ATOM 2911 N N . ALA A 1 363 ? -12.916 9.646 16.899 1.00 97.19 363 ALA A N 1
ATOM 2912 C CA . ALA A 1 363 ? -13.595 8.378 17.171 1.00 97.19 363 ALA A CA 1
ATOM 2913 C C . ALA A 1 363 ? -13.828 8.140 18.680 1.00 97.19 363 ALA A C 1
ATOM 2915 O O . ALA A 1 363 ? -14.894 7.670 19.088 1.00 97.19 363 ALA A O 1
ATOM 2916 N N . ALA A 1 364 ? -12.866 8.511 19.531 1.00 96.38 364 ALA A N 1
ATOM 2917 C CA . ALA A 1 364 ? -12.948 8.351 20.983 1.00 96.38 364 ALA A CA 1
ATOM 2918 C C . ALA A 1 364 ? -14.076 9.197 21.593 1.00 96.38 364 ALA A C 1
ATOM 2920 O O . ALA A 1 364 ? -14.825 8.704 22.434 1.00 96.38 364 ALA A O 1
ATOM 2921 N N . GLN A 1 365 ? -14.251 10.435 21.114 1.00 93.06 365 GLN A N 1
ATOM 2922 C CA . GLN A 1 365 ? -15.291 11.363 21.580 1.00 93.06 365 GLN A CA 1
ATOM 2923 C C . GLN A 1 365 ? -16.724 10.846 21.398 1.00 93.06 365 GLN A C 1
ATOM 2925 O O . GLN A 1 365 ? -17.621 11.299 22.103 1.00 93.06 365 GLN A O 1
ATOM 2930 N N . VAL A 1 366 ? -16.950 9.923 20.459 1.00 94.94 366 VAL A N 1
ATOM 2931 C CA . VAL A 1 366 ? -18.281 9.363 20.169 1.00 94.94 366 VAL A CA 1
ATOM 2932 C C . VAL A 1 366 ? -18.466 7.932 20.687 1.00 94.94 366 VAL A C 1
ATOM 2934 O O . VAL A 1 366 ? -19.547 7.371 20.530 1.00 94.94 366 VAL A O 1
ATOM 2937 N N . SER A 1 367 ? -17.432 7.318 21.276 1.00 93.25 367 SER A N 1
ATOM 2938 C CA . SER A 1 367 ? -17.445 5.906 21.694 1.00 93.25 367 SER A CA 1
ATOM 2939 C C . SER A 1 367 ? -17.189 5.664 23.185 1.00 93.25 367 SER A C 1
ATOM 2941 O O . SER A 1 367 ? -17.119 4.503 23.587 1.00 93.25 367 SER A O 1
ATOM 2943 N N . ASP A 1 368 ? -17.025 6.723 23.989 1.00 88.50 368 ASP A N 1
ATOM 2944 C CA . ASP A 1 368 ? -16.628 6.670 25.411 1.00 88.50 368 ASP A CA 1
ATOM 2945 C C . ASP A 1 368 ? -15.395 5.777 25.677 1.00 88.50 368 ASP A C 1
ATOM 2947 O O . ASP A 1 368 ? -15.199 5.225 26.764 1.00 88.50 368 ASP A O 1
ATOM 2951 N N . TYR A 1 369 ? -14.539 5.618 24.664 1.00 93.38 369 TYR A N 1
ATOM 2952 C CA . TYR A 1 369 ? -13.401 4.710 24.697 1.00 93.38 369 TYR A CA 1
ATOM 2953 C C . TYR A 1 369 ? -12.289 5.227 25.621 1.00 93.38 369 TYR A C 1
ATOM 2955 O O . TYR A 1 369 ? -11.882 6.386 25.540 1.00 93.38 369 TYR A O 1
ATOM 2963 N N . GLN A 1 370 ? -11.751 4.339 26.461 1.00 92.31 370 GLN A N 1
ATOM 2964 C CA . GLN A 1 370 ? -10.594 4.609 27.319 1.00 92.31 370 GLN A CA 1
ATOM 2965 C C . GLN A 1 370 ? -9.341 3.984 26.703 1.00 92.31 370 GLN A C 1
ATOM 2967 O O . GLN A 1 370 ? -9.248 2.762 26.566 1.00 92.31 370 GLN A O 1
ATOM 2972 N N . THR A 1 371 ? -8.376 4.823 26.333 1.00 94.12 371 THR A N 1
ATOM 2973 C CA . THR A 1 371 ? -7.103 4.380 25.754 1.00 94.12 371 THR A CA 1
ATOM 2974 C C . THR A 1 371 ? -6.132 3.930 26.839 1.00 94.12 371 THR A C 1
ATOM 2976 O O . THR A 1 371 ? -6.141 4.426 27.964 1.00 94.12 371 THR A O 1
ATOM 2979 N N . LYS A 1 372 ? -5.276 2.964 26.493 1.00 93.44 372 LYS A N 1
ATOM 2980 C CA . LYS A 1 372 ? -4.160 2.527 27.346 1.00 93.44 372 LYS A CA 1
ATOM 2981 C C . LYS A 1 372 ? -2.853 3.244 27.001 1.00 93.44 372 LYS A C 1
ATOM 2983 O O . LYS A 1 372 ? -1.844 2.994 27.651 1.00 93.44 372 LYS A O 1
ATOM 2988 N N . THR A 1 373 ? -2.869 4.106 25.987 1.00 95.19 373 THR A N 1
ATOM 2989 C CA . THR A 1 373 ? -1.720 4.874 25.511 1.00 95.19 373 THR A CA 1
ATOM 2990 C C . THR A 1 373 ? -1.675 6.206 26.268 1.00 95.19 373 THR A C 1
ATOM 2992 O O . THR A 1 373 ? -2.558 7.042 26.051 1.00 95.19 373 THR A O 1
ATOM 2995 N N . PRO A 1 374 ? -0.699 6.428 27.172 1.00 96.56 374 PRO A N 1
ATOM 2996 C CA . PRO A 1 374 ? -0.678 7.604 28.045 1.00 96.56 374 PRO A CA 1
ATOM 2997 C C . PRO A 1 374 ? -0.733 8.937 27.289 1.00 96.56 374 PRO A C 1
ATOM 2999 O O . PRO A 1 374 ? -1.440 9.854 27.706 1.00 96.56 374 PRO A O 1
ATOM 3002 N N . GLU A 1 375 ? -0.049 9.027 26.149 1.00 96.56 375 GLU A N 1
ATOM 3003 C CA . GLU A 1 375 ? -0.015 10.218 25.299 1.00 96.56 375 GLU A CA 1
ATOM 3004 C C . GLU A 1 375 ? -1.408 10.541 24.746 1.00 96.56 375 GLU A C 1
ATOM 3006 O O . GLU A 1 375 ? -1.870 11.680 24.830 1.00 96.56 375 GLU A O 1
ATOM 3011 N N . LEU A 1 376 ? -2.123 9.532 24.238 1.00 96.00 376 LEU A N 1
ATOM 3012 C CA . LEU A 1 376 ? -3.485 9.699 23.729 1.00 96.00 376 LEU A CA 1
ATOM 3013 C C . LEU A 1 376 ? -4.482 9.987 24.855 1.00 96.00 376 LEU A C 1
ATOM 3015 O O . LEU A 1 376 ? -5.400 10.785 24.662 1.00 96.00 376 LEU A O 1
ATOM 3019 N N . GLN A 1 377 ? -4.284 9.405 26.042 1.00 96.25 377 GLN A N 1
ATOM 3020 C CA . GLN A 1 377 ? -5.094 9.719 27.219 1.00 96.25 377 GLN A CA 1
ATOM 3021 C C . GLN A 1 377 ? -4.940 11.196 27.600 1.00 96.25 377 GLN A C 1
ATOM 3023 O O . GLN A 1 377 ? -5.931 11.882 27.853 1.00 96.25 377 GLN A O 1
ATOM 3028 N N . GLN A 1 378 ? -3.707 11.712 27.598 1.00 96.12 378 GLN A N 1
ATOM 3029 C CA . GLN A 1 378 ? -3.439 13.123 27.864 1.00 96.12 378 GLN A CA 1
ATOM 3030 C C . GLN A 1 378 ? -4.090 14.027 26.808 1.00 96.12 378 GLN A C 1
ATOM 3032 O O . GLN A 1 378 ? -4.727 15.019 27.170 1.00 96.12 378 GLN A O 1
ATOM 3037 N N . MET A 1 379 ? -3.991 13.675 25.522 1.00 95.12 379 MET A N 1
ATOM 3038 C CA . MET A 1 379 ? -4.652 14.412 24.438 1.00 95.12 379 MET A CA 1
ATOM 3039 C C . MET A 1 379 ? -6.180 14.417 24.590 1.00 95.12 379 MET A C 1
ATOM 3041 O O . MET A 1 379 ? -6.811 15.457 24.404 1.00 95.12 379 MET A O 1
ATOM 3045 N N . LEU A 1 380 ? -6.784 13.289 24.975 1.00 93.94 380 LEU A N 1
ATOM 3046 C CA . LEU A 1 380 ? -8.228 13.177 25.190 1.00 93.94 380 LEU A CA 1
ATOM 3047 C C . LEU A 1 380 ? -8.692 14.049 26.367 1.00 93.94 380 LEU A C 1
ATOM 3049 O O . LEU A 1 380 ? -9.689 14.762 26.255 1.00 93.94 380 LEU A O 1
ATOM 3053 N N . LEU A 1 381 ? -7.934 14.064 27.469 1.00 93.94 381 LEU A N 1
ATOM 3054 C CA . LEU A 1 381 ? -8.193 14.950 28.609 1.00 93.94 381 LEU A CA 1
ATOM 3055 C C . LEU A 1 381 ? -8.096 16.429 28.213 1.00 93.94 381 LEU A C 1
ATOM 3057 O O . LEU A 1 381 ? -8.956 17.223 28.590 1.00 93.94 381 LEU A O 1
ATOM 3061 N N . GLN A 1 382 ? -7.085 16.809 27.428 1.00 93.56 382 GLN A N 1
ATOM 3062 C CA . GLN A 1 382 ? -6.942 18.177 26.920 1.00 93.56 382 GLN A CA 1
ATOM 3063 C C . GLN A 1 382 ? -8.101 18.569 25.994 1.00 93.56 382 GLN A C 1
ATOM 3065 O O . GLN A 1 382 ? -8.634 19.670 26.117 1.00 93.56 382 GLN A O 1
ATOM 3070 N N . ALA A 1 383 ? -8.529 17.666 25.107 1.00 91.25 383 ALA A N 1
ATOM 3071 C CA . ALA A 1 383 ? -9.657 17.896 24.208 1.00 91.25 383 ALA A CA 1
ATOM 3072 C C . ALA A 1 383 ? -10.984 18.075 24.970 1.00 91.25 383 ALA A C 1
ATOM 3074 O O . ALA A 1 383 ? -11.782 18.936 24.604 1.00 91.25 383 ALA A O 1
ATOM 3075 N N . ASN A 1 384 ? -11.195 17.313 26.050 1.00 89.38 384 ASN A N 1
ATOM 3076 C CA . ASN A 1 384 ? -12.403 17.387 26.879 1.00 89.38 384 ASN A CA 1
ATOM 3077 C C . ASN A 1 384 ? -12.425 18.605 27.819 1.00 89.38 384 ASN A C 1
ATOM 3079 O O . ASN A 1 384 ? -13.498 19.132 28.111 1.00 89.38 384 ASN A O 1
ATOM 3083 N N . ASN A 1 385 ? -11.255 19.065 28.271 1.00 89.69 385 ASN A N 1
ATOM 3084 C CA . ASN A 1 385 ? -11.111 20.230 29.152 1.00 89.69 385 ASN A CA 1
ATOM 3085 C C . ASN A 1 385 ? -10.960 21.559 28.395 1.00 89.69 385 ASN A C 1
ATOM 3087 O O . ASN A 1 385 ? -10.971 22.624 29.016 1.00 89.69 385 ASN A O 1
ATOM 3091 N N . GLY A 1 386 ? -10.798 21.522 27.068 1.00 84.56 386 GLY A N 1
ATOM 3092 C CA . GLY A 1 386 ? -10.756 22.722 26.239 1.00 84.56 386 GLY A CA 1
ATOM 3093 C C . GLY A 1 386 ? -12.033 23.556 26.407 1.00 84.56 386 GLY A C 1
ATOM 3094 O O . GLY A 1 386 ? -13.097 22.991 26.674 1.00 84.56 386 GLY A O 1
ATOM 3095 N N . PRO A 1 387 ? -11.965 24.897 26.266 1.00 78.75 387 PRO A N 1
ATOM 3096 C CA . PRO A 1 387 ? -13.136 25.752 26.409 1.00 78.75 387 PRO A CA 1
ATOM 3097 C C . PRO A 1 387 ? -14.234 25.207 25.506 1.00 78.75 387 PRO A C 1
ATOM 3099 O O . PRO A 1 387 ? -14.051 25.159 24.286 1.00 78.75 387 PRO A O 1
ATOM 3102 N N . GLN A 1 388 ? -15.345 24.760 26.107 1.00 66.62 388 GLN A N 1
ATOM 3103 C CA . GLN A 1 388 ? -16.494 24.269 25.360 1.00 66.62 388 GLN A CA 1
ATOM 3104 C C . GLN A 1 388 ? -16.891 25.385 24.399 1.00 66.62 388 GLN A C 1
ATOM 3106 O O . GLN A 1 388 ? -17.483 26.387 24.810 1.00 66.62 388 GLN A O 1
ATOM 3111 N N . LYS A 1 389 ? -16.507 25.263 23.120 1.00 65.44 389 LYS A N 1
ATOM 3112 C CA . LYS A 1 389 ? -16.952 26.191 22.084 1.00 65.44 389 LYS A CA 1
ATOM 3113 C C . LYS A 1 389 ? -18.468 26.154 22.177 1.00 65.44 389 LYS A C 1
ATOM 3115 O O . LYS A 1 389 ? -19.044 25.093 21.942 1.00 65.44 389 LYS A O 1
ATOM 3120 N N . LYS A 1 390 ? -19.083 27.265 22.617 1.00 63.66 390 LYS A N 1
ATOM 3121 C CA . LYS A 1 390 ? -20.537 27.405 22.790 1.00 63.66 390 LYS A CA 1
ATOM 3122 C C . LYS A 1 390 ? -21.199 26.672 21.631 1.00 63.66 390 LYS A C 1
ATOM 3124 O O . LYS A 1 390 ? -20.941 27.055 20.490 1.00 63.66 390 LYS A O 1
ATOM 3129 N N . LYS A 1 391 ? -21.930 25.584 21.924 1.00 50.97 391 LYS A N 1
ATOM 3130 C CA . LYS A 1 391 ? -22.561 24.722 20.915 1.00 50.97 391 LYS A CA 1
ATOM 3131 C C . LYS A 1 391 ? -23.203 25.631 19.868 1.00 50.97 391 LYS A C 1
ATOM 3133 O O . LYS A 1 391 ? -24.176 26.316 20.182 1.00 50.97 391 LYS A O 1
ATOM 3138 N N . LYS A 1 392 ? -22.632 25.701 18.657 1.00 46.22 392 LYS A N 1
ATOM 3139 C CA . LYS A 1 392 ? -23.333 26.332 17.535 1.00 46.22 392 LYS A CA 1
ATOM 3140 C C . LYS A 1 392 ? -24.670 25.586 17.406 1.00 46.22 392 LYS A C 1
ATOM 3142 O O . LYS A 1 392 ? -24.666 24.363 17.572 1.00 46.22 392 LYS A O 1
ATOM 3147 N N . PRO A 1 393 ? -25.796 26.294 17.213 1.00 42.62 393 PRO A N 1
ATOM 3148 C CA . PRO A 1 393 ? -27.110 25.667 17.132 1.00 42.62 393 PRO A CA 1
ATOM 3149 C C . PRO A 1 393 ? -27.069 24.508 16.134 1.00 42.62 393 PRO A C 1
ATOM 3151 O O . PRO A 1 393 ? -26.464 24.636 15.070 1.00 42.62 393 PRO A O 1
ATOM 3154 N N . GLN A 1 394 ? -27.647 23.373 16.539 1.00 40.53 394 GLN A N 1
ATOM 3155 C CA . GLN A 1 394 ? -27.692 22.140 15.756 1.00 40.53 394 GLN A CA 1
ATOM 3156 C C . GLN A 1 394 ? -28.198 22.449 14.343 1.00 40.53 394 GLN A C 1
ATOM 3158 O O . GLN A 1 394 ? -29.359 22.811 14.159 1.00 40.53 394 GLN A O 1
ATOM 3163 N N . ILE A 1 395 ? -27.310 22.326 13.358 1.00 36.09 395 ILE A N 1
ATOM 3164 C CA . ILE A 1 395 ? -27.688 22.284 11.947 1.00 36.09 395 ILE A CA 1
ATOM 3165 C C . ILE A 1 395 ? -28.386 20.928 11.740 1.00 36.09 395 ILE A C 1
ATOM 3167 O O . ILE A 1 395 ? -27.885 19.920 12.249 1.00 36.09 395 ILE A O 1
ATOM 3171 N N . PRO A 1 396 ? -29.562 20.881 11.091 1.00 34.22 396 PRO A N 1
ATOM 3172 C CA . PRO A 1 396 ? -30.309 19.643 10.917 1.00 34.22 396 PRO A CA 1
ATOM 3173 C C . PRO A 1 396 ? -29.517 18.622 10.090 1.00 34.22 396 PRO A C 1
ATOM 3175 O O . PRO A 1 396 ? -28.778 18.979 9.179 1.00 34.22 396 PRO A O 1
ATOM 3178 N N . ASN A 1 397 ? -29.691 17.350 10.452 1.00 38.91 397 ASN A N 1
ATOM 3179 C CA . ASN A 1 397 ? -29.064 16.169 9.860 1.00 38.91 397 ASN A CA 1
ATOM 3180 C C . ASN A 1 397 ? -29.038 16.163 8.322 1.00 38.91 397 ASN A C 1
ATOM 3182 O O . ASN A 1 397 ? -30.077 16.354 7.691 1.00 38.91 397 ASN A O 1
ATOM 3186 N N . GLY A 1 398 ? -27.893 15.745 7.774 1.00 40.09 398 GLY A N 1
ATOM 3187 C CA . GLY A 1 398 ? -27.762 15.182 6.428 1.00 40.09 398 GLY A CA 1
ATOM 3188 C C . GLY A 1 398 ? -26.970 16.062 5.466 1.00 40.09 398 GLY A C 1
ATOM 3189 O O . GLY A 1 398 ? -27.478 17.087 5.039 1.00 40.09 398 GLY A O 1
ATOM 3190 N N . HIS A 1 399 ? -25.776 15.585 5.093 1.00 36.53 399 HIS A N 1
ATOM 3191 C CA . HIS A 1 399 ? -24.923 16.086 4.005 1.00 36.53 399 HIS A CA 1
ATOM 3192 C C . HIS A 1 399 ? -24.439 17.537 4.150 1.00 36.53 399 HIS A C 1
ATOM 3194 O O . HIS A 1 399 ? -25.104 18.445 3.683 1.00 36.53 399 HIS A O 1
ATOM 3200 N N . ASP A 1 400 ? -23.292 17.741 4.809 1.00 34.94 400 ASP A N 1
ATOM 3201 C CA . ASP A 1 400 ? -22.295 18.786 4.476 1.00 34.94 400 ASP A CA 1
ATOM 3202 C C . ASP A 1 400 ? -21.335 19.005 5.650 1.00 34.94 400 ASP A C 1
ATOM 3204 O O . ASP A 1 400 ? -21.340 20.022 6.341 1.00 34.94 400 ASP A O 1
ATOM 3208 N N . LEU A 1 401 ? -20.479 18.018 5.887 1.00 35.50 401 LEU A N 1
ATOM 3209 C CA . LEU A 1 401 ? -19.134 18.269 6.393 1.00 35.50 401 LEU A CA 1
ATOM 3210 C C . LEU A 1 401 ? -18.231 17.334 5.600 1.00 35.50 401 LEU A C 1
ATOM 3212 O O . LEU A 1 401 ? -17.881 16.258 6.076 1.00 35.50 401 LEU A O 1
ATOM 3216 N N . GLN A 1 402 ? -17.958 17.734 4.357 1.00 31.50 402 GLN A N 1
ATOM 3217 C CA . GLN A 1 402 ? -16.943 17.120 3.509 1.00 31.50 402 GLN A CA 1
ATOM 3218 C C . GLN A 1 402 ? -15.648 17.029 4.326 1.00 31.50 402 GLN A C 1
ATOM 3220 O O . GLN A 1 402 ? -15.070 18.048 4.717 1.00 31.50 402 GLN A O 1
ATOM 3225 N N . ASP A 1 403 ? -15.209 15.803 4.615 1.00 40.03 403 ASP A N 1
ATOM 3226 C CA . ASP A 1 403 ? -13.782 15.559 4.801 1.00 40.03 403 ASP A CA 1
ATOM 3227 C C . ASP A 1 403 ? -13.093 16.078 3.519 1.00 40.03 403 ASP A C 1
ATOM 3229 O O . ASP A 1 403 ? -13.675 15.967 2.436 1.00 40.03 403 ASP A O 1
ATOM 3233 N N . PRO A 1 404 ? -11.859 16.604 3.560 1.00 35.50 404 PRO A N 1
ATOM 3234 C CA . PRO A 1 404 ? -11.115 16.902 2.332 1.00 35.50 404 PRO A CA 1
ATOM 3235 C C . PRO A 1 404 ? -10.903 15.669 1.420 1.00 35.50 404 PRO A C 1
ATOM 3237 O O . PRO A 1 404 ? -10.306 15.799 0.360 1.00 35.50 404 PRO A O 1
ATOM 3240 N N . LEU A 1 405 ? -11.412 14.492 1.806 1.00 39.72 405 LEU A N 1
ATOM 3241 C CA . LEU A 1 405 ? -11.497 13.266 1.015 1.00 39.72 405 LEU A CA 1
ATOM 3242 C C . LEU A 1 405 ? -12.622 13.274 -0.045 1.00 39.72 405 LEU A C 1
ATOM 3244 O O . LEU A 1 405 ? -12.574 12.443 -0.944 1.00 39.72 405 LEU A O 1
ATOM 3248 N N . ASP A 1 406 ? -13.584 14.208 0.006 1.00 31.70 406 ASP A N 1
ATOM 3249 C CA . ASP A 1 406 ? -14.721 14.281 -0.940 1.00 31.70 406 ASP A CA 1
ATOM 3250 C C . ASP A 1 406 ? -14.502 15.234 -2.134 1.00 31.70 406 ASP A C 1
ATOM 3252 O O . ASP A 1 406 ? -15.445 15.587 -2.853 1.00 31.70 406 ASP A O 1
ATOM 3256 N N . THR A 1 407 ? -13.270 15.679 -2.406 1.00 33.34 407 THR A N 1
ATOM 3257 C CA . THR A 1 407 ? -13.013 16.397 -3.662 1.00 33.34 407 THR A CA 1
ATOM 3258 C C . THR A 1 407 ? -13.196 15.457 -4.848 1.00 33.34 407 THR A C 1
ATOM 3260 O O . THR A 1 407 ? -12.385 14.560 -5.066 1.00 33.34 407 THR A O 1
ATOM 3263 N N . VAL A 1 408 ? -14.253 15.714 -5.628 1.00 35.47 408 VAL A N 1
ATOM 3264 C CA . VAL A 1 408 ? -14.446 15.256 -7.012 1.00 35.47 408 VAL A CA 1
ATOM 3265 C C . VAL A 1 408 ? -13.087 15.180 -7.697 1.00 35.47 408 VAL A C 1
ATOM 3267 O O . VAL A 1 408 ? -12.418 16.207 -7.822 1.00 35.47 408 VAL A O 1
ATOM 3270 N N . LEU A 1 409 ? -12.682 13.981 -8.128 1.00 36.62 409 LEU A N 1
ATOM 3271 C CA . LEU A 1 409 ? -11.476 13.804 -8.926 1.00 36.62 409 LEU A CA 1
ATOM 3272 C C . LEU A 1 409 ? -11.624 14.701 -10.165 1.00 36.62 409 LEU A C 1
ATOM 3274 O O . LEU A 1 409 ? -12.511 14.443 -10.988 1.00 36.62 409 LEU A O 1
ATOM 3278 N N . PRO A 1 410 ? -10.810 15.758 -10.349 1.00 30.88 410 PRO A N 1
ATOM 3279 C CA . PRO A 1 410 ? -10.739 16.368 -11.660 1.00 30.88 410 PRO A CA 1
ATOM 3280 C C . PRO A 1 410 ? -10.254 15.277 -12.612 1.00 30.88 410 PRO A C 1
ATOM 3282 O O . PRO A 1 410 ? -9.302 14.553 -12.303 1.00 30.88 410 PRO A O 1
ATOM 3285 N N . GLN A 1 411 ? -10.928 15.140 -13.759 1.00 37.31 411 GLN A N 1
ATOM 3286 C CA . GLN A 1 411 ? -10.413 14.320 -14.849 1.00 37.31 411 GLN A CA 1
ATOM 3287 C C . GLN A 1 411 ? -8.937 14.658 -15.033 1.00 37.31 411 GLN A C 1
ATOM 3289 O O . GLN A 1 411 ? -8.574 15.838 -15.044 1.00 37.31 411 GLN A O 1
ATOM 3294 N N . SER A 1 412 ? -8.109 13.618 -15.117 1.00 36.12 412 SER A N 1
ATOM 3295 C CA . SER A 1 412 ? -6.666 13.704 -15.310 1.00 36.12 412 SER A CA 1
ATOM 3296 C C . SER A 1 412 ? -6.345 14.860 -16.262 1.00 36.12 412 SER A C 1
ATOM 3298 O O . SER A 1 412 ? -6.978 14.938 -17.324 1.00 36.12 412 SER A O 1
ATOM 3300 N N . PRO A 1 413 ? -5.407 15.771 -15.934 1.00 34.41 413 PRO A N 1
ATOM 3301 C CA . PRO A 1 413 ? -4.981 16.766 -16.905 1.00 34.41 413 PRO A CA 1
ATOM 3302 C C . PRO A 1 413 ? -4.605 16.028 -18.192 1.00 34.41 413 PRO A C 1
ATOM 3304 O O . PRO A 1 413 ? -3.888 15.024 -18.147 1.00 34.41 413 PRO A O 1
ATOM 3307 N N . LYS A 1 414 ? -5.147 16.481 -19.334 1.00 31.61 414 LYS A N 1
ATOM 3308 C CA . LYS A 1 414 ? -4.764 15.941 -20.645 1.00 31.61 414 LYS A CA 1
ATOM 3309 C C . LYS A 1 414 ? -3.233 15.897 -20.681 1.00 31.61 414 LYS A C 1
ATOM 3311 O O . LYS A 1 414 ? -2.628 16.909 -20.317 1.00 31.61 414 LYS A O 1
ATOM 3316 N N . PRO A 1 415 ? -2.612 14.768 -21.068 1.00 30.39 415 PRO A N 1
ATOM 3317 C CA . PRO A 1 415 ? -1.163 14.665 -21.068 1.00 30.39 415 PRO A CA 1
ATOM 3318 C C . PRO A 1 415 ? -0.594 15.849 -21.847 1.00 30.39 415 PRO A C 1
ATOM 3320 O O . PRO A 1 415 ? -1.025 16.121 -22.972 1.00 30.39 415 PRO A O 1
ATOM 3323 N N . PHE A 1 416 ? 0.336 16.580 -21.226 1.00 29.77 416 PHE A N 1
ATOM 3324 C CA . PHE A 1 416 ? 1.166 17.540 -21.939 1.00 29.77 416 PHE A CA 1
ATOM 3325 C C . PHE A 1 416 ? 1.740 16.802 -23.144 1.00 29.77 416 PHE A C 1
ATOM 3327 O O . PHE A 1 416 ? 2.403 15.778 -22.983 1.00 29.77 416 PHE A O 1
ATOM 3334 N N . GLY A 1 417 ? 1.410 17.279 -24.344 1.00 27.98 417 GLY A N 1
ATOM 3335 C CA . GLY A 1 417 ? 1.875 16.692 -25.588 1.00 27.98 417 GLY A CA 1
ATOM 3336 C C . GLY A 1 417 ? 3.393 16.772 -25.655 1.00 27.98 417 GLY A C 1
ATOM 3337 O O . GLY A 1 417 ? 3.946 17.748 -26.151 1.00 27.98 417 GLY A O 1
ATOM 3338 N N . VAL A 1 418 ? 4.070 15.738 -25.163 1.00 27.62 418 VAL A N 1
ATOM 3339 C CA . VAL A 1 418 ? 5.436 15.440 -25.565 1.00 27.62 418 VAL A CA 1
ATOM 3340 C C . VAL A 1 418 ? 5.331 15.095 -27.043 1.00 27.62 418 VAL A C 1
ATOM 3342 O O . VAL A 1 418 ? 4.702 14.102 -27.408 1.00 27.62 418 VAL A O 1
ATOM 3345 N N . GLN A 1 419 ? 5.885 15.946 -27.908 1.00 26.97 419 GLN A N 1
ATOM 3346 C CA . GLN A 1 419 ? 6.094 15.585 -29.304 1.00 26.97 419 GLN A CA 1
ATOM 3347 C C . GLN A 1 419 ? 6.990 14.347 -29.328 1.00 26.97 419 GLN A C 1
ATOM 3349 O O . GLN A 1 419 ? 8.210 14.434 -29.188 1.00 26.97 419 GLN A O 1
ATOM 3354 N N . VAL A 1 420 ? 6.376 13.179 -29.487 1.00 29.83 420 VAL A N 1
ATOM 3355 C CA . VAL A 1 420 ? 7.088 11.969 -29.869 1.00 29.83 420 VAL A CA 1
ATOM 3356 C C . VAL A 1 420 ? 7.543 12.207 -31.304 1.00 29.83 420 VAL A C 1
ATOM 3358 O O . VAL A 1 420 ? 6.737 12.194 -32.234 1.00 29.83 420 VAL A O 1
ATOM 3361 N N . GLN A 1 421 ? 8.833 12.496 -31.483 1.00 30.81 421 GLN A N 1
ATOM 3362 C CA . GLN A 1 421 ? 9.473 12.416 -32.791 1.00 30.81 421 GLN A CA 1
ATOM 3363 C C . GLN A 1 421 ? 9.196 11.014 -33.343 1.00 30.81 421 GLN A C 1
ATOM 3365 O O . GLN A 1 421 ? 9.654 10.024 -32.772 1.00 30.81 421 GLN A O 1
ATOM 3370 N N . GLN A 1 422 ? 8.416 10.931 -34.423 1.00 31.55 422 GLN A N 1
ATOM 3371 C CA . GLN A 1 422 ? 8.243 9.691 -35.172 1.00 31.55 422 GLN A CA 1
ATOM 3372 C C . GLN A 1 422 ? 9.629 9.215 -35.614 1.00 31.55 422 GLN A C 1
ATOM 3374 O O . GLN A 1 422 ? 10.313 9.895 -36.380 1.00 31.55 422 GLN A O 1
ATOM 3379 N N . LEU A 1 423 ? 10.059 8.064 -35.099 1.00 36.72 423 LEU A N 1
ATOM 3380 C CA . LEU A 1 423 ? 11.255 7.395 -35.593 1.00 36.72 423 LEU A CA 1
ATOM 3381 C C . LEU A 1 423 ? 11.014 6.957 -37.049 1.00 36.72 423 LEU A C 1
ATOM 3383 O O . LEU A 1 423 ? 9.899 6.548 -37.387 1.00 36.72 423 LEU A O 1
ATOM 3387 N N . PRO A 1 424 ? 12.027 7.056 -37.926 1.00 36.12 424 PRO A N 1
ATOM 3388 C CA . PRO 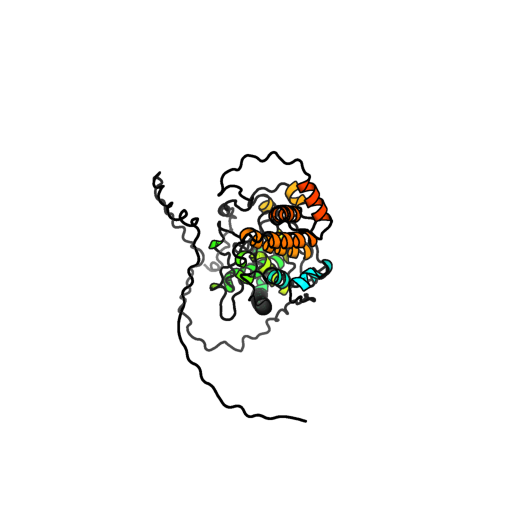A 1 424 ? 11.885 6.685 -39.325 1.00 36.12 424 PRO A CA 1
ATOM 3389 C C . PRO A 1 424 ? 11.556 5.196 -39.476 1.00 36.12 424 PRO A C 1
ATOM 3391 O O . PRO A 1 424 ? 12.115 4.338 -38.795 1.00 36.12 424 PRO A O 1
ATOM 3394 N N . ASN A 1 425 ? 10.643 4.911 -40.405 1.00 42.22 425 ASN A N 1
ATOM 3395 C CA . ASN A 1 425 ? 10.220 3.568 -40.785 1.00 42.22 425 ASN A CA 1
ATOM 3396 C C . ASN A 1 425 ? 11.428 2.746 -41.295 1.00 42.22 425 ASN A C 1
ATOM 3398 O O . ASN A 1 425 ? 12.009 3.122 -42.319 1.00 42.22 425 ASN A O 1
ATOM 3402 N N . PRO A 1 426 ? 11.796 1.622 -40.647 1.00 36.88 426 PRO A N 1
ATOM 3403 C CA . PRO A 1 426 ? 12.949 0.813 -41.045 1.00 36.88 426 PRO A CA 1
ATOM 3404 C C . PRO A 1 426 ? 12.772 0.087 -42.393 1.00 36.88 426 PRO A C 1
ATOM 3406 O O . PRO A 1 426 ? 13.743 -0.447 -42.919 1.00 36.88 426 PRO A O 1
ATOM 3409 N N . ASN A 1 427 ? 11.583 0.123 -43.011 1.00 38.19 427 ASN A N 1
ATOM 3410 C CA . ASN A 1 427 ? 11.327 -0.478 -44.328 1.00 38.19 427 ASN A CA 1
ATOM 3411 C C . ASN A 1 427 ? 11.629 0.447 -45.527 1.00 38.19 427 ASN A C 1
ATOM 3413 O O . ASN A 1 427 ? 11.218 0.155 -46.648 1.00 38.19 427 ASN A O 1
ATOM 3417 N N . ARG A 1 428 ? 12.353 1.557 -45.330 1.00 39.72 428 ARG A N 1
ATOM 3418 C CA . ARG A 1 428 ? 12.891 2.388 -46.425 1.00 39.72 428 ARG A CA 1
ATOM 3419 C C . ARG A 1 428 ? 14.419 2.387 -46.431 1.00 39.72 428 ARG A C 1
ATOM 3421 O O . ARG A 1 428 ? 15.051 3.418 -46.235 1.00 39.72 428 ARG A O 1
ATOM 3428 N N . ILE A 1 429 ? 15.015 1.230 -46.691 1.00 43.59 429 ILE A N 1
ATOM 3429 C CA . ILE A 1 429 ? 16.367 1.155 -47.253 1.00 43.59 429 ILE A CA 1
ATOM 3430 C C . ILE A 1 429 ? 16.277 0.197 -48.443 1.00 43.59 429 ILE A C 1
ATOM 3432 O O . ILE A 1 429 ? 15.955 -0.973 -48.257 1.00 43.59 429 ILE A O 1
ATOM 3436 N N . ASN A 1 430 ? 16.532 0.741 -49.638 1.00 45.72 430 ASN A N 1
ATOM 3437 C CA . ASN A 1 430 ? 16.442 0.170 -50.995 1.00 45.72 430 ASN A CA 1
ATOM 3438 C C . A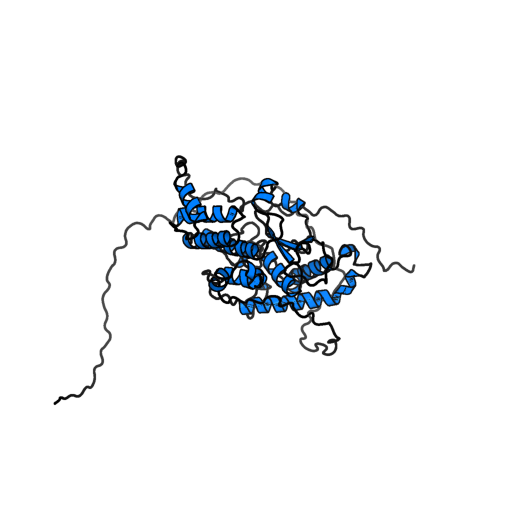SN A 1 430 ? 15.207 0.589 -51.808 1.00 45.72 430 ASN A C 1
ATOM 3440 O O . ASN A 1 430 ? 14.362 -0.243 -52.132 1.00 45.72 430 ASN A O 1
ATOM 3444 N N . GLN A 1 431 ? 15.174 1.869 -52.195 1.00 37.56 431 GLN A N 1
ATOM 3445 C CA . GLN A 1 431 ? 14.878 2.319 -53.564 1.00 37.56 431 GLN A CA 1
ATOM 3446 C C . GLN A 1 431 ? 15.734 3.540 -53.885 1.00 37.56 431 GLN A C 1
ATOM 3448 O O . GLN A 1 431 ? 15.898 4.377 -52.966 1.00 37.56 431 GLN A O 1
#

Radius of gyration: 28.76 Å; Cα contacts (8 Å, |Δi|>4): 500; chains: 1; bounding box: 76×81×105 Å

Foldseek 3Di:
DDDDDDDDDDDDDDDDDDDDDDDDDDDPDPPDDDDDDDDDDDDDDDDDDDPPDPPDDDPDDPPDPPPDPDDPPPPPPPDPPQLQFDLQQPDQDPAVVSVLPDDLVNLLNHQLQSLQQNLVDPDPVCVVPPSVLQLVQLVVLLSQLSSQLSVCVVLLVPPVRVVVQVSFSLSSSLQSLLCCCCPVQVQAQQPCCQLVNALLPVLQQGQVQQGDDPPDGSVPGSHYHQNHQQSSSCSSCLSSLFQWFWFDDPQGIWIKRAQADPPRGHDPPGDRPDIWTFHRHPRTDTDHVVVVCPPPHHDDPCNCVQAVGPHGDDSLLSSLSSLQSSLRNCVRVPVLLSSLVSLLSSCVSPVSGVVSLVSNLVSCVVVVHDDPDVVSNVVNVCVVPPDPPPPDPDDDDDDDDDDPNNPNRDDDDDPPDPPPPPDDDPPPDDD